Protein AF-A0A8H4LGN1-F1 (afdb_monomer_lite)

InterPro domains:
  IPR017956 AT hook, DNA-binding motif [PR00929] (72-82)
  IPR017956 AT hook, DNA-binding motif [PR00929] (91-102)
  IPR017956 AT hook, DNA-binding motif [SM00384] (72-84)
  IPR017956 AT hook, DNA-binding motif [SM00384] (93-105)

Sequence (398 aa):
MPKPRSTRRSAHSAPKNHSDPHPSSSAPDVAEALPPYVHEHHGVADLEKETDSKEEMESEEEGEEPVEQPVKRGRGRPRKHPVSAAPTGPPPKRQRGRPAKATRPGRPPLLERANPDAVAAVVGPEKPYFDAEWTEEDESWLLRDDSQEILAFANITKQDTHLLEAWRVCTQRFRCSPFALLSPLRGLTYQTAVRPEGSDAEPVLWDQEFCRQFSQVLAHPIWRRDVDVLTMVLQYAVICRTDDRRLWKMPPTDSFGPLAQLKTALESSEEPLAKSIHEMHEAARTAAPPKTFSPLSDLMLGLGKDATASHPAEHDTTHQGLRVYAVTTYDLIAIRSAIHGLGDNGVPMFATTEESLKHFHPDRKAAGIPHDYLQLRSFHQRAWLHEQRRIIRALRKE

Radius of gyration: 32.99 Å; chains: 1; bounding box: 88×117×100 Å

Structure (mmCIF, N/CA/C/O backbone):
data_AF-A0A8H4LGN1-F1
#
_entry.id   AF-A0A8H4LGN1-F1
#
loop_
_atom_site.group_PDB
_atom_site.id
_atom_site.type_symbol
_atom_site.label_atom_id
_atom_site.label_alt_id
_atom_site.label_comp_id
_atom_site.label_asym_id
_atom_site.label_entity_id
_atom_site.label_seq_id
_atom_site.pdbx_PDB_ins_code
_atom_site.Cartn_x
_atom_site.Cartn_y
_atom_site.Cartn_z
_atom_site.occupancy
_atom_site.B_iso_or_equiv
_atom_site.auth_seq_id
_atom_site.auth_comp_id
_atom_site.auth_asym_id
_atom_site.auth_atom_id
_atom_site.pdbx_PDB_model_num
ATOM 1 N N . MET A 1 1 ? -18.704 -64.359 27.000 1.00 34.28 1 MET A N 1
ATOM 2 C CA . MET A 1 1 ? -18.124 -65.533 27.695 1.00 34.28 1 MET A CA 1
ATOM 3 C C . MET A 1 1 ? -16.687 -65.710 27.213 1.00 34.28 1 MET A C 1
ATOM 5 O O . MET A 1 1 ? -16.516 -65.474 26.025 1.00 34.28 1 MET A O 1
ATOM 9 N N . PRO A 1 2 ? -15.693 -66.137 28.019 1.00 52.56 2 PRO A N 1
ATOM 10 C CA . PRO A 1 2 ? -15.636 -66.322 29.474 1.00 52.56 2 PRO A CA 1
ATOM 11 C C . PRO A 1 2 ? -14.503 -65.519 30.185 1.00 52.56 2 PRO A C 1
ATOM 13 O O . PRO A 1 2 ? -13.622 -64.937 29.566 1.00 52.56 2 PRO A O 1
ATOM 16 N N . LYS A 1 3 ? -14.606 -65.501 31.524 1.00 47.84 3 LYS A N 1
ATOM 17 C CA . LYS A 1 3 ? -13.638 -65.129 32.598 1.00 47.84 3 LYS A CA 1
ATOM 18 C C . LYS A 1 3 ? -12.482 -66.180 32.679 1.00 47.84 3 LYS A C 1
ATOM 20 O O . LYS A 1 3 ? -12.562 -67.087 31.854 1.00 47.84 3 LYS A O 1
ATOM 25 N N . PRO A 1 4 ? -11.526 -66.230 33.661 1.00 59.22 4 PRO A 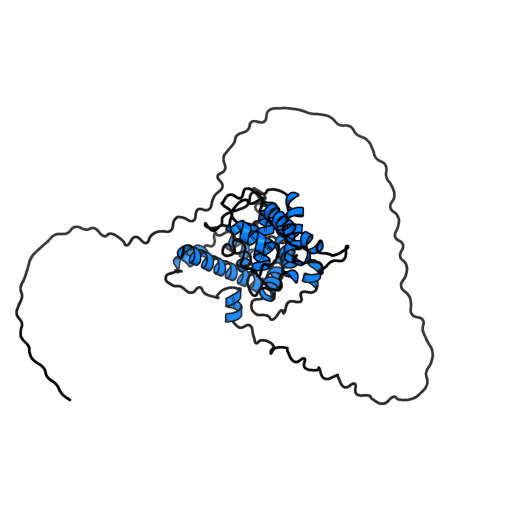N 1
ATOM 26 C CA . PRO A 1 4 ? -11.399 -65.543 34.979 1.00 59.22 4 PRO A CA 1
ATOM 27 C C . PRO A 1 4 ? -9.975 -65.047 35.389 1.00 59.22 4 PRO A C 1
ATOM 29 O O . PRO A 1 4 ? -8.974 -65.454 34.824 1.00 59.22 4 PRO A O 1
ATOM 32 N N . ARG A 1 5 ? -9.859 -64.018 36.255 1.00 41.84 5 ARG A N 1
ATOM 33 C CA . ARG A 1 5 ? -9.554 -64.025 37.722 1.00 41.84 5 ARG A CA 1
ATOM 34 C C . ARG A 1 5 ? -8.358 -64.879 38.190 1.00 41.84 5 ARG A C 1
ATOM 36 O O . ARG A 1 5 ? -8.457 -66.094 38.128 1.00 41.84 5 ARG A O 1
ATOM 43 N N . SER A 1 6 ? -7.416 -64.252 38.917 1.00 38.34 6 SER A N 1
ATOM 44 C CA . SER A 1 6 ? -6.945 -64.716 40.247 1.00 38.34 6 SER A CA 1
ATOM 45 C C . SER A 1 6 ? -6.117 -63.630 40.975 1.00 38.34 6 SER A C 1
ATOM 47 O O . SER A 1 6 ? -5.137 -63.145 40.432 1.00 38.34 6 SER A O 1
ATOM 49 N N . THR A 1 7 ? -6.623 -63.090 42.099 1.00 41.22 7 THR A N 1
ATOM 50 C CA . THR A 1 7 ? -6.095 -63.186 43.499 1.00 41.22 7 THR A CA 1
ATOM 51 C C . THR A 1 7 ? -4.947 -62.219 43.849 1.00 41.22 7 THR A C 1
ATOM 53 O O . THR A 1 7 ? -3.884 -62.326 43.266 1.00 41.22 7 THR A O 1
ATOM 56 N N . ARG A 1 8 ? -5.103 -61.188 44.703 1.00 37.66 8 ARG A N 1
ATOM 57 C CA . ARG A 1 8 ? -5.499 -61.103 46.141 1.00 37.66 8 ARG A CA 1
ATOM 58 C C . ARG A 1 8 ? -4.348 -61.448 47.107 1.00 37.66 8 ARG A C 1
ATOM 60 O O . ARG A 1 8 ? -4.060 -62.628 47.245 1.00 37.66 8 ARG A O 1
ATOM 67 N N . ARG A 1 9 ? -3.824 -60.447 47.845 1.00 35.66 9 ARG A N 1
ATOM 68 C CA . ARG A 1 9 ? -3.513 -60.420 49.311 1.00 35.66 9 ARG A CA 1
ATOM 69 C C . ARG A 1 9 ? -2.617 -59.210 49.657 1.00 35.66 9 ARG A C 1
ATOM 71 O O . ARG A 1 9 ? -1.627 -58.996 48.981 1.00 35.66 9 ARG A O 1
ATOM 78 N N . SER A 1 10 ? -3.100 -58.284 50.497 1.00 35.50 10 SER A N 1
ATOM 79 C CA . SER A 1 10 ? -2.887 -58.153 51.969 1.00 35.50 10 SER A CA 1
ATOM 80 C C . SER A 1 10 ? -1.634 -57.316 52.279 1.00 35.50 10 SER A C 1
ATOM 82 O O . SER A 1 10 ? -0.554 -57.717 51.885 1.00 35.50 10 SER A O 1
ATOM 84 N N . ALA A 1 11 ? -1.731 -56.075 52.771 1.00 38.19 11 ALA A N 1
ATOM 85 C CA . ALA A 1 11 ? -2.204 -55.569 54.077 1.00 38.19 11 ALA A CA 1
ATOM 86 C C . ALA A 1 11 ? -1.143 -55.634 55.198 1.00 38.19 11 ALA A C 1
ATOM 88 O O . ALA A 1 11 ? -0.510 -56.671 55.363 1.00 38.19 11 ALA A O 1
ATOM 89 N N . HIS A 1 12 ? -1.095 -54.539 55.982 1.00 36.56 12 HIS A N 1
ATOM 90 C CA . HIS A 1 12 ? -0.326 -54.224 57.211 1.00 36.56 12 HIS A CA 1
ATOM 91 C C . HIS A 1 12 ? 0.874 -53.293 56.986 1.00 36.56 12 HIS A C 1
ATOM 93 O O . HIS A 1 12 ? 1.601 -53.466 56.023 1.00 36.56 12 HIS A O 1
ATOM 99 N N . SER A 1 13 ? 1.206 -52.319 57.836 1.00 33.62 13 SER A N 1
ATOM 100 C CA . SER A 1 13 ? 0.556 -51.589 58.938 1.00 33.62 13 SER A CA 1
ATOM 101 C C . SER A 1 13 ? 1.564 -50.488 59.350 1.00 33.62 13 SER A C 1
ATOM 103 O O . SER A 1 13 ? 2.764 -50.681 59.180 1.00 33.62 13 SER A O 1
ATOM 105 N N . ALA A 1 14 ? 1.083 -49.351 59.862 1.00 38.19 14 ALA A N 1
ATOM 106 C CA . ALA A 1 14 ? 1.824 -48.181 60.395 1.00 38.19 14 ALA A CA 1
ATOM 107 C C . ALA A 1 14 ? 2.806 -48.549 61.559 1.00 38.19 14 ALA A C 1
ATOM 109 O O . ALA A 1 14 ? 2.669 -49.684 62.025 1.00 38.19 14 ALA A O 1
ATOM 110 N N . PRO A 1 15 ? 3.701 -47.676 62.131 1.00 52.16 15 PRO A N 1
ATOM 111 C CA . PRO A 1 15 ? 3.433 -46.262 62.513 1.00 52.16 15 PRO A CA 1
ATOM 112 C C . PRO A 1 15 ? 4.619 -45.232 62.609 1.00 52.16 15 PRO A C 1
ATOM 114 O O . PRO A 1 15 ? 5.777 -45.611 62.546 1.00 52.16 15 PRO A O 1
ATOM 117 N N . LYS A 1 16 ? 4.252 -43.934 62.793 1.00 40.00 16 LYS A N 1
ATOM 118 C CA . LYS A 1 16 ? 4.770 -42.834 63.691 1.00 40.00 16 LYS A CA 1
ATOM 119 C C . LYS A 1 16 ? 6.301 -42.679 63.920 1.00 40.00 16 LYS A C 1
ATOM 121 O O . LYS A 1 16 ? 6.967 -43.673 64.130 1.00 40.00 16 LYS A O 1
ATOM 126 N N . ASN A 1 17 ? 6.951 -41.517 64.103 1.00 36.09 17 ASN A N 1
ATOM 127 C CA . ASN A 1 17 ? 6.640 -40.087 64.323 1.00 36.09 17 ASN A CA 1
ATOM 128 C C . ASN A 1 17 ? 7.990 -39.299 64.401 1.00 36.09 17 ASN A C 1
ATOM 130 O O . ASN A 1 17 ? 9.013 -39.929 64.652 1.00 36.09 17 ASN A O 1
ATOM 134 N N . HIS A 1 18 ? 7.918 -37.952 64.378 1.00 34.47 18 HIS A N 1
ATOM 135 C CA . HIS A 1 18 ? 8.916 -36.921 64.788 1.00 34.47 18 HIS A CA 1
ATOM 136 C C . HIS A 1 18 ? 10.082 -36.594 63.831 1.00 34.47 18 HIS A C 1
ATOM 138 O O . HIS A 1 18 ? 10.665 -37.502 63.260 1.00 34.47 18 HIS A O 1
ATOM 144 N N . SER A 1 19 ? 10.583 -35.358 63.673 1.00 33.81 19 SER A N 1
ATOM 145 C CA . SER A 1 19 ? 10.147 -33.963 63.923 1.00 33.81 19 SER A CA 1
ATOM 146 C C . SER A 1 19 ? 11.287 -33.046 63.409 1.00 33.81 19 SER A C 1
ATOM 148 O O . SER A 1 19 ? 12.400 -33.208 63.895 1.00 33.81 19 SER A O 1
ATOM 150 N N . ASP A 1 20 ? 10.968 -32.102 62.504 1.00 37.78 20 ASP A N 1
ATOM 151 C CA . ASP A 1 20 ? 11.578 -30.759 62.256 1.00 37.78 20 ASP A CA 1
ATOM 152 C C . ASP A 1 20 ? 13.061 -30.591 61.801 1.00 37.78 20 ASP A C 1
ATOM 154 O O . ASP A 1 20 ? 13.862 -31.496 62.026 1.00 37.78 20 ASP A O 1
ATOM 158 N N . PRO A 1 21 ? 13.501 -29.431 61.217 1.00 51.34 21 PRO A N 1
ATOM 159 C CA . PRO A 1 21 ? 12.785 -28.193 60.831 1.00 51.34 21 PRO A CA 1
ATOM 160 C C . PRO A 1 21 ? 13.038 -27.669 59.377 1.00 51.34 21 PRO A C 1
ATOM 162 O O . PRO A 1 21 ? 13.890 -28.152 58.636 1.00 51.34 21 PRO A O 1
ATOM 165 N N . HIS A 1 22 ? 12.285 -26.620 59.006 1.00 39.62 22 HIS A N 1
ATOM 166 C CA . HIS A 1 22 ? 12.384 -25.741 57.814 1.00 39.62 22 HIS A CA 1
ATOM 167 C C . HIS A 1 22 ? 13.756 -25.031 57.626 1.00 39.62 22 HIS A C 1
ATOM 169 O O . HIS A 1 22 ? 14.477 -24.861 58.610 1.00 39.62 22 HIS A O 1
ATOM 175 N N . PRO A 1 23 ? 14.129 -24.592 56.393 1.00 47.16 23 PRO A N 1
ATOM 176 C CA . PRO A 1 23 ? 13.693 -23.300 55.806 1.00 47.16 23 PRO A CA 1
ATOM 177 C C . PRO A 1 23 ? 13.212 -23.429 54.338 1.00 47.16 23 PRO A C 1
ATOM 179 O O . PRO A 1 23 ? 13.750 -24.195 53.553 1.00 47.16 23 PRO A O 1
ATOM 182 N N . SER A 1 24 ? 12.079 -22.831 53.958 1.00 37.38 24 SER A N 1
ATOM 183 C CA . SER A 1 24 ? 12.007 -21.519 53.283 1.00 37.38 24 SER A CA 1
ATOM 184 C C . SER A 1 24 ? 12.918 -21.389 52.054 1.00 37.38 24 SER A C 1
ATOM 186 O O . SER A 1 24 ? 14.075 -21.010 52.197 1.00 37.38 24 SER A O 1
ATOM 188 N N . SER A 1 25 ? 12.361 -21.573 50.854 1.00 34.88 25 SER A N 1
ATOM 189 C CA . SER A 1 25 ? 12.554 -20.620 49.753 1.00 34.88 25 SER A CA 1
ATOM 190 C C . SER A 1 25 ? 11.553 -20.911 48.638 1.00 34.88 25 SER A C 1
ATOM 192 O O . SER A 1 25 ? 11.636 -21.915 47.934 1.00 34.88 25 SER A O 1
ATOM 194 N N . SER A 1 26 ? 10.573 -20.026 48.539 1.00 39.69 26 SER A N 1
ATOM 195 C CA . SER A 1 26 ? 9.644 -19.897 47.429 1.00 39.69 26 SER A CA 1
ATOM 196 C C . SER A 1 26 ? 10.402 -19.310 46.237 1.00 39.69 26 SER A C 1
ATOM 198 O O . SER A 1 26 ? 10.950 -18.217 46.354 1.00 39.69 26 SER A O 1
ATOM 200 N N . ALA A 1 27 ? 10.417 -20.001 45.099 1.00 37.59 27 ALA A N 1
ATOM 201 C CA . ALA A 1 27 ? 10.791 -19.405 43.820 1.00 37.59 27 ALA A CA 1
ATOM 202 C C . ALA A 1 27 ? 9.525 -19.317 42.951 1.00 37.59 27 ALA A C 1
ATOM 204 O O . ALA A 1 27 ? 8.838 -20.332 42.805 1.00 37.59 27 ALA A O 1
ATOM 205 N N . PRO A 1 28 ? 9.170 -18.126 42.442 1.00 44.12 28 PRO A N 1
ATOM 206 C CA . PRO A 1 28 ? 8.043 -17.960 41.539 1.00 44.12 28 PRO A CA 1
ATOM 207 C C . PRO A 1 28 ? 8.401 -18.474 40.141 1.00 44.12 28 PRO A C 1
ATOM 209 O O . PRO A 1 28 ? 9.544 -18.349 39.699 1.00 44.12 28 PRO A O 1
ATOM 212 N N . ASP A 1 29 ? 7.393 -19.018 39.460 1.00 37.41 29 ASP A N 1
ATOM 213 C CA . ASP A 1 29 ? 7.375 -19.189 38.009 1.00 37.41 29 ASP A CA 1
ATOM 214 C C . ASP A 1 29 ? 7.713 -17.840 37.367 1.00 37.41 29 ASP A C 1
ATOM 216 O O . ASP A 1 29 ? 6.957 -16.868 37.470 1.00 37.41 29 ASP A O 1
ATOM 220 N N . VAL A 1 30 ? 8.892 -17.764 36.756 1.00 38.12 30 VAL A N 1
ATOM 221 C CA . VAL A 1 30 ? 9.306 -16.617 35.958 1.00 38.12 30 VAL A CA 1
ATOM 222 C C . VAL A 1 30 ? 8.578 -16.753 34.630 1.00 38.12 30 VAL A C 1
ATOM 224 O O . VAL A 1 30 ? 9.038 -17.439 33.722 1.00 38.12 30 VAL A O 1
ATOM 227 N N . ALA A 1 31 ? 7.414 -16.109 34.542 1.00 39.28 31 ALA A N 1
ATOM 228 C CA . ALA A 1 31 ? 6.894 -15.664 33.263 1.00 39.28 31 ALA A CA 1
ATOM 229 C C . ALA A 1 31 ? 8.003 -14.841 32.602 1.00 39.28 31 ALA A C 1
ATOM 231 O O . ALA A 1 31 ? 8.476 -13.849 33.164 1.00 39.28 31 ALA A O 1
ATOM 232 N N . GLU A 1 32 ? 8.467 -15.321 31.456 1.00 37.62 32 GLU A N 1
ATOM 233 C CA . GLU A 1 32 ? 9.443 -14.658 30.609 1.00 37.62 32 GLU A CA 1
ATOM 234 C C . GLU A 1 32 ? 8.844 -13.310 30.191 1.00 37.62 32 GLU A C 1
ATOM 236 O O . GLU A 1 32 ? 7.984 -13.215 29.316 1.00 37.62 32 GLU A O 1
ATOM 241 N N . ALA A 1 33 ? 9.208 -12.269 30.939 1.00 38.03 33 ALA A N 1
ATOM 242 C CA . ALA A 1 33 ? 8.793 -10.909 30.674 1.00 38.03 33 ALA A CA 1
ATOM 243 C C . ALA A 1 33 ? 9.324 -10.509 29.296 1.00 38.03 33 ALA A C 1
ATOM 245 O O . ALA A 1 33 ? 10.512 -10.677 29.009 1.00 38.03 33 ALA A O 1
ATOM 246 N N . LEU A 1 34 ? 8.425 -9.985 28.461 1.00 46.56 34 LEU A N 1
ATOM 247 C CA . LEU A 1 34 ? 8.748 -9.413 27.159 1.00 46.56 34 LEU A CA 1
ATOM 248 C C . LEU A 1 34 ? 9.973 -8.485 27.267 1.00 46.56 34 LEU A C 1
ATOM 250 O O . LEU A 1 34 ? 10.082 -7.743 28.253 1.00 46.56 34 LEU A O 1
ATOM 254 N N . PRO A 1 35 ? 10.854 -8.438 26.251 1.00 37.31 35 PRO A N 1
ATOM 255 C CA . PRO A 1 35 ? 11.731 -7.288 26.112 1.00 37.31 35 PRO A CA 1
ATOM 256 C C . PRO A 1 35 ? 10.849 -6.027 26.071 1.00 37.31 35 PRO A C 1
ATOM 258 O O . PRO A 1 35 ? 9.798 -6.039 25.420 1.00 37.31 35 PRO A O 1
ATOM 261 N N . PRO A 1 36 ? 11.214 -4.955 26.795 1.00 32.88 36 PRO A N 1
ATOM 262 C CA . PRO A 1 36 ? 10.431 -3.732 26.797 1.00 32.88 36 PRO A CA 1
ATOM 263 C C . PRO A 1 36 ? 10.245 -3.256 25.357 1.00 32.88 36 PRO A C 1
ATOM 265 O O . PRO A 1 36 ? 11.197 -3.225 24.579 1.00 32.88 36 PRO A O 1
ATOM 268 N N . TYR A 1 37 ? 9.010 -2.890 25.016 1.00 45.28 37 TYR A N 1
ATOM 269 C CA . TYR A 1 37 ? 8.697 -2.116 23.824 1.00 45.28 37 TYR A CA 1
ATOM 270 C C . TYR A 1 37 ? 9.531 -0.834 23.878 1.00 45.28 37 TYR A C 1
ATOM 272 O O . TYR A 1 37 ? 9.211 0.103 24.613 1.00 45.28 37 TYR A O 1
ATOM 280 N N . VAL A 1 38 ? 10.663 -0.827 23.178 1.00 33.91 38 VAL A N 1
ATOM 281 C CA . VAL A 1 38 ? 11.496 0.361 23.058 1.00 33.91 38 VAL A CA 1
ATOM 282 C C . VAL A 1 38 ? 10.776 1.263 22.067 1.00 33.91 38 VAL A C 1
ATOM 284 O O . VAL A 1 38 ? 10.877 1.084 20.857 1.00 33.91 38 VAL A O 1
ATOM 287 N N . HIS A 1 39 ? 10.022 2.232 22.583 1.00 43.72 39 HIS A N 1
ATOM 288 C CA . HIS A 1 39 ? 9.854 3.472 21.844 1.00 43.72 39 HIS A CA 1
ATOM 289 C C . HIS A 1 39 ? 11.265 4.016 21.624 1.00 43.72 39 HIS A C 1
ATOM 291 O O . HIS A 1 39 ? 11.935 4.389 22.589 1.00 43.72 39 HIS A O 1
ATOM 297 N N . GLU A 1 40 ? 11.731 4.035 20.377 1.00 34.56 40 GLU A N 1
ATOM 298 C CA . GLU A 1 40 ? 12.894 4.827 19.990 1.00 34.56 40 GLU A CA 1
ATOM 299 C C . GLU A 1 40 ? 12.542 6.307 20.184 1.00 34.56 40 GLU A C 1
ATOM 301 O O . GLU A 1 40 ? 12.165 7.032 19.263 1.00 34.56 40 GLU A O 1
ATOM 306 N N . HIS A 1 41 ? 12.634 6.762 21.433 1.00 32.69 41 HIS A N 1
ATOM 307 C CA . HIS A 1 41 ? 12.797 8.164 21.746 1.00 32.69 41 HIS A CA 1
ATOM 308 C C . HIS A 1 41 ? 14.122 8.581 21.124 1.00 32.69 41 HIS A C 1
ATOM 310 O O . HIS A 1 41 ? 15.193 8.255 21.632 1.00 32.69 41 HIS A O 1
ATOM 316 N N . HIS A 1 42 ? 14.029 9.264 19.988 1.00 33.59 42 HIS A N 1
ATOM 317 C CA . HIS A 1 42 ? 15.159 9.933 19.375 1.00 33.59 42 HIS A CA 1
ATOM 318 C C . HIS A 1 42 ? 15.712 10.918 20.408 1.00 33.59 42 HIS A C 1
ATOM 320 O O . HIS A 1 42 ? 15.048 11.879 20.801 1.00 33.59 42 HIS A O 1
ATOM 326 N N . GLY A 1 43 ? 16.886 10.577 20.938 1.00 28.31 43 GLY A N 1
ATOM 327 C CA . GLY A 1 43 ? 17.572 11.339 21.963 1.00 28.31 43 GLY A CA 1
ATOM 328 C C . GLY A 1 43 ? 17.987 12.695 21.415 1.00 28.31 43 GLY A C 1
ATOM 329 O O . GLY A 1 43 ? 18.697 12.783 20.417 1.00 28.31 43 GLY A O 1
ATOM 330 N N . VAL A 1 44 ? 17.546 13.741 22.104 1.00 30.92 44 VAL A N 1
ATOM 331 C CA . VAL A 1 44 ? 18.028 15.109 21.944 1.00 30.92 44 VAL A CA 1
ATOM 332 C C . VAL A 1 44 ? 19.498 15.125 22.364 1.00 30.92 44 VAL A C 1
ATOM 334 O O . VAL A 1 44 ? 19.814 14.907 23.533 1.00 30.92 44 VAL A O 1
ATOM 337 N N . ALA A 1 45 ? 20.397 15.331 21.406 1.00 32.47 45 ALA A N 1
ATOM 338 C CA . ALA A 1 45 ? 21.769 15.718 21.692 1.00 32.47 45 ALA A CA 1
ATOM 339 C C . ALA A 1 45 ? 21.834 17.247 21.663 1.00 32.47 45 ALA A C 1
ATOM 341 O O . ALA A 1 45 ? 21.760 17.858 20.596 1.00 32.47 45 ALA A O 1
ATOM 342 N N . ASP A 1 46 ? 21.950 17.843 22.850 1.00 36.25 46 ASP A N 1
ATOM 343 C CA . ASP A 1 46 ? 22.291 19.248 23.037 1.00 36.25 46 ASP A CA 1
ATOM 344 C C . ASP A 1 46 ? 23.627 19.542 22.345 1.00 36.25 46 ASP A C 1
ATOM 346 O O . ASP A 1 46 ? 24.683 19.035 22.729 1.00 36.25 46 ASP A O 1
ATOM 350 N N . LEU A 1 47 ? 23.570 20.366 21.303 1.00 37.41 47 LEU A N 1
ATOM 351 C CA . LEU A 1 47 ? 24.737 20.939 20.652 1.00 37.41 47 LEU A CA 1
ATOM 352 C C . LEU A 1 47 ? 24.616 22.454 20.761 1.00 37.41 47 LEU A C 1
ATOM 354 O O . LEU A 1 47 ? 23.978 23.121 19.947 1.00 37.41 47 LEU A O 1
ATOM 358 N N . GLU A 1 48 ? 25.238 22.977 21.816 1.00 41.97 48 GLU A N 1
ATOM 359 C CA . GLU A 1 48 ? 25.597 24.381 21.941 1.00 41.97 48 GLU A CA 1
ATOM 360 C C . GLU A 1 48 ? 26.383 24.789 20.688 1.00 41.97 48 GLU A C 1
ATOM 362 O O . GLU A 1 48 ? 27.459 24.256 20.402 1.00 41.97 48 GLU A O 1
ATOM 367 N N . LYS A 1 49 ? 25.840 25.730 19.913 1.00 37.41 49 LYS A N 1
ATOM 368 C CA . LYS A 1 49 ? 26.607 26.452 18.901 1.00 37.41 49 LYS A CA 1
ATOM 369 C C . LYS A 1 49 ? 26.439 27.945 19.097 1.00 37.41 49 LYS A C 1
ATOM 371 O O . LYS A 1 49 ? 25.392 28.522 18.817 1.00 37.41 49 LYS A O 1
ATOM 376 N N . GLU A 1 50 ? 27.532 28.526 19.573 1.00 41.50 50 GLU A N 1
ATOM 377 C CA . GLU A 1 50 ? 27.916 29.914 19.383 1.00 41.50 50 GLU A CA 1
ATOM 378 C C . GLU A 1 50 ? 27.647 30.346 17.936 1.00 41.50 50 GLU A C 1
ATOM 380 O O . GLU A 1 50 ? 28.082 29.693 16.983 1.00 41.50 50 GLU A O 1
ATOM 385 N N . THR A 1 51 ? 26.964 31.474 17.769 1.00 33.00 51 THR A N 1
ATOM 386 C CA . THR A 1 51 ? 26.957 32.213 16.507 1.00 33.00 51 THR A CA 1
ATOM 387 C C . THR A 1 51 ? 27.507 33.602 16.767 1.00 33.00 51 THR A C 1
ATOM 389 O O . THR A 1 51 ? 26.849 34.444 17.380 1.00 33.00 51 THR A O 1
ATOM 392 N N . ASP A 1 52 ? 28.735 33.792 16.298 1.00 35.91 52 ASP A N 1
ATOM 393 C CA . ASP A 1 52 ? 29.438 35.058 16.194 1.00 35.91 52 ASP A CA 1
ATOM 394 C C . ASP A 1 52 ? 29.301 35.597 14.756 1.00 35.91 52 ASP A C 1
ATOM 396 O O . ASP A 1 52 ? 29.619 34.904 13.794 1.00 35.91 52 ASP A O 1
ATOM 400 N N . SER A 1 53 ? 28.832 36.844 14.674 1.00 37.12 53 SER A N 1
ATOM 401 C CA . SER A 1 53 ? 29.142 37.898 13.695 1.00 37.12 53 SER A CA 1
ATOM 402 C C . SER A 1 53 ? 28.877 37.779 12.177 1.00 37.12 53 SER A C 1
ATOM 404 O O . SER A 1 53 ? 29.264 36.832 11.502 1.00 37.12 53 SER A O 1
ATOM 406 N N . LYS A 1 54 ? 28.438 38.951 11.664 1.00 35.00 54 LYS A N 1
ATOM 407 C CA . LYS A 1 54 ? 28.509 39.521 10.294 1.00 35.00 54 LYS A CA 1
ATOM 408 C C . LYS A 1 54 ? 27.492 39.011 9.258 1.00 35.00 54 LYS A C 1
ATOM 410 O O . LYS A 1 54 ? 27.198 37.834 9.199 1.00 35.00 54 LYS A O 1
ATOM 415 N N . GLU A 1 55 ? 26.924 39.831 8.375 1.00 40.09 55 GLU A N 1
ATOM 416 C CA . GLU A 1 55 ? 27.245 41.194 7.933 1.00 40.09 55 GLU A CA 1
ATOM 417 C C . GLU A 1 55 ? 25.968 41.831 7.354 1.00 40.09 55 GLU A C 1
ATOM 419 O O . GLU A 1 55 ? 25.156 41.156 6.721 1.00 40.09 55 GLU A O 1
ATOM 424 N N . GLU A 1 56 ? 25.800 43.128 7.596 1.00 46.88 56 GLU A N 1
ATOM 425 C CA . GLU A 1 56 ? 24.832 43.992 6.922 1.00 46.88 56 GLU A CA 1
ATOM 426 C C . GLU A 1 56 ? 25.218 44.137 5.443 1.00 46.88 56 GLU A C 1
ATOM 428 O O . GLU A 1 56 ? 26.388 44.361 5.133 1.00 46.88 56 GLU A O 1
ATOM 433 N N . MET A 1 57 ? 24.247 44.082 4.528 1.00 43.31 57 MET A N 1
ATOM 434 C CA . MET A 1 57 ? 24.408 44.739 3.234 1.00 43.31 57 MET A CA 1
ATOM 435 C C . MET A 1 57 ? 23.075 45.299 2.745 1.00 43.31 57 MET A C 1
ATOM 437 O O . MET A 1 57 ? 22.042 44.630 2.753 1.00 43.31 57 MET A O 1
ATOM 441 N N . GLU A 1 58 ? 23.154 46.580 2.414 1.00 42.91 58 GLU A N 1
ATOM 442 C CA . GLU A 1 58 ? 22.083 47.513 2.121 1.00 42.91 58 GLU A CA 1
ATOM 443 C C . GLU A 1 58 ? 21.351 47.247 0.798 1.00 42.91 58 GLU A C 1
ATOM 445 O O . GLU A 1 58 ? 21.872 46.672 -0.155 1.00 42.91 58 GLU A O 1
ATOM 450 N N . SER A 1 59 ? 20.116 47.744 0.818 1.00 42.00 59 SER A N 1
ATOM 451 C CA . SER A 1 59 ? 19.221 48.170 -0.256 1.00 42.00 59 SER A CA 1
ATOM 452 C C . SER A 1 59 ? 19.818 48.451 -1.634 1.00 42.00 59 SER A C 1
ATOM 454 O O . SER A 1 59 ? 20.739 49.253 -1.732 1.00 42.00 59 SER A O 1
ATOM 456 N N . GLU A 1 60 ? 19.105 48.016 -2.677 1.00 46.25 60 GLU A N 1
ATOM 457 C CA . GLU A 1 60 ? 18.780 48.880 -3.818 1.00 46.25 60 GLU A CA 1
ATOM 458 C C . GLU A 1 60 ? 17.324 48.655 -4.259 1.00 46.25 60 GLU A C 1
ATOM 460 O O . GLU A 1 60 ? 16.781 47.549 -4.230 1.00 46.25 60 GLU A O 1
ATOM 465 N N . GLU A 1 61 ? 16.701 49.785 -4.559 1.00 43.78 61 GLU A N 1
ATOM 466 C CA . GLU A 1 61 ? 15.297 50.063 -4.819 1.00 43.78 61 GLU A CA 1
ATOM 467 C C . GLU A 1 61 ? 15.053 50.138 -6.344 1.00 43.78 61 GLU A C 1
ATOM 469 O O . GLU A 1 61 ? 15.994 50.136 -7.132 1.00 43.78 61 GLU A O 1
ATOM 474 N N . GLU A 1 62 ? 13.782 50.295 -6.717 1.00 37.00 62 GLU A N 1
ATOM 475 C CA . GLU A 1 62 ? 13.246 50.741 -8.017 1.00 37.00 62 GLU A CA 1
ATOM 476 C C . GLU A 1 62 ? 12.774 49.687 -9.036 1.00 37.00 62 GLU A C 1
ATOM 478 O O . GLU A 1 62 ? 13.506 48.824 -9.518 1.00 37.00 62 GLU A O 1
ATOM 483 N N . GLY A 1 63 ? 11.505 49.853 -9.439 1.00 37.53 63 GLY A N 1
ATOM 484 C CA . GLY A 1 63 ? 10.965 49.286 -10.673 1.00 37.53 63 GLY A CA 1
ATOM 485 C C . GLY A 1 63 ? 9.456 49.023 -10.683 1.00 37.53 63 GLY A C 1
ATOM 486 O O . GLY A 1 63 ? 9.048 47.898 -10.957 1.00 37.53 63 GLY A O 1
ATOM 487 N N . GLU A 1 64 ? 8.616 50.026 -10.398 1.00 42.09 64 GLU A N 1
ATOM 488 C CA . GLU A 1 64 ? 7.187 49.989 -10.754 1.00 42.09 64 GLU A CA 1
ATOM 489 C C . GLU A 1 64 ? 7.004 50.224 -12.265 1.00 42.09 64 GLU A C 1
ATOM 491 O O . GLU A 1 64 ? 7.457 51.244 -12.767 1.00 42.09 64 GLU A O 1
ATOM 496 N N . GLU A 1 65 ? 6.251 49.364 -12.964 1.00 43.53 65 GLU A N 1
ATOM 497 C CA . GLU A 1 65 ? 5.304 49.801 -14.008 1.00 43.53 65 GLU A CA 1
ATOM 498 C C . GLU A 1 65 ? 4.132 48.797 -14.167 1.00 43.53 65 GLU A C 1
ATOM 500 O O . GLU A 1 65 ? 4.337 47.582 -14.077 1.00 43.53 65 GLU A O 1
ATOM 505 N N . PRO A 1 66 ? 2.886 49.270 -14.401 1.00 51.94 66 PRO A N 1
ATOM 506 C CA . PRO A 1 66 ? 1.679 48.445 -14.416 1.00 51.94 66 PRO A CA 1
ATOM 507 C C . PRO A 1 66 ? 1.211 48.116 -15.843 1.00 51.94 66 PRO A C 1
ATOM 509 O O . PRO A 1 66 ? 1.120 49.004 -16.686 1.00 51.94 66 PRO A O 1
ATOM 512 N N . VAL A 1 67 ? 0.787 46.873 -16.111 1.00 44.19 67 VAL A N 1
ATOM 513 C CA . VAL A 1 67 ? 0.130 46.531 -17.390 1.00 44.19 67 VAL A CA 1
ATOM 514 C C . VAL A 1 67 ? -1.117 45.657 -17.198 1.00 44.19 67 VAL A C 1
ATOM 516 O O . VAL A 1 67 ? -1.062 44.464 -16.920 1.00 44.19 67 VAL A O 1
ATOM 519 N N . GLU A 1 68 ? -2.252 46.344 -17.341 1.00 40.25 68 GLU A N 1
ATOM 520 C CA . GLU A 1 68 ? -3.485 46.001 -18.069 1.00 40.25 68 GLU A CA 1
ATOM 521 C C . GLU A 1 68 ? -4.135 44.605 -17.941 1.00 40.25 68 GLU A C 1
ATOM 523 O O . GLU A 1 68 ? -3.724 43.602 -18.521 1.00 40.25 68 GLU A O 1
ATOM 528 N N . GLN A 1 69 ? -5.318 44.600 -17.313 1.00 48.56 69 GLN A N 1
ATOM 529 C CA . GLN A 1 69 ? -6.332 43.548 -17.438 1.00 48.56 69 GLN A CA 1
ATOM 530 C C . GLN A 1 69 ? -7.190 43.736 -18.704 1.00 48.56 69 GLN A C 1
ATOM 532 O O . GLN A 1 69 ? -7.747 44.820 -18.897 1.00 48.56 69 GLN A O 1
ATOM 537 N N . PRO A 1 70 ? -7.498 42.669 -19.467 1.00 49.91 70 PRO A N 1
ATOM 538 C CA . PRO A 1 70 ? -8.627 42.685 -20.389 1.00 49.91 70 PRO A CA 1
ATOM 539 C C . PRO A 1 70 ? -9.866 41.953 -19.837 1.00 49.91 70 PRO A C 1
ATOM 541 O O . PRO A 1 70 ? -9.985 40.731 -19.822 1.00 49.91 70 PRO A O 1
ATOM 544 N N . VAL A 1 71 ? -10.817 42.779 -19.402 1.00 41.41 71 VAL A N 1
ATOM 545 C CA . VAL A 1 71 ? -12.265 42.790 -19.697 1.00 41.41 71 VAL A CA 1
ATOM 546 C C . VAL A 1 71 ? -12.955 41.484 -20.152 1.00 41.41 71 VAL A C 1
ATOM 548 O O . VAL A 1 71 ? -12.779 40.970 -21.255 1.00 41.41 71 VAL A O 1
ATOM 551 N N . LYS A 1 72 ? -13.944 41.091 -19.335 1.00 45.16 72 LYS A N 1
ATOM 552 C CA . LYS A 1 72 ? -15.037 40.137 -19.595 1.00 45.16 72 LYS A CA 1
ATOM 553 C C . LYS A 1 72 ? -15.802 40.436 -20.896 1.00 45.16 72 LYS A C 1
ATOM 555 O O . LYS A 1 72 ? -16.351 41.524 -21.064 1.00 45.16 72 LYS A O 1
ATOM 560 N N . ARG A 1 73 ? -16.012 39.419 -21.740 1.00 44.78 73 ARG A N 1
ATOM 561 C CA . ARG A 1 73 ? -17.069 39.419 -22.770 1.00 44.78 73 ARG A CA 1
ATOM 562 C C . ARG A 1 73 ? -17.957 38.185 -22.639 1.00 44.78 73 ARG A C 1
ATOM 564 O O . ARG A 1 73 ? -17.579 37.083 -23.015 1.00 44.78 73 ARG A O 1
ATOM 571 N N . GLY A 1 74 ? -19.166 38.400 -22.124 1.00 39.53 74 GLY A N 1
ATOM 572 C CA . GLY A 1 74 ? -20.257 37.435 -22.185 1.00 39.53 74 GLY A CA 1
ATOM 573 C C . GLY A 1 74 ? -20.953 37.460 -23.545 1.00 39.53 74 GLY A C 1
ATOM 574 O O . GLY A 1 74 ? -21.269 38.533 -24.052 1.00 39.53 74 GLY A O 1
ATOM 575 N N . ARG A 1 75 ? -21.211 36.279 -24.112 1.00 41.03 75 ARG A N 1
ATOM 576 C CA . ARG A 1 75 ? -22.155 35.975 -25.209 1.00 41.03 75 ARG A CA 1
ATOM 577 C C . ARG A 1 75 ? -22.435 34.469 -25.116 1.00 41.03 75 ARG A C 1
ATOM 579 O O . ARG A 1 75 ? -21.507 33.715 -24.891 1.00 41.03 75 ARG A O 1
ATOM 586 N N . GLY A 1 76 ? -23.623 33.903 -25.249 1.00 35.59 76 GLY A N 1
ATOM 587 C CA . GLY A 1 76 ? -24.972 34.379 -25.499 1.00 35.59 76 GLY A CA 1
ATOM 588 C C . GLY A 1 76 ? -25.851 33.121 -25.470 1.00 35.59 76 GLY A C 1
ATOM 589 O O . GLY A 1 76 ? -25.503 32.101 -26.058 1.00 35.59 76 GLY A O 1
ATOM 590 N N . ARG A 1 77 ? -26.951 33.156 -24.718 1.00 44.88 77 ARG A N 1
ATOM 591 C CA . ARG A 1 77 ? -27.883 32.033 -24.548 1.00 44.88 77 ARG A CA 1
ATOM 592 C C . ARG A 1 77 ? -28.902 32.060 -25.698 1.00 44.88 77 ARG A C 1
ATOM 594 O O . ARG A 1 77 ? -29.593 33.074 -25.817 1.00 44.88 77 ARG A O 1
ATOM 601 N N . PRO A 1 78 ? -29.060 31.006 -26.518 1.00 50.75 78 PRO A N 1
ATOM 602 C CA . PRO A 1 78 ? -30.075 31.007 -27.569 1.00 50.75 78 PRO A CA 1
ATOM 603 C C . PRO A 1 78 ? -31.484 30.947 -26.962 1.00 50.75 78 PRO A C 1
ATOM 605 O O . PRO A 1 78 ? -31.817 30.029 -26.207 1.00 50.75 78 PRO A O 1
ATOM 608 N N . ARG A 1 79 ? -32.310 31.954 -27.270 1.00 44.53 79 ARG A N 1
ATOM 609 C CA . ARG A 1 79 ? -33.743 31.987 -26.952 1.00 44.53 79 ARG A CA 1
ATOM 610 C C . ARG A 1 79 ? -34.536 31.197 -27.997 1.00 44.53 79 ARG A C 1
ATOM 612 O O . ARG A 1 79 ? -34.246 31.240 -29.186 1.00 44.53 79 ARG A O 1
ATOM 619 N N . LYS A 1 80 ? -35.560 30.505 -27.497 1.00 42.81 80 LYS A N 1
ATOM 620 C CA . LYS A 1 80 ? -36.616 29.802 -28.234 1.00 42.81 80 LYS A CA 1
ATOM 621 C C . LYS A 1 80 ? -37.424 30.778 -29.100 1.00 42.81 80 LYS A C 1
ATOM 623 O O . LYS A 1 80 ? -37.817 31.830 -28.601 1.00 42.81 80 LYS A O 1
ATOM 628 N N . HIS A 1 81 ? -37.748 30.373 -30.327 1.00 40.81 81 HIS A N 1
ATOM 629 C CA . HIS A 1 81 ? -38.846 30.953 -31.105 1.00 40.81 81 HIS A CA 1
ATOM 630 C C . HIS A 1 81 ? -40.153 30.170 -30.883 1.00 40.81 81 HIS A C 1
ATOM 632 O O . HIS A 1 81 ? -40.086 28.964 -30.622 1.00 40.81 81 HIS A O 1
ATOM 638 N N . PRO A 1 82 ? -41.326 30.827 -30.979 1.00 50.03 82 PRO A N 1
ATOM 639 C CA . PRO A 1 82 ? -42.617 30.198 -30.739 1.00 50.03 82 PRO A CA 1
ATOM 640 C C . PRO A 1 82 ? -43.541 30.140 -31.984 1.00 50.03 82 PRO A C 1
ATOM 642 O O . PRO A 1 82 ? -43.351 30.864 -32.954 1.00 50.03 82 PRO A O 1
ATOM 645 N N . VAL A 1 83 ? -44.595 29.327 -31.820 1.00 42.50 83 VAL A N 1
ATOM 646 C CA . VAL A 1 83 ? -45.945 29.325 -32.437 1.00 42.50 83 VAL A CA 1
ATOM 647 C C . VAL A 1 83 ? -46.134 28.875 -33.895 1.00 42.50 83 VAL A C 1
ATOM 649 O O . VAL A 1 83 ? -45.657 29.510 -34.825 1.00 42.50 83 VAL A O 1
ATOM 652 N N . SER A 1 84 ? -46.983 27.844 -34.055 1.00 38.19 84 SER A N 1
ATOM 653 C CA . SER A 1 84 ? -48.257 27.800 -34.832 1.00 38.19 84 SER A CA 1
ATOM 654 C C . SER A 1 84 ? -48.446 26.388 -35.415 1.00 38.19 84 SER A C 1
ATOM 656 O O . SER A 1 84 ? -47.464 25.788 -35.825 1.00 38.19 84 SER A O 1
ATOM 658 N N . ALA A 1 85 ? -49.596 25.728 -35.540 1.00 39.72 85 ALA A N 1
ATOM 659 C CA . ALA A 1 85 ? -50.984 25.838 -35.098 1.00 39.72 85 ALA A CA 1
ATOM 660 C C . ALA A 1 85 ? -51.576 24.415 -35.286 1.00 39.72 85 ALA A C 1
ATOM 662 O O . ALA A 1 85 ? -51.052 23.618 -36.066 1.00 39.72 85 ALA A O 1
ATOM 663 N N . ALA A 1 86 ? -52.635 24.080 -34.545 1.00 43.22 86 ALA A N 1
ATOM 664 C CA . ALA A 1 86 ? -53.345 22.793 -34.619 1.00 43.22 86 ALA A CA 1
ATOM 665 C C . ALA A 1 86 ? -54.121 22.633 -35.957 1.00 43.22 86 ALA A C 1
ATOM 667 O O . ALA A 1 86 ? -54.285 23.634 -36.657 1.00 43.22 86 ALA A O 1
ATOM 668 N N . PRO A 1 87 ? -54.639 21.431 -36.314 1.00 48.34 87 PRO A N 1
ATOM 669 C CA . PRO A 1 87 ? -55.900 20.992 -35.698 1.00 48.34 87 PRO A CA 1
ATOM 670 C C . PRO A 1 87 ? -56.123 19.464 -35.514 1.00 48.34 87 PRO A C 1
ATOM 672 O O . PRO A 1 87 ? -55.598 18.615 -36.226 1.00 48.34 87 PRO A O 1
ATOM 675 N N . THR A 1 88 ? -57.017 19.183 -34.555 1.00 42.06 88 THR A N 1
ATOM 676 C CA . THR A 1 88 ? -58.073 18.141 -34.524 1.00 42.06 88 THR A CA 1
ATOM 677 C C . THR A 1 88 ? -57.732 16.644 -34.532 1.00 42.06 88 THR A C 1
ATOM 679 O O . THR A 1 88 ? -57.438 16.049 -35.562 1.00 42.06 88 THR A O 1
ATOM 682 N N . GLY A 1 89 ? -57.992 16.012 -33.379 1.00 48.97 89 GLY A N 1
ATOM 683 C CA . GLY A 1 89 ? -58.282 14.580 -33.227 1.00 48.97 89 GLY A CA 1
ATOM 684 C C . GLY A 1 89 ? -57.794 14.042 -31.873 1.00 48.97 89 GLY A C 1
ATOM 685 O O . GLY A 1 89 ? -56.622 14.243 -31.562 1.00 48.97 89 GLY A O 1
ATOM 686 N N . PRO A 1 90 ? -58.627 13.388 -31.035 1.00 49.84 90 PRO A N 1
ATOM 687 C CA . PRO A 1 90 ? -58.150 12.786 -29.792 1.00 49.84 90 PRO A CA 1
ATOM 688 C C . PRO A 1 90 ? -57.309 11.534 -30.109 1.00 49.84 90 PRO A C 1
ATOM 690 O O . PRO A 1 90 ? -57.845 10.577 -30.671 1.00 49.84 90 PRO A O 1
ATOM 693 N N . PRO A 1 91 ? -56.008 11.484 -29.764 1.00 52.78 91 PRO A N 1
ATOM 694 C CA . PRO A 1 91 ? -55.221 10.282 -29.987 1.00 52.78 91 PRO A CA 1
ATOM 695 C C . PRO A 1 91 ? -55.545 9.217 -28.920 1.00 52.78 91 PRO A C 1
ATOM 697 O O . PRO A 1 91 ? -55.741 9.543 -27.744 1.00 52.78 91 PRO A O 1
ATOM 700 N N . PRO A 1 92 ? -55.582 7.927 -29.296 1.00 47.00 92 PRO A N 1
ATOM 701 C CA . PRO A 1 92 ? -55.908 6.838 -28.383 1.00 47.00 92 PRO A CA 1
ATOM 702 C C . PRO A 1 92 ? -54.852 6.689 -27.279 1.00 47.00 92 PRO A C 1
ATOM 704 O O . PRO A 1 92 ? -53.645 6.776 -27.525 1.00 47.00 92 PRO A O 1
ATOM 707 N N . LYS A 1 93 ? -55.317 6.412 -26.052 1.00 47.12 93 LYS A N 1
ATOM 708 C CA . LYS A 1 93 ? -54.497 6.077 -24.877 1.00 47.12 93 LYS A CA 1
ATOM 709 C C . LYS A 1 93 ? -53.638 4.839 -25.164 1.00 47.12 93 LYS A C 1
ATOM 711 O O . LYS A 1 93 ? -54.032 3.713 -24.876 1.00 47.12 93 LYS A O 1
ATOM 716 N N . ARG A 1 94 ? -52.432 5.037 -25.694 1.00 44.59 94 ARG A N 1
ATOM 717 C CA . ARG A 1 94 ? -51.393 4.006 -25.700 1.00 44.59 94 ARG A CA 1
ATOM 718 C C . ARG A 1 94 ? -50.842 3.878 -24.284 1.00 44.59 94 ARG A C 1
ATOM 720 O O . ARG A 1 94 ? -50.070 4.724 -23.833 1.00 44.59 94 ARG A O 1
ATOM 727 N N . GLN A 1 95 ? -51.242 2.813 -23.589 1.00 44.81 95 GLN A N 1
ATOM 728 C CA . GLN A 1 95 ? -50.513 2.295 -22.436 1.00 44.81 95 GLN A CA 1
ATOM 729 C C . GLN A 1 95 ? -49.048 2.117 -22.852 1.00 44.81 95 GLN A C 1
ATOM 731 O O . GLN A 1 95 ? -48.712 1.227 -23.632 1.00 44.81 95 GLN A O 1
ATOM 736 N N . ARG A 1 96 ? -48.162 2.986 -22.358 1.00 42.44 96 ARG A N 1
ATOM 737 C CA . ARG A 1 96 ? -46.725 2.725 -22.386 1.00 42.44 96 ARG A CA 1
ATOM 738 C C . ARG A 1 96 ? -46.477 1.576 -21.417 1.00 42.44 96 ARG A C 1
ATOM 740 O O . ARG A 1 96 ? -46.283 1.793 -20.225 1.00 42.44 96 ARG A O 1
ATOM 747 N N . GLY A 1 97 ? -46.529 0.354 -21.944 1.00 38.12 97 GLY A N 1
ATOM 748 C CA . GLY A 1 97 ? -45.957 -0.811 -21.294 1.00 38.12 97 GLY A CA 1
ATOM 749 C C . GLY A 1 97 ? -44.511 -0.484 -20.948 1.00 38.12 97 GLY A C 1
ATOM 750 O O . GLY A 1 97 ? -43.684 -0.240 -21.826 1.00 38.12 97 GLY A O 1
ATOM 751 N N . ARG A 1 98 ? -44.233 -0.389 -19.650 1.00 42.38 98 ARG A N 1
ATOM 752 C CA . ARG A 1 98 ? -42.880 -0.319 -19.109 1.00 42.38 98 ARG A CA 1
ATOM 753 C C . ARG A 1 98 ? -42.132 -1.532 -19.674 1.00 42.38 98 ARG A C 1
ATOM 755 O O . ARG A 1 98 ? -42.622 -2.642 -19.466 1.00 42.38 98 ARG A O 1
ATOM 762 N N . PRO A 1 99 ? -41.013 -1.370 -20.401 1.00 44.94 99 PRO A N 1
ATOM 763 C CA . PRO A 1 99 ? -40.272 -2.524 -20.880 1.00 44.94 99 PRO A CA 1
ATOM 764 C C . PRO A 1 99 ? -39.879 -3.355 -19.661 1.00 44.94 99 PRO A C 1
ATOM 766 O O . PRO A 1 99 ? -39.237 -2.853 -18.731 1.00 44.94 99 PRO A O 1
ATOM 769 N N . ALA A 1 100 ? -40.356 -4.600 -19.637 1.00 44.72 100 ALA A N 1
ATOM 770 C CA . ALA A 1 100 ? -39.964 -5.578 -18.645 1.00 44.72 100 ALA A CA 1
ATOM 771 C C . ALA A 1 100 ? -38.437 -5.645 -18.669 1.00 44.72 100 ALA A C 1
ATOM 773 O O . ALA A 1 100 ? -37.819 -5.873 -19.708 1.00 44.72 100 ALA A O 1
ATOM 774 N N . LYS A 1 101 ? -37.844 -5.337 -17.518 1.00 43.38 101 LYS A N 1
ATOM 775 C CA . LYS A 1 101 ? -36.411 -5.384 -17.269 1.00 43.38 101 LYS A CA 1
ATOM 776 C C . LYS A 1 101 ? -35.947 -6.794 -17.617 1.00 43.38 101 LYS A C 1
ATOM 778 O O . LYS A 1 101 ? -36.190 -7.711 -16.843 1.00 43.38 101 LYS A O 1
ATOM 783 N N . ALA A 1 102 ? -35.336 -6.953 -18.790 1.00 39.00 102 ALA A N 1
ATOM 784 C CA . ALA A 1 102 ? -34.693 -8.192 -19.180 1.00 39.00 102 ALA A CA 1
ATOM 785 C C . ALA A 1 102 ? -33.705 -8.553 -18.070 1.00 39.00 102 ALA A C 1
ATOM 787 O O . ALA A 1 102 ? -32.751 -7.818 -17.789 1.00 39.00 102 ALA A O 1
ATOM 788 N N . THR A 1 103 ? -34.010 -9.637 -17.368 1.00 41.97 103 THR A N 1
ATOM 789 C CA . THR A 1 103 ? -33.169 -10.220 -16.337 1.00 41.97 103 THR A CA 1
ATOM 790 C C . THR A 1 103 ? -31.866 -10.605 -17.019 1.00 41.97 103 THR A C 1
ATOM 792 O O . THR A 1 103 ? -31.815 -11.582 -17.758 1.00 41.97 103 THR A O 1
ATOM 795 N N . ARG A 1 104 ? -30.820 -9.793 -16.836 1.00 41.44 104 ARG A N 1
ATOM 796 C CA . ARG A 1 104 ? -29.460 -10.179 -17.215 1.00 41.44 104 ARG A CA 1
ATOM 797 C C . ARG A 1 104 ? -29.155 -11.511 -16.516 1.00 41.44 104 ARG A C 1
ATOM 799 O O . ARG A 1 104 ? -29.171 -11.523 -15.282 1.00 41.44 104 ARG A O 1
ATOM 806 N N . PRO A 1 105 ? -28.881 -12.603 -17.244 1.00 42.84 105 PRO A N 1
ATOM 807 C CA . PRO A 1 105 ? -28.367 -13.808 -16.620 1.00 42.84 105 PRO A CA 1
ATOM 808 C C . PRO A 1 105 ? -26.940 -13.487 -16.164 1.00 42.84 105 PRO A C 1
ATOM 810 O O . PRO A 1 105 ? -26.106 -13.084 -16.972 1.00 42.84 105 PRO A O 1
ATOM 813 N N . GLY A 1 106 ? -26.689 -13.556 -14.855 1.00 40.09 106 GLY A N 1
ATOM 814 C CA . GLY A 1 106 ? -25.353 -13.349 -14.287 1.00 40.09 106 GLY A CA 1
ATOM 815 C C . GLY A 1 106 ? -25.229 -12.302 -13.181 1.00 40.09 106 GLY A C 1
ATOM 816 O O . GLY A 1 106 ? -24.108 -12.009 -12.780 1.00 40.09 106 GLY A O 1
ATOM 817 N N . ARG A 1 107 ? -26.322 -11.734 -12.646 1.00 36.19 107 ARG A N 1
ATOM 818 C CA . ARG A 1 107 ? -26.237 -11.059 -11.338 1.00 36.19 107 ARG A CA 1
ATOM 819 C C . ARG A 1 107 ? -26.514 -12.100 -10.247 1.00 36.19 107 ARG A C 1
ATOM 821 O O . ARG A 1 107 ? -27.646 -12.582 -10.201 1.00 36.19 107 ARG A O 1
ATOM 828 N N . PRO A 1 108 ? -25.538 -12.444 -9.386 1.00 36.97 108 PRO A N 1
ATOM 829 C CA . PRO A 1 108 ? -25.829 -13.187 -8.167 1.00 36.97 108 PRO A CA 1
ATOM 830 C C . PRO A 1 108 ? -26.915 -12.450 -7.367 1.00 36.97 108 PRO A C 1
ATOM 832 O O . PRO A 1 108 ? -27.041 -11.223 -7.513 1.00 36.97 108 PRO A O 1
ATOM 835 N N . PRO A 1 109 ? -27.707 -13.159 -6.546 1.00 37.50 109 PRO A N 1
ATOM 836 C CA . PRO A 1 109 ? -28.704 -12.535 -5.689 1.00 37.50 109 PRO A CA 1
ATOM 837 C C . PRO A 1 109 ? -28.077 -11.371 -4.917 1.00 37.50 109 PRO A C 1
ATOM 839 O O . PRO A 1 109 ? -26.929 -11.451 -4.483 1.00 37.50 109 PRO A O 1
ATOM 842 N N . LEU A 1 110 ? -28.822 -10.270 -4.795 1.00 40.16 110 LEU A N 1
ATOM 843 C CA . LEU A 1 110 ? -28.482 -9.165 -3.903 1.00 40.16 110 LEU A CA 1
ATOM 844 C C . LEU A 1 110 ? -28.181 -9.752 -2.520 1.00 40.16 110 LEU A C 1
ATOM 846 O O . LEU A 1 110 ? -29.097 -10.247 -1.868 1.00 40.16 110 LEU A O 1
ATOM 850 N N . LEU A 1 111 ? -26.905 -9.721 -2.130 1.00 43.78 111 LEU A N 1
ATOM 851 C CA . LEU A 1 111 ? -26.429 -10.098 -0.806 1.00 43.78 111 LEU A CA 1
ATOM 852 C C . LEU A 1 111 ? -27.222 -9.306 0.238 1.00 43.78 111 LEU A C 1
ATOM 854 O O . LEU A 1 111 ? -27.139 -8.081 0.318 1.00 43.78 111 LEU A O 1
ATOM 858 N N . GLU A 1 112 ? -28.130 -10.032 0.883 1.00 41.22 112 GLU A N 1
ATOM 859 C CA . GLU A 1 112 ? -28.245 -10.218 2.327 1.00 41.22 112 GLU A CA 1
ATOM 860 C C . GLU A 1 112 ? -27.629 -9.127 3.216 1.00 41.22 112 GLU A C 1
ATOM 862 O O . GLU A 1 112 ? -26.503 -8.676 3.015 1.00 41.22 112 GLU A O 1
ATOM 867 N N . ARG A 1 113 ? -28.404 -8.730 4.236 1.00 48.19 113 ARG A N 1
ATOM 868 C CA . ARG A 1 113 ? -27.989 -7.889 5.371 1.00 48.19 113 ARG A CA 1
ATOM 869 C C . ARG A 1 113 ? -26.529 -8.143 5.747 1.00 48.19 113 ARG A C 1
ATOM 871 O O . ARG A 1 113 ? -26.130 -9.299 5.780 1.00 48.19 113 ARG A O 1
ATOM 878 N N . ALA A 1 114 ? -25.798 -7.070 6.069 1.00 57.75 114 ALA A N 1
ATOM 879 C CA . ALA A 1 114 ? -24.411 -7.103 6.530 1.00 57.75 114 ALA A CA 1
ATOM 880 C C . ALA A 1 114 ? -24.164 -8.318 7.436 1.00 57.75 114 ALA A C 1
ATOM 882 O O . ALA A 1 114 ? -24.561 -8.323 8.600 1.00 57.75 114 ALA A O 1
ATOM 883 N N . ASN A 1 115 ? -23.580 -9.367 6.857 1.00 72.25 115 ASN A N 1
ATOM 884 C CA . ASN A 1 115 ? -23.221 -10.564 7.591 1.00 72.25 115 ASN A CA 1
ATOM 885 C C . ASN A 1 115 ? -22.146 -10.136 8.607 1.00 72.25 115 ASN A C 1
ATOM 887 O O . ASN A 1 115 ? -21.122 -9.598 8.168 1.00 72.25 115 ASN A O 1
ATOM 891 N N . PRO A 1 116 ? -22.361 -10.302 9.926 1.00 75.00 116 PRO A N 1
ATOM 892 C CA . PRO A 1 116 ? -21.379 -9.917 10.937 1.00 75.00 116 PRO A CA 1
ATOM 893 C C . PRO A 1 116 ? -20.014 -10.567 10.688 1.00 75.00 116 PRO A C 1
ATOM 895 O O . PRO A 1 116 ? -18.997 -9.907 10.882 1.00 75.00 116 PRO A O 1
ATOM 898 N N . ASP A 1 117 ? -19.983 -11.780 10.135 1.00 81.62 117 ASP A N 1
ATOM 899 C CA . ASP A 1 117 ? -18.740 -12.473 9.786 1.00 81.62 117 ASP A CA 1
ATOM 900 C C . ASP A 1 117 ? -18.011 -11.783 8.627 1.00 81.62 117 ASP A C 1
ATOM 902 O O . ASP A 1 117 ? -16.789 -11.667 8.628 1.00 81.62 117 ASP A O 1
ATOM 906 N N . ALA A 1 118 ? -18.755 -11.250 7.652 1.00 83.56 118 ALA A N 1
ATOM 907 C CA . ALA A 1 118 ? -18.173 -10.500 6.541 1.00 83.56 118 ALA A CA 1
ATOM 908 C C . ALA A 1 118 ? -17.618 -9.141 6.991 1.00 83.56 118 ALA A C 1
ATOM 910 O O . ALA A 1 118 ? -16.634 -8.664 6.432 1.00 83.56 118 ALA A O 1
ATOM 911 N N . VAL A 1 119 ? -18.231 -8.515 8.002 1.00 85.94 119 VAL A N 1
ATOM 912 C CA . VAL A 1 119 ? -17.681 -7.307 8.633 1.00 85.94 119 VAL A CA 1
ATOM 913 C C . VAL A 1 119 ? -16.426 -7.668 9.424 1.00 85.94 119 VAL A C 1
ATOM 915 O O . VAL A 1 119 ? -15.392 -7.033 9.234 1.00 85.94 119 VAL A O 1
ATOM 918 N N . ALA A 1 120 ? -16.485 -8.716 10.250 1.00 88.56 120 ALA A N 1
ATOM 919 C CA . ALA A 1 120 ? -15.360 -9.172 11.058 1.00 88.56 120 ALA A CA 1
ATOM 920 C C . ALA A 1 120 ? -14.150 -9.596 10.214 1.00 88.56 120 ALA A C 1
ATOM 922 O O . ALA A 1 120 ? -13.019 -9.353 10.616 1.00 88.56 120 ALA A O 1
ATOM 923 N N . ALA A 1 121 ? -14.369 -10.143 9.017 1.00 88.12 121 ALA A N 1
ATOM 924 C CA . ALA A 1 121 ? -13.294 -10.458 8.078 1.00 88.12 121 ALA A CA 1
ATOM 925 C C . ALA A 1 121 ? -12.536 -9.215 7.568 1.00 88.12 121 ALA A C 1
ATOM 927 O O . ALA A 1 121 ? -11.375 -9.325 7.189 1.00 88.12 121 ALA A O 1
ATOM 928 N N . VAL A 1 122 ? -13.176 -8.039 7.540 1.00 89.62 122 VAL A N 1
ATOM 929 C CA . VAL A 1 122 ? -12.567 -6.787 7.052 1.00 89.62 122 VAL A CA 1
ATOM 930 C C . VAL A 1 122 ? -11.986 -5.964 8.198 1.00 89.62 122 VAL A C 1
ATOM 932 O O . VAL A 1 122 ? -10.869 -5.466 8.083 1.00 89.62 122 VAL A O 1
ATOM 935 N N . VAL A 1 123 ? -12.748 -5.781 9.281 1.00 91.75 123 VAL A N 1
ATOM 936 C CA . VAL A 1 123 ? -12.382 -4.875 10.389 1.00 91.75 123 VAL A CA 1
ATOM 937 C C . VAL A 1 123 ? -11.944 -5.600 11.658 1.00 91.75 123 VAL A C 1
ATOM 939 O O . VAL A 1 123 ? -11.679 -4.956 12.666 1.00 91.75 123 VAL A O 1
ATOM 942 N N . GLY A 1 124 ? -11.891 -6.929 11.635 1.00 90.75 124 GLY A N 1
ATOM 943 C CA . GLY A 1 124 ? -11.642 -7.756 12.810 1.00 90.75 124 GLY A CA 1
ATOM 944 C C . GLY A 1 124 ? -12.883 -7.991 13.675 1.00 90.75 124 GLY A C 1
ATOM 945 O O . GLY A 1 124 ? -13.913 -7.322 13.512 1.00 90.75 124 GLY A O 1
ATOM 946 N N . PRO A 1 125 ? -12.818 -8.948 14.617 1.00 89.69 125 PRO A N 1
ATOM 947 C CA . PRO A 1 125 ? -13.934 -9.273 15.497 1.00 89.69 125 PRO A CA 1
ATOM 948 C C . PRO A 1 125 ? -14.254 -8.110 16.448 1.00 89.69 125 PRO A C 1
ATOM 950 O O . PRO A 1 125 ? -13.419 -7.248 16.714 1.00 89.69 125 PRO A O 1
ATOM 953 N N . GLU A 1 126 ? -15.493 -8.058 16.940 1.00 85.94 126 GLU A N 1
ATOM 954 C CA . GLU A 1 126 ? -15.926 -7.015 17.884 1.00 85.94 126 GLU A CA 1
ATOM 955 C C . GLU A 1 126 ? -15.270 -7.172 19.258 1.00 85.94 126 GLU A C 1
ATOM 957 O O . GLU A 1 126 ? -14.967 -6.182 19.915 1.00 85.94 126 GLU A O 1
ATOM 962 N N . LYS A 1 127 ? -15.005 -8.417 19.659 1.00 85.50 127 LYS A N 1
ATOM 963 C CA . LYS A 1 127 ? -14.234 -8.757 20.852 1.00 85.50 127 LYS A CA 1
ATOM 964 C C . LYS A 1 127 ? -13.044 -9.625 20.446 1.00 85.50 127 LYS A C 1
ATOM 966 O O . LYS A 1 127 ? -13.215 -10.465 19.557 1.00 85.50 127 LYS A O 1
ATOM 971 N N . PRO A 1 128 ? -11.861 -9.435 21.050 1.00 88.44 128 PRO A N 1
ATOM 972 C CA . PRO A 1 128 ? -10.736 -10.331 20.824 1.00 88.44 128 PRO A CA 1
ATOM 973 C C . PRO A 1 128 ? -11.094 -11.755 21.257 1.00 88.44 128 PRO A C 1
ATOM 975 O O . PRO A 1 128 ? -11.918 -11.972 22.146 1.00 88.44 128 PRO A O 1
ATOM 978 N N . TYR A 1 129 ? -10.461 -12.725 20.608 1.00 87.50 129 TYR A N 1
ATOM 979 C CA . TYR A 1 129 ? -10.447 -14.103 21.072 1.00 87.50 129 TYR A CA 1
ATOM 980 C C . TYR A 1 129 ? -9.149 -14.315 21.849 1.00 87.50 129 TYR A C 1
ATOM 982 O O . TYR A 1 129 ? -8.068 -14.111 21.292 1.00 87.50 129 TYR A O 1
ATOM 990 N N . PHE A 1 130 ? -9.274 -14.673 23.126 1.00 89.94 130 PHE A N 1
ATOM 991 C CA . PHE A 1 130 ? -8.134 -14.952 23.990 1.00 89.94 130 PHE A CA 1
ATOM 992 C C . PHE A 1 130 ? -7.739 -16.420 23.880 1.00 89.94 130 PHE A C 1
ATOM 994 O O . PHE A 1 130 ? -8.584 -17.316 23.937 1.00 89.94 130 PHE A O 1
ATOM 1001 N N . ASP A 1 131 ? -6.448 -16.652 23.701 1.00 89.44 131 ASP A N 1
ATOM 1002 C CA . ASP A 1 131 ? -5.843 -17.970 23.582 1.00 89.44 131 ASP A CA 1
ATOM 1003 C C . ASP A 1 131 ? -4.410 -17.935 24.129 1.00 89.44 131 ASP A C 1
ATOM 1005 O O . ASP A 1 131 ? -3.965 -16.931 24.679 1.00 89.44 131 ASP A O 1
ATOM 1009 N N . ALA A 1 132 ? -3.677 -19.042 23.998 1.00 86.50 132 ALA A N 1
ATOM 1010 C CA . ALA A 1 132 ? -2.284 -19.105 24.440 1.00 86.50 132 ALA A CA 1
ATOM 1011 C C . ALA A 1 132 ? -1.361 -18.122 23.687 1.00 86.50 132 ALA A C 1
ATOM 1013 O O . ALA A 1 132 ? -0.276 -17.826 24.172 1.00 86.50 132 ALA A O 1
ATOM 1014 N N . GLU A 1 133 ? -1.773 -17.627 22.514 1.00 86.44 133 GLU A N 1
ATOM 1015 C CA . GLU A 1 133 ? -1.011 -16.682 21.692 1.00 86.44 133 GLU A CA 1
ATOM 1016 C C . GLU A 1 133 ? -1.467 -15.221 21.886 1.00 86.44 133 GLU A C 1
ATOM 1018 O O . GLU A 1 133 ? -0.852 -14.329 21.297 1.00 86.44 133 GLU A O 1
ATOM 1023 N N . TRP A 1 134 ? -2.529 -14.955 22.661 1.00 90.00 134 TRP A N 1
ATOM 1024 C CA . TRP A 1 134 ? -3.075 -13.616 22.927 1.00 90.00 134 TRP A CA 1
ATOM 1025 C C . TRP A 1 134 ? -3.837 -13.571 24.257 1.00 90.00 134 TRP A C 1
ATOM 1027 O O . TRP A 1 134 ? -4.954 -14.095 24.350 1.00 90.00 134 TRP A O 1
ATOM 1037 N N . THR A 1 135 ? -3.258 -12.926 25.269 1.00 91.19 135 THR A N 1
ATOM 1038 C CA . THR A 1 135 ? -3.829 -12.853 26.623 1.00 91.19 135 THR A CA 1
ATOM 1039 C C . THR A 1 135 ? -4.607 -11.558 26.877 1.00 91.19 135 THR A C 1
ATOM 1041 O O . THR A 1 135 ? -4.614 -10.628 26.067 1.00 91.19 135 THR A O 1
ATOM 1044 N N . GLU A 1 136 ? -5.297 -11.486 28.019 1.00 91.19 136 GLU A N 1
ATOM 1045 C CA . GLU A 1 136 ? -5.944 -10.247 28.469 1.00 91.19 136 GLU A CA 1
ATOM 1046 C C . GLU A 1 136 ? -4.919 -9.153 28.801 1.00 91.19 136 GLU A C 1
ATOM 1048 O O . GLU A 1 136 ? -5.210 -7.970 28.597 1.00 91.19 136 GLU A O 1
ATOM 1053 N N . GLU A 1 137 ? -3.716 -9.518 29.262 1.00 89.06 137 GLU A N 1
ATOM 1054 C CA . GLU A 1 137 ? -2.639 -8.548 29.477 1.00 89.06 137 GLU A CA 1
ATOM 1055 C C . GLU A 1 137 ? -2.161 -7.940 28.155 1.00 89.06 137 GLU A C 1
ATOM 1057 O O . GLU A 1 137 ? -2.006 -6.721 28.082 1.00 89.06 137 GLU A O 1
ATOM 1062 N N . ASP A 1 138 ? -1.999 -8.756 27.105 1.00 88.62 138 ASP A N 1
ATOM 1063 C CA . ASP A 1 138 ? -1.617 -8.284 25.765 1.00 88.62 138 ASP A CA 1
ATOM 1064 C C . ASP A 1 138 ? -2.625 -7.258 25.226 1.00 88.62 138 ASP A C 1
ATOM 1066 O O . ASP A 1 138 ? -2.265 -6.187 24.732 1.00 88.62 138 ASP A O 1
ATOM 1070 N N . GLU A 1 139 ? -3.915 -7.571 25.357 1.00 91.31 139 GLU A N 1
ATOM 1071 C CA . GLU A 1 139 ? -4.999 -6.693 24.924 1.00 91.31 139 GLU A CA 1
ATOM 1072 C C . GLU A 1 139 ? -5.055 -5.400 25.741 1.00 91.31 139 GLU A C 1
ATOM 1074 O O . GLU A 1 139 ? -5.227 -4.321 25.175 1.00 91.31 139 GLU A O 1
ATOM 1079 N N . SER A 1 140 ? -4.874 -5.494 27.060 1.00 87.44 140 SER A N 1
ATOM 1080 C CA . SER A 1 140 ? -4.852 -4.328 27.949 1.00 87.44 140 SER A CA 1
ATOM 1081 C C . SER A 1 140 ? -3.670 -3.413 27.648 1.00 87.44 140 SER A C 1
ATOM 1083 O O . SER A 1 140 ? -3.803 -2.193 27.710 1.00 87.44 140 SER A O 1
ATOM 1085 N N . TRP A 1 141 ? -2.522 -3.989 27.293 1.00 85.75 141 TRP A N 1
ATOM 1086 C CA . TRP A 1 141 ? -1.337 -3.235 26.907 1.00 85.75 141 TRP A CA 1
ATOM 1087 C C . TRP A 1 141 ? -1.540 -2.491 25.580 1.00 85.75 141 TRP A C 1
ATOM 1089 O O . TRP A 1 141 ? -1.149 -1.332 25.462 1.00 85.75 141 TRP A O 1
ATOM 1099 N N . LEU A 1 142 ? -2.212 -3.113 24.608 1.00 84.94 142 LEU A N 1
ATOM 1100 C CA . LEU A 1 142 ? -2.514 -2.495 23.314 1.00 84.94 142 LEU A CA 1
ATOM 1101 C C . LEU A 1 142 ? -3.562 -1.369 23.410 1.00 84.94 142 LEU A C 1
ATOM 1103 O O . LEU A 1 142 ? -3.559 -0.443 22.602 1.00 84.94 142 LEU A O 1
ATOM 1107 N N . LEU A 1 143 ? -4.473 -1.456 24.381 1.00 85.06 143 LEU A N 1
ATOM 1108 C CA . LEU A 1 143 ? -5.576 -0.511 24.583 1.00 85.06 143 LEU A CA 1
ATOM 1109 C C . LEU A 1 143 ? -5.256 0.630 25.550 1.00 85.06 143 LEU A C 1
ATOM 1111 O O . LEU A 1 143 ? -6.174 1.328 25.976 1.00 85.06 143 LEU A O 1
ATOM 1115 N N . ARG A 1 144 ? -3.992 0.829 25.927 1.00 83.50 144 ARG A N 1
ATOM 1116 C CA . ARG A 1 144 ? -3.650 1.890 26.874 1.00 83.50 144 ARG A CA 1
ATOM 1117 C C . ARG A 1 144 ? -4.042 3.263 26.321 1.00 83.50 144 ARG A C 1
ATOM 1119 O O . ARG A 1 144 ? -3.709 3.620 25.187 1.00 83.50 144 ARG A O 1
ATOM 1126 N N . ASP A 1 145 ? -4.737 4.029 27.160 1.00 69.38 145 ASP A N 1
ATOM 1127 C CA . ASP A 1 145 ? -5.313 5.336 26.820 1.00 69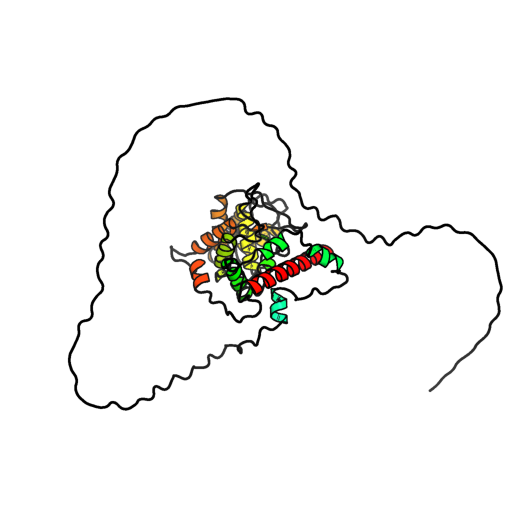.38 145 ASP A CA 1
ATOM 1128 C C . ASP A 1 145 ? -4.255 6.405 26.475 1.00 69.38 145 ASP A C 1
ATOM 1130 O O . ASP A 1 145 ? -4.595 7.449 25.923 1.00 69.38 145 ASP A O 1
ATOM 1134 N N . ASP A 1 146 ? -2.979 6.156 26.791 1.00 74.50 146 ASP A N 1
ATOM 1135 C CA . ASP A 1 146 ? -1.840 7.039 26.509 1.00 74.50 146 ASP A CA 1
ATOM 1136 C C . ASP A 1 146 ? -1.223 6.837 25.112 1.00 74.50 146 ASP A C 1
ATOM 1138 O O . ASP A 1 146 ? -0.331 7.593 24.721 1.00 74.50 146 ASP A O 1
ATOM 1142 N N . SER A 1 147 ? -1.692 5.857 24.335 1.00 78.69 147 SER A N 1
ATOM 1143 C CA . SER A 1 147 ? -1.177 5.616 22.982 1.00 78.69 147 SER A CA 1
ATOM 1144 C C . SER A 1 147 ? -1.625 6.693 21.983 1.00 78.69 147 SER A C 1
ATOM 1146 O O . SER A 1 147 ? -2.789 7.112 21.940 1.00 78.69 147 SER A O 1
ATOM 1148 N N . GLN A 1 148 ? -0.692 7.134 21.133 1.00 80.62 148 GLN A N 1
ATOM 1149 C CA . GLN A 1 148 ? -0.942 8.179 20.132 1.00 80.62 148 GLN A CA 1
ATOM 1150 C C . GLN A 1 148 ? -2.027 7.764 19.132 1.00 80.62 148 GLN A C 1
ATOM 1152 O O . GLN A 1 148 ? -2.798 8.598 18.663 1.00 80.62 148 GLN A O 1
ATOM 1157 N N . GLU A 1 149 ? -2.126 6.473 18.833 1.00 85.00 149 GLU A N 1
ATOM 1158 C CA . GLU A 1 149 ? -3.097 5.901 17.910 1.00 85.00 149 GLU A CA 1
ATOM 1159 C C . GLU A 1 149 ? -4.517 5.958 18.474 1.00 85.00 149 GLU A C 1
ATOM 1161 O O . GLU A 1 149 ? -5.447 6.347 17.764 1.00 85.00 149 GLU A O 1
ATOM 1166 N N . ILE A 1 150 ? -4.693 5.631 19.760 1.00 82.69 150 ILE A N 1
ATOM 1167 C CA . ILE A 1 150 ? -5.998 5.710 20.426 1.00 82.69 150 ILE A CA 1
ATOM 1168 C C . ILE A 1 150 ? -6.484 7.162 20.484 1.00 82.69 150 ILE A C 1
ATOM 1170 O O . ILE A 1 150 ? -7.652 7.428 20.169 1.00 82.69 150 ILE A O 1
ATOM 1174 N N . LEU A 1 151 ? -5.585 8.105 20.783 1.00 83.56 151 LEU A N 1
ATOM 1175 C CA . LEU A 1 151 ? -5.871 9.540 20.710 1.00 83.56 151 LEU A CA 1
ATOM 1176 C C . LEU A 1 151 ? -6.243 9.968 19.280 1.00 83.56 151 LEU A C 1
ATOM 1178 O O . LEU A 1 151 ? -7.262 10.629 19.076 1.00 83.56 151 LEU A O 1
ATOM 1182 N N . ALA A 1 152 ? -5.506 9.507 18.268 1.00 85.75 152 ALA A N 1
ATOM 1183 C CA . ALA A 1 152 ? -5.798 9.815 16.871 1.00 85.75 152 ALA A CA 1
ATOM 1184 C C . ALA A 1 152 ? -7.170 9.296 16.410 1.00 85.75 152 ALA A C 1
ATOM 1186 O O . ALA A 1 152 ? -7.872 9.972 15.656 1.00 85.75 152 ALA A O 1
ATOM 1187 N N . PHE A 1 153 ? -7.615 8.127 16.888 1.00 88.12 153 PHE A N 1
ATOM 1188 C CA . PHE A 1 153 ? -8.972 7.646 16.608 1.00 88.12 153 PHE A CA 1
ATOM 1189 C C . PHE A 1 153 ? -10.039 8.557 17.207 1.00 88.12 153 PHE A C 1
ATOM 1191 O O . PHE A 1 153 ? -11.120 8.704 16.625 1.00 88.12 153 PHE A O 1
ATOM 1198 N N . ALA A 1 154 ? -9.764 9.164 18.365 1.00 85.69 154 ALA A N 1
ATOM 1199 C CA . ALA A 1 154 ? -10.690 10.092 18.996 1.00 85.69 154 ALA A CA 1
ATOM 1200 C C . ALA A 1 154 ? -10.941 11.346 18.156 1.00 85.69 154 ALA A C 1
ATOM 1202 O O . ALA A 1 154 ? -12.067 11.855 18.155 1.00 85.69 154 ALA A O 1
ATOM 1203 N N . ASN A 1 155 ? -9.937 11.737 17.375 1.00 87.25 155 ASN A N 1
ATOM 1204 C CA . ASN A 1 155 ? -9.936 12.910 16.514 1.00 87.25 155 ASN A CA 1
ATOM 1205 C C . ASN A 1 155 ? -10.630 12.696 15.159 1.00 87.25 155 ASN A C 1
ATOM 1207 O O . ASN A 1 155 ? -10.759 13.643 14.389 1.00 87.25 155 ASN A O 1
ATOM 1211 N N . ILE A 1 156 ? -11.149 11.496 14.869 1.00 89.31 156 ILE A N 1
ATOM 1212 C CA . ILE A 1 156 ? -11.924 11.252 13.644 1.00 89.31 156 ILE A CA 1
ATOM 1213 C C . ILE A 1 156 ? -13.285 11.944 13.733 1.00 89.31 156 ILE A C 1
ATOM 1215 O O . ILE A 1 156 ? -14.134 11.634 14.576 1.00 89.31 156 ILE A O 1
ATOM 1219 N N . THR A 1 157 ? -13.526 12.842 12.788 1.00 89.75 157 THR A N 1
ATOM 1220 C CA . THR A 1 157 ? -14.717 13.674 12.679 1.00 89.75 157 THR A CA 1
ATOM 1221 C C . THR A 1 157 ? -15.446 13.473 11.346 1.00 89.75 157 THR A C 1
ATOM 1223 O O . THR A 1 157 ? -15.068 12.709 10.461 1.00 89.75 157 THR A O 1
ATOM 1226 N N . LYS A 1 158 ? -16.539 14.221 11.168 1.00 90.50 158 LYS A N 1
ATOM 1227 C CA . LYS A 1 158 ? -17.270 14.312 9.895 1.00 90.50 158 LYS A CA 1
ATOM 1228 C C . LYS A 1 158 ? -16.470 14.961 8.753 1.00 90.50 158 LYS A C 1
ATOM 1230 O O . LYS A 1 158 ? -16.932 14.904 7.615 1.00 90.50 158 LYS A O 1
ATOM 1235 N N . GLN A 1 159 ? -15.352 15.630 9.047 1.00 88.88 159 GLN A N 1
ATOM 1236 C CA . GLN A 1 159 ? -14.515 16.292 8.041 1.00 88.88 159 GLN A CA 1
ATOM 1237 C C . GLN A 1 159 ? -13.556 15.312 7.348 1.00 88.88 159 GLN A C 1
ATOM 1239 O O . GLN A 1 159 ? -13.123 15.593 6.232 1.00 88.88 159 GLN A O 1
ATOM 1244 N N . ASP A 1 160 ? -13.334 14.127 7.931 1.00 90.38 160 ASP A N 1
ATOM 1245 C CA . ASP A 1 160 ? -12.455 13.056 7.439 1.00 90.38 160 ASP A CA 1
ATOM 1246 C C . ASP A 1 160 ? -13.048 12.275 6.256 1.00 90.38 160 ASP A C 1
ATOM 1248 O O . ASP A 1 160 ? -13.144 11.044 6.223 1.00 90.38 160 ASP A O 1
ATOM 1252 N N . THR A 1 161 ? -13.491 13.022 5.249 1.00 92.94 161 THR A N 1
ATOM 1253 C CA . THR A 1 161 ? -14.171 12.490 4.069 1.00 92.94 161 THR A CA 1
ATOM 1254 C C . THR A 1 161 ? -13.242 11.661 3.186 1.00 92.94 161 THR A C 1
ATOM 1256 O O . THR A 1 161 ? -13.696 10.667 2.617 1.00 92.94 161 THR A O 1
ATOM 1259 N N . HIS A 1 162 ? -11.951 12.003 3.120 1.00 94.69 162 HIS A N 1
ATOM 1260 C CA . HIS A 1 162 ? -10.959 11.243 2.359 1.00 94.69 162 HIS A CA 1
ATOM 1261 C C . HIS A 1 162 ? -10.597 9.922 3.035 1.00 94.69 162 HIS A C 1
ATOM 1263 O O . HIS A 1 162 ? -10.469 8.908 2.352 1.00 94.69 162 HIS A O 1
ATOM 1269 N N . LEU A 1 163 ? -10.523 9.887 4.369 1.00 95.06 163 LEU A N 1
ATOM 1270 C CA . LEU A 1 163 ? -10.358 8.631 5.104 1.00 95.06 163 LEU A CA 1
ATOM 1271 C C . LEU A 1 163 ? -11.556 7.701 4.857 1.00 95.06 163 LEU A C 1
ATOM 1273 O O . LEU A 1 163 ? -11.387 6.520 4.552 1.00 95.06 163 LEU A O 1
ATOM 1277 N N . LEU A 1 164 ? -12.778 8.241 4.913 1.00 93.94 164 LEU A N 1
ATOM 1278 C CA . LEU A 1 164 ? -13.995 7.495 4.584 1.00 93.94 164 LEU A CA 1
ATOM 1279 C C . LEU A 1 164 ? -13.983 6.957 3.142 1.00 93.94 164 LEU A C 1
ATOM 1281 O O . LEU A 1 164 ? -14.478 5.858 2.875 1.00 93.94 164 LEU A O 1
ATOM 1285 N N . GLU A 1 165 ? -13.450 7.731 2.199 1.00 94.62 165 GLU A N 1
ATOM 1286 C CA . GLU A 1 165 ? -13.303 7.322 0.805 1.00 94.62 165 GLU A CA 1
ATOM 1287 C C . GLU A 1 165 ? -12.288 6.187 0.647 1.00 94.62 165 GLU A C 1
ATOM 1289 O O . GLU A 1 165 ? -12.628 5.169 0.039 1.00 94.62 165 GLU A O 1
ATOM 1294 N N . ALA A 1 166 ? -11.121 6.287 1.289 1.00 95.56 166 ALA A N 1
ATOM 1295 C CA . ALA A 1 166 ? -10.112 5.231 1.295 1.00 95.56 166 ALA A CA 1
ATOM 1296 C C . ALA A 1 166 ? -10.714 3.920 1.811 1.00 95.56 166 ALA A C 1
ATOM 1298 O O . ALA A 1 166 ? -10.650 2.888 1.143 1.00 95.56 166 ALA A O 1
ATOM 1299 N N . TRP A 1 167 ? -11.431 3.981 2.936 1.00 95.12 167 TRP A N 1
ATOM 1300 C CA . TRP A 1 167 ? -12.162 2.846 3.500 1.00 95.12 167 TRP A CA 1
ATOM 1301 C C . TRP A 1 167 ? -13.134 2.188 2.517 1.00 95.12 167 TRP A C 1
ATOM 1303 O O . TRP A 1 167 ? -13.184 0.955 2.415 1.00 95.12 167 TRP A O 1
ATOM 1313 N N . ARG A 1 168 ? -13.904 2.992 1.774 1.00 94.06 168 ARG A N 1
ATOM 1314 C CA . ARG A 1 168 ? -14.845 2.495 0.757 1.00 94.06 168 ARG A CA 1
ATOM 1315 C C . ARG A 1 168 ? -14.117 1.773 -0.367 1.00 94.06 168 ARG A C 1
ATOM 1317 O O . ARG A 1 168 ? -14.557 0.695 -0.774 1.00 94.06 168 ARG A O 1
ATOM 1324 N N . VAL A 1 169 ? -13.025 2.350 -0.865 1.00 94.94 169 VAL A N 1
ATOM 1325 C CA . VAL A 1 169 ? -12.252 1.757 -1.959 1.00 94.94 169 VAL A CA 1
ATOM 1326 C C . VAL A 1 169 ? -11.586 0.458 -1.499 1.00 94.94 169 VAL A C 1
ATOM 1328 O O . VAL A 1 169 ? -11.808 -0.569 -2.144 1.00 94.94 169 VAL A O 1
ATOM 1331 N N . CYS A 1 170 ? -10.876 0.455 -0.364 1.00 95.25 170 CYS A N 1
ATOM 1332 C CA . CYS A 1 170 ? -10.226 -0.735 0.205 1.00 95.25 170 CYS A CA 1
ATOM 1333 C C . CYS A 1 170 ? -11.215 -1.895 0.361 1.00 95.25 170 CYS A C 1
ATOM 1335 O O . CYS A 1 170 ? -11.055 -2.967 -0.230 1.00 95.25 170 CYS A O 1
ATOM 1337 N N . THR A 1 171 ? -12.311 -1.647 1.078 1.00 93.25 171 THR A N 1
ATOM 1338 C CA . THR A 1 171 ? -13.279 -2.691 1.423 1.00 93.25 171 THR A CA 1
ATOM 1339 C C . THR A 1 171 ? -13.980 -3.256 0.194 1.00 93.25 171 THR A C 1
ATOM 1341 O O . THR A 1 171 ? -14.270 -4.448 0.123 1.00 93.25 171 THR A O 1
ATOM 1344 N N . GLN A 1 172 ? -14.281 -2.433 -0.808 1.00 91.31 172 GLN A N 1
ATOM 1345 C CA . GLN A 1 172 ? -15.033 -2.902 -1.968 1.00 91.31 172 GLN A CA 1
ATOM 1346 C C . GLN A 1 172 ? -14.155 -3.508 -3.057 1.00 91.31 172 GLN A C 1
ATOM 1348 O O . GLN A 1 172 ? -14.578 -4.457 -3.726 1.00 91.31 172 GLN A O 1
ATOM 1353 N N . ARG A 1 173 ? -12.971 -2.933 -3.279 1.00 91.56 173 ARG A N 1
ATOM 1354 C CA . ARG A 1 173 ? -12.058 -3.352 -4.342 1.00 91.56 173 ARG A CA 1
ATOM 1355 C C . ARG A 1 173 ? -11.204 -4.533 -3.899 1.00 91.56 173 ARG A C 1
ATOM 1357 O O . ARG A 1 173 ? -11.079 -5.475 -4.676 1.00 91.56 173 ARG A O 1
ATOM 1364 N N . PHE A 1 174 ? -10.694 -4.481 -2.671 1.00 93.06 174 PHE A N 1
ATOM 1365 C CA . PHE A 1 174 ? -9.692 -5.404 -2.136 1.00 93.06 174 PHE A CA 1
ATOM 1366 C C . PHE A 1 174 ? -10.193 -6.245 -0.957 1.00 93.06 174 PHE A C 1
ATOM 1368 O O . PHE A 1 174 ? -9.476 -7.128 -0.502 1.00 93.06 174 PHE A O 1
ATOM 1375 N N . ARG A 1 175 ? -11.428 -6.013 -0.480 1.00 92.38 175 ARG A N 1
ATOM 1376 C CA . ARG A 1 175 ? -12.069 -6.808 0.589 1.00 92.38 175 ARG A CA 1
ATOM 1377 C C . ARG A 1 175 ? -11.271 -6.840 1.897 1.00 92.38 175 ARG A C 1
ATOM 1379 O O . ARG A 1 175 ? -11.341 -7.814 2.634 1.00 92.38 175 ARG A O 1
ATOM 1386 N N . CYS A 1 176 ? -10.551 -5.764 2.194 1.00 94.25 176 CYS A N 1
ATOM 1387 C CA . CYS A 1 176 ? -9.741 -5.623 3.399 1.00 94.25 176 CYS A CA 1
ATOM 1388 C C . CYS A 1 176 ? -9.764 -4.178 3.912 1.00 94.25 176 CYS A C 1
ATOM 1390 O O . CYS A 1 176 ? -10.242 -3.267 3.226 1.00 94.25 176 CYS A O 1
ATOM 1392 N N . SER A 1 177 ? -9.287 -3.982 5.141 1.00 95.38 177 SER A N 1
ATOM 1393 C CA . SER A 1 177 ? -9.125 -2.654 5.727 1.00 95.38 177 SER A CA 1
ATOM 1394 C C . SER A 1 177 ? -7.918 -1.916 5.126 1.00 95.38 177 SER A C 1
ATOM 1396 O O . SER A 1 177 ? -6.985 -2.550 4.629 1.00 95.38 177 SER A O 1
ATOM 1398 N N . PRO A 1 178 ? -7.890 -0.573 5.201 1.00 95.50 178 PRO A N 1
ATOM 1399 C CA . PRO A 1 178 ? -6.695 0.209 4.894 1.00 95.50 178 PRO A CA 1
ATOM 1400 C C . PRO A 1 178 ? -5.434 -0.258 5.645 1.00 95.50 178 PRO A C 1
ATOM 1402 O O . PRO A 1 178 ? -4.366 -0.318 5.042 1.00 95.50 178 PRO A O 1
ATOM 1405 N N . PHE A 1 179 ? -5.559 -0.652 6.917 1.00 95.75 179 PHE A N 1
ATOM 1406 C CA . PHE A 1 179 ? -4.433 -1.162 7.711 1.00 95.75 179 PHE A CA 1
ATOM 1407 C C . PHE A 1 179 ? -3.902 -2.499 7.198 1.00 95.75 179 PHE A C 1
ATOM 1409 O O . PHE A 1 179 ? -2.697 -2.692 7.143 1.00 95.75 179 PHE A O 1
ATOM 1416 N N . ALA A 1 180 ? -4.779 -3.400 6.751 1.00 95.62 180 ALA A N 1
ATOM 1417 C CA . ALA A 1 180 ? -4.355 -4.672 6.174 1.00 95.62 180 ALA A CA 1
ATOM 1418 C C . ALA A 1 180 ? -3.635 -4.506 4.818 1.00 95.62 180 ALA A C 1
ATOM 1420 O O . ALA A 1 180 ? -2.860 -5.384 4.435 1.00 95.62 180 ALA A O 1
ATOM 1421 N N . LEU A 1 181 ? -3.891 -3.412 4.083 1.00 95.69 181 LEU A N 1
ATOM 1422 C CA . LEU A 1 181 ? -3.147 -3.063 2.864 1.00 95.69 181 LEU A CA 1
ATOM 1423 C C . LEU A 1 181 ? -1.764 -2.486 3.185 1.00 95.69 181 LEU A C 1
ATOM 1425 O O . LEU A 1 181 ? -0.784 -2.911 2.579 1.00 95.69 181 LEU A O 1
ATOM 1429 N N . LEU A 1 182 ? -1.688 -1.549 4.135 1.00 95.50 182 LEU A N 1
ATOM 1430 C CA . LEU A 1 182 ? -0.446 -0.917 4.601 1.00 95.50 182 LEU A CA 1
ATOM 1431 C C . LEU A 1 182 ? 0.074 -1.590 5.877 1.00 95.50 182 LEU A C 1
ATOM 1433 O O . LEU A 1 182 ? 0.346 -0.928 6.875 1.00 95.50 182 LEU A O 1
ATOM 1437 N N . SER A 1 183 ? 0.145 -2.919 5.845 1.00 95.25 183 SER A N 1
ATOM 1438 C CA . SER A 1 183 ? 0.548 -3.721 6.997 1.00 95.25 183 SER A CA 1
ATOM 1439 C C . SER A 1 183 ? 2.035 -4.073 6.946 1.00 95.25 183 SER A C 1
ATOM 1441 O O . SER A 1 183 ? 2.512 -4.508 5.889 1.00 95.25 183 SER A O 1
ATOM 1443 N N . PRO A 1 184 ? 2.746 -4.028 8.088 1.00 95.44 184 PRO A N 1
ATOM 1444 C CA . PRO A 1 184 ? 4.090 -4.581 8.223 1.00 95.44 184 PRO A CA 1
ATOM 1445 C C . PRO A 1 184 ? 4.192 -6.053 7.804 1.00 95.44 184 PRO A C 1
ATOM 1447 O O . PRO A 1 184 ? 5.214 -6.466 7.266 1.00 95.44 184 PRO A O 1
ATOM 1450 N N . LEU A 1 185 ? 3.109 -6.834 7.926 1.00 95.25 185 LEU A N 1
ATOM 1451 C CA . LEU A 1 185 ? 3.048 -8.217 7.425 1.00 95.25 185 LEU A CA 1
ATOM 1452 C C . LEU A 1 185 ? 3.143 -8.310 5.894 1.00 95.25 185 LEU A C 1
ATOM 1454 O O . LEU A 1 185 ? 3.434 -9.371 5.346 1.00 95.25 185 LEU A O 1
ATOM 1458 N N . ARG A 1 186 ? 2.882 -7.205 5.192 1.00 95.56 186 ARG A N 1
ATOM 1459 C CA . ARG A 1 186 ? 3.091 -7.035 3.748 1.00 95.56 186 ARG A CA 1
ATOM 1460 C C . ARG A 1 186 ? 4.364 -6.248 3.440 1.00 95.56 186 ARG A C 1
ATOM 1462 O O . ARG A 1 186 ? 4.548 -5.822 2.304 1.00 95.56 186 ARG A O 1
ATOM 1469 N N . GLY A 1 187 ? 5.218 -6.014 4.434 1.00 95.69 187 GLY A N 1
ATOM 1470 C CA . GLY A 1 187 ? 6.398 -5.168 4.311 1.00 95.69 187 GLY A CA 1
ATOM 1471 C C . GLY A 1 187 ? 6.060 -3.713 3.992 1.00 95.69 187 GLY A C 1
ATOM 1472 O O . GLY A 1 187 ? 6.856 -3.048 3.346 1.00 95.69 187 GLY A O 1
ATOM 1473 N N . LEU A 1 188 ? 4.883 -3.214 4.372 1.00 96.44 188 LEU A N 1
ATOM 1474 C CA . LEU A 1 188 ? 4.475 -1.828 4.140 1.00 96.44 188 LEU A CA 1
ATOM 1475 C C . LEU A 1 188 ? 4.146 -1.152 5.466 1.00 96.44 188 LEU A C 1
ATOM 1477 O O . LEU A 1 188 ? 3.609 -1.777 6.370 1.00 96.44 188 LEU A O 1
ATOM 1481 N N . THR A 1 189 ? 4.409 0.140 5.567 1.00 94.06 189 THR A N 1
ATOM 1482 C CA . THR A 1 189 ? 3.853 0.975 6.635 1.00 94.06 189 THR A CA 1
ATOM 1483 C C . THR A 1 189 ? 3.480 2.332 6.063 1.00 94.06 189 THR A C 1
ATOM 1485 O O . THR A 1 189 ? 3.932 2.692 4.977 1.00 94.06 189 THR A O 1
ATOM 1488 N N . TYR A 1 190 ? 2.636 3.078 6.761 1.00 92.19 190 TYR A N 1
ATOM 1489 C CA . TYR A 1 190 ? 2.423 4.487 6.461 1.00 92.19 190 TYR A CA 1
ATOM 1490 C C . TYR A 1 190 ? 3.432 5.328 7.247 1.00 92.19 190 TYR A C 1
ATOM 1492 O O . TYR A 1 190 ? 3.624 5.095 8.439 1.00 92.19 190 TYR A O 1
ATOM 1500 N N . GLN A 1 191 ? 4.025 6.326 6.595 1.00 88.06 191 GLN A N 1
ATOM 1501 C CA . GLN A 1 191 ? 4.841 7.349 7.240 1.00 88.06 191 GLN A CA 1
ATOM 1502 C C . GLN A 1 191 ? 4.365 8.727 6.786 1.00 88.06 191 GLN A C 1
ATOM 1504 O O . GLN A 1 191 ? 4.172 8.980 5.593 1.00 88.06 191 GLN A O 1
ATOM 1509 N N . THR A 1 192 ? 4.182 9.632 7.750 1.00 82.50 192 THR A N 1
ATOM 1510 C CA . THR A 1 192 ? 3.853 11.024 7.437 1.00 82.50 192 THR A CA 1
ATOM 1511 C C . THR A 1 192 ? 5.019 11.676 6.699 1.00 82.50 192 THR A C 1
ATOM 1513 O O . THR A 1 192 ? 6.168 11.589 7.127 1.00 82.50 192 THR A O 1
ATOM 1516 N N . ALA A 1 193 ? 4.724 12.347 5.585 1.00 67.19 193 ALA A N 1
ATOM 1517 C CA . ALA A 1 193 ? 5.735 13.050 4.796 1.00 67.19 193 ALA A CA 1
ATOM 1518 C C . ALA A 1 193 ? 6.285 14.298 5.513 1.00 67.19 193 ALA A C 1
ATOM 1520 O O . ALA A 1 193 ? 7.361 14.782 5.173 1.00 67.19 193 ALA A O 1
ATOM 1521 N N . VAL A 1 194 ? 5.532 14.833 6.479 1.00 62.78 194 VAL A N 1
ATOM 1522 C CA . VAL A 1 194 ? 5.883 16.028 7.248 1.00 62.78 194 VAL A CA 1
ATOM 1523 C C . VAL A 1 194 ? 5.562 15.740 8.708 1.00 62.78 194 VAL A C 1
ATOM 1525 O O . VAL A 1 194 ? 4.394 15.630 9.083 1.00 62.78 194 VAL A O 1
ATOM 1528 N N . ARG A 1 195 ? 6.590 15.614 9.545 1.00 56.16 195 ARG A N 1
ATOM 1529 C CA . ARG A 1 195 ? 6.437 15.771 10.991 1.00 56.16 195 ARG A CA 1
ATOM 1530 C C . ARG A 1 195 ? 7.021 17.140 11.329 1.00 56.16 195 ARG A C 1
ATOM 1532 O O . ARG A 1 195 ? 8.239 17.273 11.323 1.00 56.16 195 ARG A O 1
ATOM 1539 N N . PRO A 1 196 ? 6.198 18.180 11.527 1.00 52.41 196 PRO A N 1
ATOM 1540 C CA . PRO A 1 196 ? 6.732 19.452 11.970 1.00 52.41 196 PRO A CA 1
ATOM 1541 C C . PRO A 1 196 ? 7.260 19.262 13.393 1.00 52.41 196 PRO A C 1
ATOM 1543 O O . PRO A 1 196 ? 6.495 18.958 14.311 1.00 52.41 196 PRO A O 1
ATOM 1546 N N . GLU A 1 197 ? 8.577 19.375 13.560 1.00 50.88 197 GLU A N 1
ATOM 1547 C CA . GLU A 1 197 ? 9.211 19.368 14.877 1.00 50.88 197 GLU A CA 1
ATOM 1548 C C . GLU A 1 197 ? 8.587 20.468 15.749 1.00 50.88 197 GLU A C 1
ATOM 1550 O O . GLU A 1 197 ? 8.404 21.602 15.306 1.00 50.88 197 GLU A O 1
ATOM 1555 N N . GLY A 1 198 ? 8.197 20.118 16.978 1.00 54.44 198 GLY A N 1
ATOM 1556 C CA . GLY A 1 198 ? 7.607 21.065 17.931 1.00 54.44 198 GLY A CA 1
ATOM 1557 C C . GLY A 1 198 ? 6.156 21.475 17.655 1.00 54.44 198 GLY A C 1
ATOM 1558 O O . GLY A 1 198 ? 5.673 22.425 18.265 1.00 54.44 198 GLY A O 1
ATOM 1559 N N . SER A 1 199 ? 5.441 20.797 16.753 1.00 54.88 199 SER A N 1
ATOM 1560 C CA . SER A 1 199 ? 4.016 21.060 16.556 1.00 54.88 199 SER A CA 1
ATOM 1561 C C . SER A 1 199 ? 3.167 20.386 17.636 1.00 54.88 199 SER A C 1
ATOM 1563 O O . SER A 1 199 ? 3.124 19.160 17.707 1.00 54.88 199 SER A O 1
ATOM 1565 N N . ASP A 1 200 ? 2.400 21.185 18.384 1.00 58.09 200 ASP A N 1
ATOM 1566 C CA . ASP A 1 200 ? 1.283 20.745 19.245 1.00 58.09 200 ASP A CA 1
ATOM 1567 C C . ASP A 1 200 ? 0.092 20.181 18.435 1.00 58.09 200 ASP A C 1
ATOM 1569 O O . ASP A 1 200 ? -1.048 20.163 18.903 1.00 58.09 200 ASP A O 1
ATOM 1573 N N . ALA A 1 201 ? 0.308 19.788 17.175 1.00 62.25 201 ALA A N 1
ATOM 1574 C CA . ALA A 1 201 ? -0.743 19.223 16.354 1.00 62.25 201 ALA A CA 1
ATOM 1575 C C . ALA A 1 201 ? -1.218 17.906 16.967 1.00 62.25 201 ALA A C 1
ATOM 1577 O O . ALA A 1 201 ? -0.435 16.998 17.248 1.00 62.25 201 ALA A O 1
ATOM 1578 N N . GLU A 1 202 ? -2.535 17.824 17.130 1.00 64.75 202 GLU A N 1
ATOM 1579 C CA . GLU A 1 202 ? -3.244 16.613 17.507 1.00 64.75 202 GLU A CA 1
ATOM 1580 C C . GLU A 1 202 ? -2.745 15.409 16.690 1.00 64.75 202 GLU A C 1
ATOM 1582 O O . GLU A 1 202 ? -2.546 15.536 15.474 1.00 64.75 202 GLU A O 1
ATOM 1587 N N . PRO A 1 203 ? -2.558 14.233 17.315 1.00 65.12 203 PRO A N 1
ATOM 1588 C CA . PRO A 1 203 ? -2.076 13.061 16.609 1.00 65.12 203 PRO A CA 1
ATOM 1589 C C . PRO A 1 203 ? -3.079 12.699 15.512 1.00 65.12 203 PRO A C 1
ATOM 1591 O O . PRO A 1 203 ? -4.249 12.413 15.773 1.00 65.12 203 PRO A O 1
ATOM 1594 N N . VAL A 1 204 ? -2.620 12.734 14.263 1.00 74.00 204 VAL A N 1
ATOM 1595 C CA . VAL A 1 204 ? -3.369 12.254 13.104 1.00 74.00 204 VAL A CA 1
ATOM 1596 C C . VAL A 1 204 ? -2.645 11.030 12.589 1.00 74.00 204 VAL A C 1
ATOM 1598 O O . VAL A 1 204 ? -1.480 11.103 12.207 1.00 74.00 204 VAL A O 1
ATOM 1601 N N . LEU A 1 205 ? -3.353 9.902 12.565 1.00 80.00 205 LEU A N 1
ATOM 1602 C CA . LEU A 1 205 ? -2.793 8.666 12.043 1.00 80.00 205 LEU A CA 1
ATOM 1603 C C . LEU A 1 205 ? -2.466 8.811 10.567 1.00 80.00 205 LEU A C 1
ATOM 1605 O O . LEU A 1 205 ? -1.335 8.552 10.195 1.00 80.00 205 LEU A O 1
ATOM 1609 N N . TRP A 1 206 ? -3.433 9.211 9.738 1.00 89.00 206 TRP A N 1
ATOM 1610 C CA . TRP A 1 206 ? -3.270 9.358 8.290 1.00 89.00 206 TRP A CA 1
ATOM 1611 C C . TRP A 1 206 ? -3.695 10.756 7.858 1.00 89.00 206 TRP A C 1
ATOM 1613 O O . TRP A 1 206 ? -4.830 11.164 8.119 1.00 89.00 206 TRP A O 1
ATOM 1623 N N . ASP A 1 207 ? -2.814 11.484 7.177 1.00 88.81 207 ASP A N 1
ATOM 1624 C CA . ASP A 1 207 ? -3.129 12.840 6.745 1.00 88.81 207 ASP A CA 1
ATOM 1625 C C . ASP A 1 207 ? -4.186 12.862 5.615 1.00 88.81 207 ASP A C 1
ATOM 1627 O O . ASP A 1 207 ? -4.407 11.877 4.895 1.00 88.81 207 ASP A O 1
ATOM 1631 N N . GLN A 1 208 ? -4.904 13.986 5.481 1.00 91.19 208 GLN A N 1
ATOM 1632 C CA . GLN A 1 208 ? -5.993 14.118 4.500 1.00 91.19 208 GLN A CA 1
ATOM 1633 C C . GLN A 1 208 ? -5.501 13.973 3.060 1.00 91.19 208 GLN A C 1
ATOM 1635 O O . GLN A 1 208 ? -6.205 13.401 2.223 1.00 91.19 208 GLN A O 1
ATOM 1640 N N . GLU A 1 209 ? -4.315 14.501 2.766 1.00 92.69 209 GLU A N 1
ATOM 1641 C CA . GLU A 1 209 ? -3.751 14.487 1.424 1.00 92.69 209 GLU A CA 1
ATOM 1642 C C . GLU A 1 209 ? -3.306 13.070 1.053 1.00 92.69 209 GLU A C 1
ATOM 1644 O O . GLU A 1 209 ? -3.647 12.593 -0.032 1.00 92.69 209 GLU A O 1
ATOM 1649 N N . PHE A 1 210 ? -2.679 12.344 1.979 1.00 94.69 210 PHE A N 1
ATOM 1650 C CA . PHE A 1 210 ? -2.396 10.924 1.849 1.00 94.69 210 PHE A CA 1
ATOM 1651 C C . PHE A 1 210 ? -3.674 10.142 1.563 1.00 94.69 210 PHE A C 1
ATOM 1653 O O . PHE A 1 210 ? -3.755 9.452 0.549 1.00 94.69 210 PHE A O 1
ATOM 1660 N N . CYS A 1 211 ? -4.715 10.293 2.391 1.00 96.19 211 CYS A N 1
ATOM 1661 C CA . CYS A 1 211 ? -5.982 9.584 2.196 1.00 96.19 211 CYS A CA 1
ATOM 1662 C C . CYS A 1 211 ? -6.610 9.883 0.825 1.00 96.19 211 CYS A C 1
ATOM 1664 O O . CYS A 1 211 ? -7.166 8.984 0.179 1.00 96.19 211 CYS A O 1
ATOM 1666 N N . ARG A 1 212 ? -6.516 11.135 0.362 1.00 96.12 212 ARG A N 1
ATOM 1667 C CA . ARG A 1 212 ? -7.023 11.563 -0.944 1.00 96.12 212 ARG A CA 1
ATOM 1668 C C . ARG A 1 212 ? -6.260 10.891 -2.083 1.00 96.12 212 ARG A C 1
ATOM 1670 O O . ARG A 1 212 ? -6.887 10.300 -2.964 1.00 96.12 212 ARG A O 1
ATOM 1677 N N . GLN A 1 213 ? -4.930 10.953 -2.068 1.00 96.56 213 GLN A N 1
ATOM 1678 C CA . GLN A 1 213 ? -4.082 10.326 -3.088 1.00 96.56 213 GLN A CA 1
ATOM 1679 C C . GLN A 1 213 ? -4.233 8.803 -3.071 1.00 96.56 213 GLN A C 1
ATOM 1681 O O . GLN A 1 213 ? -4.386 8.173 -4.117 1.00 96.56 213 GLN A O 1
ATOM 1686 N N . PHE A 1 214 ? -4.290 8.213 -1.880 1.00 97.19 214 PHE A N 1
ATOM 1687 C CA . PHE A 1 214 ? -4.427 6.777 -1.691 1.00 97.19 214 PHE A CA 1
ATOM 1688 C C . PHE A 1 214 ? -5.736 6.280 -2.301 1.00 97.19 214 PHE A C 1
ATOM 1690 O O . PHE A 1 214 ? -5.734 5.354 -3.107 1.00 97.19 214 PHE A O 1
ATOM 1697 N N . SER A 1 215 ? -6.850 6.965 -2.032 1.00 97.06 215 SER A N 1
ATOM 1698 C CA . SER A 1 215 ? -8.152 6.641 -2.628 1.00 97.06 215 SER A CA 1
ATOM 1699 C C . SER A 1 215 ? -8.132 6.683 -4.160 1.00 97.06 215 SER A C 1
ATOM 1701 O O . SER A 1 215 ? -8.676 5.788 -4.812 1.00 97.06 215 SER A O 1
ATOM 1703 N N . GLN A 1 216 ? -7.483 7.698 -4.741 1.00 97.12 216 GLN A N 1
ATOM 1704 C CA . GLN A 1 216 ? -7.349 7.861 -6.193 1.00 97.12 216 GLN A CA 1
ATOM 1705 C C . GLN A 1 216 ? -6.542 6.724 -6.824 1.00 97.12 216 GLN A C 1
ATOM 1707 O O . GLN A 1 216 ? -6.976 6.134 -7.817 1.00 97.12 216 GLN A O 1
ATOM 1712 N N . VAL A 1 217 ? -5.400 6.383 -6.223 1.00 97.62 217 VAL A N 1
ATOM 1713 C CA . VAL A 1 217 ? -4.546 5.275 -6.662 1.00 97.62 217 VAL A CA 1
ATOM 1714 C C . VAL A 1 217 ? -5.314 3.958 -6.566 1.00 97.62 217 VAL A C 1
ATOM 1716 O O . VAL A 1 217 ? -5.464 3.266 -7.571 1.00 97.62 217 VAL A O 1
ATOM 1719 N N . LEU A 1 218 ? -5.886 3.632 -5.404 1.00 97.06 218 LEU A N 1
ATOM 1720 C CA . LEU A 1 218 ? -6.579 2.363 -5.153 1.00 97.06 218 LEU A CA 1
ATOM 1721 C C . LEU A 1 218 ? -7.776 2.106 -6.083 1.00 97.06 218 LEU A C 1
ATOM 1723 O O . LEU A 1 218 ? -8.069 0.953 -6.418 1.00 97.06 218 LEU A O 1
ATOM 1727 N N . ALA A 1 219 ? -8.488 3.158 -6.496 1.00 96.44 219 ALA A N 1
ATOM 1728 C CA . ALA A 1 219 ? -9.661 3.030 -7.358 1.00 96.44 219 ALA A CA 1
ATOM 1729 C C . ALA A 1 219 ? -9.308 2.624 -8.799 1.00 96.44 219 ALA A C 1
ATOM 1731 O O . ALA A 1 219 ? -10.175 2.130 -9.530 1.00 96.44 219 ALA A O 1
ATOM 1732 N N . HIS A 1 220 ? -8.050 2.805 -9.209 1.00 96.38 220 HIS A N 1
ATOM 1733 C CA . HIS A 1 220 ? -7.612 2.572 -10.576 1.00 96.38 220 HIS A CA 1
ATOM 1734 C C . HIS A 1 220 ? -7.760 1.090 -10.997 1.00 96.38 220 HIS A C 1
ATOM 1736 O O . HIS A 1 220 ? -7.481 0.165 -10.225 1.00 96.38 220 HIS A O 1
ATOM 1742 N N . PRO A 1 221 ? -8.221 0.790 -12.228 1.00 94.50 221 PRO A N 1
ATOM 1743 C CA . PRO A 1 221 ? -8.479 -0.587 -12.643 1.00 94.50 221 PRO A CA 1
ATOM 1744 C C . PRO A 1 221 ? -7.219 -1.430 -12.885 1.00 94.50 221 PRO A C 1
ATOM 1746 O O . PRO A 1 221 ? -7.349 -2.657 -12.914 1.00 94.50 221 PRO A O 1
ATOM 1749 N N . ILE A 1 222 ? -6.035 -0.813 -13.018 1.00 94.75 222 ILE A N 1
ATOM 1750 C CA . ILE A 1 222 ? -4.768 -1.502 -13.339 1.00 94.75 222 ILE A CA 1
ATOM 1751 C C . ILE A 1 222 ? -4.420 -2.624 -12.358 1.00 94.75 222 ILE A C 1
ATOM 1753 O O . ILE A 1 222 ? -3.891 -3.647 -12.775 1.00 94.75 222 ILE A O 1
ATOM 1757 N N . TRP A 1 223 ? -4.825 -2.491 -11.092 1.00 94.75 223 TRP A N 1
ATOM 1758 C CA . TRP A 1 223 ? -4.582 -3.489 -10.047 1.00 94.75 223 TRP A CA 1
ATOM 1759 C C . TRP A 1 223 ? -5.348 -4.791 -10.265 1.00 94.75 223 TRP A C 1
ATOM 1761 O O . TRP A 1 223 ? -5.080 -5.769 -9.593 1.00 94.75 223 TRP A O 1
ATOM 1771 N N . ARG A 1 224 ? -6.386 -4.810 -11.119 1.00 92.94 224 ARG A N 1
ATOM 1772 C CA . ARG A 1 224 ? -7.256 -5.986 -11.348 1.00 92.94 224 ARG A CA 1
ATOM 1773 C C . ARG A 1 224 ? -7.861 -6.613 -10.075 1.00 92.94 224 ARG A C 1
ATOM 1775 O O . ARG A 1 224 ? -8.379 -7.720 -10.145 1.00 92.94 224 ARG A O 1
ATOM 1782 N N . ARG A 1 225 ? -7.923 -5.852 -8.969 1.00 93.12 225 ARG A N 1
ATOM 1783 C CA . ARG A 1 225 ? -8.323 -6.300 -7.611 1.00 93.12 225 ARG A CA 1
ATOM 1784 C C . ARG A 1 225 ? -7.321 -7.243 -6.940 1.00 93.12 225 ARG A C 1
ATOM 1786 O O . ARG A 1 225 ? -7.674 -7.901 -5.969 1.00 93.12 225 ARG A O 1
ATOM 1793 N N . ASP A 1 226 ? -6.103 -7.287 -7.450 1.00 94.75 226 ASP A N 1
ATOM 1794 C CA . ASP A 1 226 ? -4.998 -8.035 -6.883 1.00 94.75 226 ASP A CA 1
ATOM 1795 C C . ASP A 1 226 ? -4.253 -7.148 -5.876 1.00 94.75 226 ASP A C 1
ATOM 1797 O O . ASP A 1 226 ? -3.761 -6.067 -6.218 1.00 94.75 226 ASP A O 1
ATOM 1801 N N . VAL A 1 227 ? -4.248 -7.580 -4.614 1.00 95.00 227 VAL A N 1
ATOM 1802 C CA . VAL A 1 227 ? -3.574 -6.862 -3.527 1.00 95.00 227 VAL A CA 1
ATOM 1803 C C . VAL A 1 227 ? -2.062 -6.977 -3.667 1.00 95.00 227 VAL A C 1
ATOM 1805 O O . VAL A 1 227 ? -1.368 -6.007 -3.386 1.00 95.00 227 VAL A O 1
ATOM 1808 N N . ASP A 1 228 ? -1.545 -8.108 -4.140 1.00 95.75 228 ASP A N 1
ATOM 1809 C CA . ASP A 1 228 ? -0.107 -8.350 -4.200 1.00 95.75 228 ASP A CA 1
ATOM 1810 C C . ASP A 1 228 ? 0.533 -7.534 -5.330 1.00 95.75 228 ASP A C 1
ATOM 1812 O O . ASP A 1 228 ? 1.629 -7.001 -5.160 1.00 95.75 228 ASP A O 1
ATOM 1816 N N . VAL A 1 229 ? -0.195 -7.304 -6.432 1.00 96.44 229 VAL A N 1
ATOM 1817 C CA . VAL A 1 229 ? 0.209 -6.342 -7.475 1.00 96.44 229 VAL A CA 1
ATOM 1818 C C . VAL A 1 229 ? 0.286 -4.916 -6.925 1.00 96.44 229 VAL A C 1
ATOM 1820 O O . VAL A 1 229 ? 1.253 -4.206 -7.197 1.00 96.44 229 VAL A O 1
ATOM 1823 N N . LEU A 1 230 ? -0.712 -4.484 -6.149 1.00 97.12 230 LEU A N 1
ATOM 1824 C CA . LEU A 1 230 ? -0.698 -3.162 -5.518 1.00 97.12 230 LEU A CA 1
ATOM 1825 C C . LEU A 1 230 ? 0.456 -3.043 -4.511 1.00 97.12 230 LEU A C 1
ATOM 1827 O O . LEU A 1 230 ? 1.192 -2.060 -4.548 1.00 97.12 230 LEU A O 1
ATOM 1831 N N . THR A 1 231 ? 0.633 -4.041 -3.640 1.00 97.56 231 THR A N 1
ATOM 1832 C CA . THR A 1 231 ? 1.730 -4.097 -2.667 1.00 97.56 231 THR A CA 1
ATOM 1833 C C . THR A 1 231 ? 3.076 -4.014 -3.376 1.00 97.56 231 THR A C 1
ATOM 1835 O O . THR A 1 231 ? 3.902 -3.195 -2.991 1.00 97.56 231 THR A O 1
ATOM 1838 N N . MET A 1 232 ? 3.279 -4.782 -4.448 1.00 97.69 232 MET A N 1
ATOM 1839 C CA . MET A 1 232 ? 4.518 -4.761 -5.225 1.00 97.69 232 MET A CA 1
ATOM 1840 C C . MET A 1 232 ? 4.824 -3.365 -5.770 1.00 97.69 232 MET A C 1
ATOM 1842 O O . MET A 1 232 ? 5.959 -2.913 -5.679 1.00 97.69 232 MET A O 1
ATOM 1846 N N . VAL A 1 233 ? 3.820 -2.664 -6.302 1.00 97.69 233 VAL A N 1
ATOM 1847 C CA . VAL A 1 233 ? 4.008 -1.314 -6.849 1.00 97.69 233 VAL A CA 1
ATOM 1848 C C . VAL A 1 233 ? 4.261 -0.277 -5.755 1.00 97.69 233 VAL A C 1
ATOM 1850 O O . VAL A 1 233 ? 5.115 0.584 -5.943 1.00 97.69 233 VAL A O 1
ATOM 1853 N N . LEU A 1 234 ? 3.582 -0.372 -4.607 1.00 97.69 234 LEU A N 1
ATOM 1854 C CA . LEU A 1 234 ? 3.840 0.500 -3.454 1.00 97.69 234 LEU A CA 1
ATOM 1855 C C . LEU A 1 234 ? 5.264 0.315 -2.920 1.00 97.69 234 LEU A C 1
ATOM 1857 O O . LEU A 1 234 ? 5.977 1.297 -2.743 1.00 97.69 234 LEU A O 1
ATOM 1861 N N . GLN A 1 235 ? 5.698 -0.933 -2.727 1.00 97.38 235 GLN A N 1
ATOM 1862 C CA . GLN A 1 235 ? 7.066 -1.241 -2.307 1.00 97.38 235 GLN A CA 1
ATOM 1863 C C . GLN A 1 235 ? 8.080 -0.720 -3.328 1.00 97.38 235 GLN A C 1
ATOM 1865 O O . GLN A 1 235 ? 9.039 -0.057 -2.955 1.00 97.38 235 GLN A O 1
ATOM 1870 N N . TYR A 1 236 ? 7.844 -0.964 -4.619 1.00 97.31 236 TYR A N 1
ATOM 1871 C CA . TYR A 1 236 ? 8.736 -0.516 -5.684 1.00 97.31 236 TYR A CA 1
ATOM 1872 C C . TYR A 1 236 ? 8.853 1.010 -5.762 1.00 97.31 236 TYR A C 1
ATOM 1874 O O . TYR A 1 236 ? 9.944 1.519 -6.001 1.00 97.31 236 TYR A O 1
ATOM 1882 N N . ALA A 1 237 ? 7.756 1.742 -5.544 1.00 95.75 237 ALA A N 1
ATOM 1883 C CA . ALA A 1 237 ? 7.778 3.202 -5.495 1.00 95.75 237 ALA A CA 1
ATOM 1884 C C . ALA A 1 237 ? 8.685 3.708 -4.363 1.00 95.75 237 ALA A C 1
ATOM 1886 O O . ALA A 1 237 ? 9.570 4.523 -4.623 1.00 95.75 237 ALA A O 1
ATOM 1887 N N . VAL A 1 238 ? 8.537 3.147 -3.155 1.00 94.69 238 VAL A N 1
ATOM 1888 C CA . VAL A 1 238 ? 9.400 3.477 -2.009 1.00 94.69 238 VAL A CA 1
ATOM 1889 C C . VAL A 1 238 ? 10.856 3.126 -2.314 1.00 94.69 238 VAL A C 1
ATOM 1891 O O . VAL A 1 238 ? 11.717 3.984 -2.169 1.00 94.69 238 VAL A O 1
ATOM 1894 N N . ILE A 1 239 ? 11.121 1.913 -2.815 1.00 94.75 239 ILE A N 1
ATOM 1895 C CA . ILE A 1 239 ? 12.461 1.448 -3.210 1.00 94.75 239 ILE A CA 1
ATOM 1896 C C . ILE A 1 239 ? 13.123 2.418 -4.189 1.00 94.75 239 ILE A C 1
ATOM 1898 O O . ILE A 1 239 ? 14.298 2.733 -4.036 1.00 94.75 239 ILE A O 1
ATOM 1902 N N . CYS A 1 240 ? 12.390 2.890 -5.200 1.00 94.00 240 CYS A N 1
ATOM 1903 C CA . CYS A 1 240 ? 12.947 3.815 -6.181 1.00 94.00 240 CYS A CA 1
ATOM 1904 C C . CYS A 1 240 ? 13.209 5.198 -5.578 1.00 94.00 240 CYS A C 1
ATOM 1906 O O . CYS A 1 240 ? 14.213 5.815 -5.917 1.00 94.00 240 CYS A O 1
ATOM 1908 N N . ARG A 1 241 ? 12.326 5.689 -4.697 1.00 91.88 241 ARG A N 1
ATOM 1909 C CA . ARG A 1 241 ? 12.490 6.992 -4.035 1.00 91.88 241 ARG A CA 1
ATOM 1910 C C . ARG A 1 241 ? 13.675 6.997 -3.073 1.00 91.88 241 ARG A C 1
ATOM 1912 O O . ARG A 1 241 ? 14.387 7.991 -2.994 1.00 91.88 241 ARG A O 1
ATOM 1919 N N . THR A 1 242 ? 13.862 5.919 -2.318 1.00 90.19 242 THR A N 1
ATOM 1920 C CA . THR A 1 242 ? 14.900 5.833 -1.282 1.00 90.19 242 THR A CA 1
ATOM 1921 C C . THR A 1 242 ? 16.193 5.188 -1.767 1.00 90.19 242 THR A C 1
ATOM 1923 O O . THR A 1 242 ? 17.151 5.113 -1.002 1.00 90.19 242 THR A O 1
ATOM 1926 N N . ASP A 1 243 ? 16.218 4.730 -3.021 1.00 91.31 243 ASP A N 1
ATOM 1927 C CA . ASP A 1 243 ? 17.295 3.928 -3.600 1.00 91.31 243 ASP A CA 1
ATOM 1928 C C . ASP A 1 243 ? 17.676 2.723 -2.716 1.00 91.31 243 ASP A C 1
ATOM 1930 O O . ASP A 1 243 ? 18.849 2.412 -2.509 1.00 91.31 243 ASP A O 1
ATOM 1934 N N . ASP A 1 244 ? 16.665 2.045 -2.159 1.00 91.25 244 ASP A N 1
ATOM 1935 C CA . ASP A 1 244 ? 16.865 0.934 -1.226 1.00 91.25 244 ASP A CA 1
ATOM 1936 C C . ASP A 1 244 ? 17.623 -0.224 -1.906 1.00 91.25 244 ASP A C 1
ATOM 1938 O O . ASP A 1 244 ? 17.163 -0.818 -2.887 1.00 91.25 244 ASP A O 1
ATOM 1942 N N . ARG A 1 245 ? 18.806 -0.547 -1.365 1.00 93.00 245 ARG A N 1
ATOM 1943 C CA . ARG A 1 245 ? 19.712 -1.597 -1.863 1.00 93.00 245 ARG A CA 1
ATOM 1944 C C . ARG A 1 245 ? 19.577 -2.929 -1.126 1.00 93.00 245 ARG A C 1
ATOM 1946 O O . ARG A 1 245 ? 20.385 -3.833 -1.348 1.00 93.00 245 ARG A O 1
ATOM 1953 N N . ARG A 1 246 ? 18.588 -3.080 -0.245 1.00 93.50 246 ARG A N 1
ATOM 1954 C CA . ARG A 1 246 ? 18.286 -4.360 0.407 1.00 93.50 246 ARG A CA 1
ATOM 1955 C C . ARG A 1 246 ? 17.732 -5.358 -0.600 1.00 93.50 246 ARG A C 1
ATOM 1957 O O . ARG A 1 246 ? 17.123 -4.995 -1.608 1.00 93.50 246 ARG A O 1
ATOM 1964 N N . LEU A 1 247 ? 17.895 -6.644 -0.298 1.00 94.62 247 LEU A N 1
ATOM 1965 C CA . LEU A 1 247 ? 17.333 -7.693 -1.139 1.00 94.62 247 LEU A CA 1
ATOM 1966 C C . LEU A 1 247 ? 15.799 -7.671 -1.052 1.00 94.62 247 LEU A C 1
ATOM 1968 O O . LEU A 1 247 ? 15.207 -8.037 -0.033 1.00 94.62 247 LEU A O 1
ATOM 1972 N N . TRP A 1 248 ? 15.149 -7.238 -2.131 1.00 95.81 248 TRP A N 1
ATOM 1973 C CA . TRP A 1 248 ? 13.696 -7.116 -2.174 1.00 95.81 248 TRP A CA 1
ATOM 1974 C C . TRP A 1 248 ? 13.013 -8.463 -2.415 1.00 95.81 248 TRP A C 1
ATOM 1976 O O . TRP A 1 248 ? 13.134 -9.078 -3.477 1.00 95.81 248 TRP A O 1
ATOM 1986 N N . LYS A 1 249 ? 12.228 -8.898 -1.426 1.00 93.81 249 LYS A N 1
ATOM 1987 C CA . LYS A 1 249 ? 11.324 -10.046 -1.548 1.00 93.81 249 LYS A CA 1
ATOM 1988 C C . LYS A 1 249 ? 10.066 -9.625 -2.306 1.00 93.81 249 LYS A C 1
ATOM 1990 O O . LYS A 1 249 ? 9.078 -9.213 -1.703 1.00 93.81 249 LYS A O 1
ATOM 1995 N N . MET A 1 250 ? 10.126 -9.716 -3.631 1.00 93.69 250 MET A N 1
ATOM 1996 C CA . MET A 1 250 ? 9.028 -9.299 -4.500 1.00 93.69 250 MET A CA 1
ATOM 1997 C C . MET A 1 250 ? 7.734 -10.082 -4.180 1.00 93.69 250 MET A C 1
ATOM 1999 O O . MET A 1 250 ? 7.785 -11.318 -4.118 1.00 93.69 250 MET A O 1
ATOM 2003 N N . PRO A 1 251 ? 6.578 -9.409 -3.991 1.00 94.12 251 PRO A N 1
ATOM 2004 C CA . PRO A 1 251 ? 5.312 -10.074 -3.688 1.00 94.12 251 PRO A CA 1
ATOM 2005 C C . PRO A 1 251 ? 4.930 -11.142 -4.723 1.00 94.12 251 PRO A C 1
ATOM 2007 O O . PRO A 1 251 ? 5.277 -11.016 -5.906 1.00 94.12 251 PRO A O 1
ATOM 2010 N N . PRO A 1 252 ? 4.209 -12.201 -4.307 1.00 88.06 252 PRO A N 1
ATOM 2011 C CA . PRO A 1 252 ? 3.824 -13.287 -5.195 1.00 88.06 252 PRO A CA 1
ATOM 2012 C C . PRO A 1 252 ? 2.797 -12.783 -6.211 1.00 88.06 252 PRO A C 1
ATOM 2014 O O . PRO A 1 252 ? 1.615 -12.666 -5.922 1.00 88.06 252 PRO A O 1
ATOM 2017 N N . THR A 1 253 ? 3.258 -12.476 -7.417 1.00 85.19 253 THR A N 1
ATOM 2018 C CA . THR A 1 253 ? 2.410 -12.052 -8.533 1.00 85.19 253 THR A CA 1
ATOM 2019 C C . THR A 1 253 ? 2.673 -12.939 -9.742 1.00 85.19 253 THR A C 1
ATOM 2021 O O . THR A 1 253 ? 3.782 -13.464 -9.900 1.00 85.19 253 THR A O 1
ATOM 2024 N N . ASP A 1 254 ? 1.674 -13.074 -10.618 1.00 82.44 254 ASP A N 1
ATOM 2025 C CA . ASP A 1 254 ? 1.809 -13.712 -11.933 1.00 82.44 254 ASP A CA 1
ATOM 2026 C C . ASP A 1 254 ? 2.677 -12.828 -12.849 1.00 82.44 254 ASP A C 1
ATOM 2028 O O . ASP A 1 254 ? 2.208 -12.129 -13.752 1.00 82.44 254 ASP A O 1
ATOM 2032 N N . SER A 1 255 ? 3.971 -12.797 -12.544 1.00 80.75 255 SER A N 1
ATOM 2033 C CA . SER A 1 255 ? 4.977 -12.032 -13.260 1.00 80.75 255 SER A CA 1
ATOM 2034 C C . SER A 1 255 ? 5.385 -12.772 -14.529 1.00 80.75 255 SER A C 1
ATOM 2036 O O . SER A 1 255 ? 5.733 -13.950 -14.502 1.00 80.75 255 SER A O 1
ATOM 2038 N N . PHE A 1 256 ? 5.398 -12.054 -15.649 1.00 86.50 256 PHE A N 1
ATOM 2039 C CA . PHE A 1 256 ? 5.883 -12.540 -16.939 1.00 86.50 256 PHE A CA 1
ATOM 2040 C C . PHE A 1 256 ? 6.849 -11.519 -17.546 1.00 86.50 256 PHE A C 1
ATOM 2042 O O . PHE A 1 256 ? 6.874 -10.352 -17.142 1.00 86.50 256 PHE A O 1
ATOM 2049 N N . GLY A 1 257 ? 7.637 -11.952 -18.532 1.00 92.88 257 GLY A N 1
ATOM 2050 C CA . GLY A 1 257 ? 8.544 -11.066 -19.262 1.00 92.88 257 GLY A CA 1
ATOM 2051 C C . GLY A 1 257 ? 9.580 -10.411 -18.334 1.00 92.88 257 GLY A C 1
ATOM 2052 O O . GLY A 1 257 ? 10.178 -11.117 -17.518 1.00 92.88 257 GLY A O 1
ATOM 2053 N N . PRO A 1 258 ? 9.792 -9.084 -18.420 1.00 95.19 258 PRO A N 1
ATOM 2054 C CA . PRO A 1 258 ? 10.808 -8.391 -17.625 1.00 95.19 258 PRO A CA 1
ATOM 2055 C C . PRO A 1 258 ? 10.665 -8.557 -16.109 1.00 95.19 258 PRO A C 1
ATOM 2057 O O . PRO A 1 258 ? 11.671 -8.647 -15.416 1.00 95.19 258 PRO A O 1
ATOM 2060 N N . LEU A 1 259 ? 9.439 -8.637 -15.578 1.00 94.94 259 LEU A N 1
ATOM 2061 C CA . LEU A 1 259 ? 9.227 -8.784 -14.131 1.00 94.94 259 LEU A CA 1
ATOM 2062 C C . LEU A 1 259 ? 9.621 -10.177 -13.631 1.00 94.94 259 LEU A C 1
ATOM 2064 O O . LEU A 1 259 ? 10.172 -10.308 -12.543 1.00 94.94 259 LEU A O 1
ATOM 2068 N N . ALA A 1 260 ? 9.403 -11.215 -14.445 1.00 94.19 260 ALA A N 1
ATOM 2069 C CA . ALA A 1 260 ? 9.884 -12.558 -14.126 1.00 94.19 260 ALA A CA 1
ATOM 2070 C C . ALA A 1 260 ? 11.420 -12.607 -14.132 1.00 94.19 260 ALA A C 1
ATOM 2072 O O . ALA A 1 260 ? 12.021 -13.184 -13.233 1.00 94.19 260 ALA A O 1
ATOM 2073 N N . GLN A 1 261 ? 12.052 -11.949 -15.108 1.00 94.94 261 GLN A N 1
ATOM 2074 C CA . GLN A 1 261 ? 13.512 -11.857 -15.181 1.00 94.94 261 GLN A CA 1
ATOM 2075 C C . GLN A 1 261 ? 14.103 -11.058 -14.013 1.00 94.94 261 GLN A C 1
ATOM 2077 O O . GLN A 1 261 ? 15.099 -11.486 -13.437 1.00 94.94 261 GLN A O 1
ATOM 2082 N N . LEU A 1 262 ? 13.474 -9.942 -13.626 1.00 96.19 262 LEU A N 1
ATOM 2083 C CA . LEU A 1 262 ? 13.855 -9.175 -12.439 1.00 96.19 262 LEU A CA 1
ATOM 2084 C C . LEU A 1 262 ? 13.783 -10.043 -11.182 1.00 96.19 262 LEU A C 1
ATOM 2086 O O . LEU A 1 262 ? 14.731 -10.060 -10.402 1.00 96.19 262 LEU A O 1
ATOM 2090 N N . LYS A 1 263 ? 12.691 -10.796 -11.009 1.00 95.38 263 LYS A N 1
ATOM 2091 C CA . LYS A 1 263 ? 12.531 -11.715 -9.879 1.00 95.38 263 LYS A CA 1
ATOM 2092 C C . LYS A 1 263 ? 13.676 -12.724 -9.811 1.00 95.38 263 LYS A C 1
ATOM 2094 O O . LYS A 1 263 ? 14.306 -12.850 -8.769 1.00 95.38 263 LYS A O 1
ATOM 2099 N N . THR A 1 264 ? 13.988 -13.382 -10.928 1.00 94.69 264 THR A N 1
ATOM 2100 C CA . THR A 1 264 ? 15.106 -14.334 -11.003 1.00 94.69 264 THR A CA 1
ATOM 2101 C C . THR A 1 264 ? 16.449 -13.666 -10.708 1.00 94.69 264 THR A C 1
ATOM 2103 O O . THR A 1 264 ? 17.273 -14.241 -10.004 1.00 94.69 264 THR A O 1
ATOM 2106 N N . ALA A 1 265 ? 16.673 -12.443 -11.198 1.00 94.94 265 ALA A N 1
ATOM 2107 C CA . ALA A 1 265 ? 17.896 -11.697 -10.914 1.00 94.94 265 ALA A CA 1
ATOM 2108 C C . ALA A 1 265 ? 18.036 -11.396 -9.413 1.00 94.94 265 ALA A C 1
ATOM 2110 O O . ALA A 1 265 ? 19.107 -11.625 -8.850 1.00 94.94 265 ALA A O 1
ATOM 2111 N N . LEU A 1 266 ? 16.957 -10.957 -8.756 1.00 95.19 266 LEU A N 1
ATOM 2112 C CA . LEU A 1 266 ? 16.924 -10.735 -7.308 1.00 95.19 266 LEU A CA 1
ATOM 2113 C C . LEU A 1 266 ? 17.201 -12.035 -6.545 1.00 95.19 266 LEU A C 1
ATOM 2115 O O . LEU A 1 266 ? 18.078 -12.054 -5.696 1.00 95.19 266 LEU A O 1
ATOM 2119 N N . GLU A 1 267 ? 16.545 -13.142 -6.897 1.00 93.75 267 GLU A N 1
ATOM 2120 C CA . GLU A 1 267 ? 16.768 -14.452 -6.258 1.00 93.75 267 GLU A CA 1
ATOM 2121 C C . GLU A 1 267 ? 18.220 -14.951 -6.375 1.00 93.75 267 GLU A C 1
ATOM 2123 O O . GLU A 1 267 ? 18.680 -15.707 -5.523 1.00 93.75 267 GLU A O 1
ATOM 2128 N N . SER A 1 268 ? 18.945 -14.525 -7.414 1.00 93.81 268 SER A N 1
ATOM 2129 C CA . SER A 1 268 ? 20.363 -14.847 -7.626 1.00 93.81 268 SER A CA 1
ATOM 2130 C C . SER A 1 268 ? 21.353 -13.827 -7.048 1.00 93.81 268 SER A C 1
ATOM 2132 O O . SER A 1 268 ? 22.560 -14.013 -7.191 1.00 93.81 268 SER A O 1
ATOM 2134 N N . SER A 1 269 ? 20.866 -12.736 -6.455 1.00 94.38 269 SER A N 1
ATOM 2135 C CA . SER A 1 269 ? 21.704 -11.646 -5.949 1.00 94.38 269 SER A CA 1
ATOM 2136 C C . SER A 1 269 ? 22.019 -11.809 -4.464 1.00 94.38 269 SER A C 1
ATOM 2138 O O . SER A 1 269 ? 21.242 -12.383 -3.704 1.00 94.38 269 SER A O 1
ATOM 2140 N N . GLU A 1 270 ? 23.148 -11.246 -4.041 1.00 91.81 270 GLU A N 1
ATOM 2141 C CA . GLU A 1 270 ? 23.532 -11.143 -2.632 1.00 91.81 270 GLU A CA 1
ATOM 2142 C C . GLU A 1 270 ? 23.192 -9.748 -2.079 1.00 91.81 270 GLU A C 1
ATOM 2144 O O . GLU A 1 270 ? 23.149 -8.764 -2.819 1.00 91.81 270 GLU A O 1
ATOM 2149 N N . GLU A 1 271 ? 22.919 -9.665 -0.775 1.00 87.75 271 GLU A N 1
ATOM 2150 C CA . GLU A 1 271 ? 22.671 -8.401 -0.070 1.00 87.75 271 GLU A CA 1
ATOM 2151 C C . GLU A 1 271 ? 24.005 -7.833 0.465 1.00 87.75 271 GLU A C 1
ATOM 2153 O O . GLU A 1 271 ? 24.761 -8.589 1.080 1.00 87.75 271 GLU A O 1
ATOM 2158 N N . PRO A 1 272 ? 24.307 -6.526 0.304 1.00 88.94 272 PRO A N 1
ATOM 2159 C CA . PRO A 1 272 ? 23.525 -5.491 -0.380 1.00 88.94 272 PRO A CA 1
ATOM 2160 C C . PRO A 1 272 ? 23.652 -5.542 -1.912 1.00 88.94 272 PRO A C 1
ATOM 2162 O O . PRO A 1 272 ? 24.679 -5.932 -2.465 1.00 88.94 272 PRO A O 1
ATOM 2165 N N . LEU A 1 273 ? 22.610 -5.077 -2.604 1.00 93.31 273 LEU A N 1
ATOM 2166 C CA . LEU A 1 273 ? 22.562 -5.046 -4.063 1.00 93.31 273 LEU A CA 1
ATOM 2167 C C . LEU A 1 273 ? 23.519 -3.990 -4.635 1.00 93.31 273 LEU A C 1
ATOM 2169 O O . LEU A 1 273 ? 23.424 -2.801 -4.331 1.00 93.31 273 LEU A O 1
ATOM 2173 N N . ALA A 1 274 ? 24.397 -4.415 -5.546 1.00 92.56 274 ALA A N 1
ATOM 2174 C CA . ALA A 1 274 ? 25.341 -3.523 -6.225 1.00 92.56 274 ALA A CA 1
ATOM 2175 C C . ALA A 1 274 ? 24.664 -2.525 -7.186 1.00 92.56 274 ALA A C 1
ATOM 2177 O O . ALA A 1 274 ? 25.188 -1.442 -7.434 1.00 92.56 274 ALA A O 1
ATOM 2178 N N . LYS A 1 275 ? 23.506 -2.893 -7.743 1.00 93.12 275 LYS A N 1
ATOM 2179 C CA . LYS A 1 275 ? 22.694 -2.070 -8.652 1.00 93.12 275 LYS A CA 1
ATOM 2180 C C . LYS A 1 275 ? 21.341 -1.789 -8.025 1.00 93.12 275 LYS A C 1
ATOM 2182 O O . LYS A 1 275 ? 20.885 -2.576 -7.196 1.00 93.12 275 LYS A O 1
ATOM 2187 N N . SER A 1 276 ? 20.712 -0.682 -8.405 1.00 94.56 276 SER A N 1
ATOM 2188 C CA . SER A 1 276 ? 19.391 -0.373 -7.880 1.00 94.56 276 SER A CA 1
ATOM 2189 C C . SER A 1 276 ? 18.411 -1.374 -8.467 1.00 94.56 276 SER A C 1
ATOM 2191 O O . SER A 1 276 ? 18.593 -1.901 -9.572 1.00 94.56 276 SER A O 1
ATOM 2193 N N . ILE A 1 277 ? 17.332 -1.638 -7.744 1.00 96.12 277 ILE A N 1
ATOM 2194 C CA . ILE A 1 277 ? 16.282 -2.526 -8.244 1.00 96.12 277 ILE A CA 1
ATOM 2195 C C . ILE A 1 277 ? 15.682 -1.952 -9.540 1.00 96.12 277 ILE A C 1
ATOM 2197 O O . ILE A 1 277 ? 15.274 -2.707 -10.427 1.00 96.12 277 ILE A O 1
ATOM 2201 N N . HIS A 1 278 ? 15.686 -0.624 -9.702 1.00 96.19 278 HIS A N 1
ATOM 2202 C CA . HIS A 1 278 ? 15.296 0.015 -10.953 1.00 96.19 278 HIS A CA 1
ATOM 2203 C C . HIS A 1 278 ? 16.258 -0.297 -12.106 1.00 96.19 278 HIS A C 1
ATOM 2205 O O . HIS A 1 278 ? 15.804 -0.766 -13.146 1.00 96.19 278 HIS A O 1
ATOM 2211 N N . GLU A 1 279 ? 17.570 -0.157 -11.911 1.00 95.81 279 GLU A N 1
ATOM 2212 C CA . GLU A 1 279 ? 18.581 -0.510 -12.920 1.00 95.81 279 GLU A CA 1
ATOM 2213 C C . GLU A 1 279 ? 18.508 -1.997 -13.304 1.00 95.81 279 GLU A C 1
ATOM 2215 O O . GLU A 1 279 ? 18.633 -2.364 -14.476 1.00 95.81 279 GLU A O 1
ATOM 2220 N N . MET A 1 280 ? 18.267 -2.878 -12.328 1.00 96.94 280 MET A N 1
ATOM 2221 C CA . MET A 1 280 ? 18.048 -4.306 -12.580 1.00 96.94 280 MET A CA 1
ATOM 2222 C C . MET A 1 280 ? 16.792 -4.542 -13.430 1.00 96.94 280 MET A C 1
ATOM 2224 O O . MET A 1 280 ? 16.807 -5.373 -14.341 1.00 96.94 280 MET A O 1
ATOM 2228 N N . HIS A 1 281 ? 15.713 -3.797 -13.174 1.00 96.75 281 HIS A N 1
ATOM 2229 C CA . HIS A 1 281 ? 14.488 -3.863 -13.967 1.00 96.75 281 HIS A CA 1
ATOM 2230 C C . HIS A 1 281 ? 14.703 -3.339 -15.395 1.00 96.75 281 HIS A C 1
ATOM 2232 O O . HIS A 1 281 ? 14.248 -3.973 -16.347 1.00 96.75 281 HIS A O 1
ATOM 2238 N N . GLU A 1 282 ? 15.430 -2.236 -15.579 1.00 95.94 282 GLU A N 1
ATOM 2239 C CA . GLU A 1 282 ? 15.792 -1.719 -16.905 1.00 95.94 282 GLU A CA 1
ATOM 2240 C C . GLU A 1 282 ? 16.641 -2.717 -17.702 1.00 95.94 282 GLU A C 1
ATOM 2242 O O . GLU A 1 282 ? 16.390 -2.948 -18.891 1.00 95.94 282 GLU A O 1
ATOM 2247 N N . ALA A 1 283 ? 17.603 -3.371 -17.045 1.00 95.88 283 ALA A N 1
ATOM 2248 C CA . ALA A 1 283 ? 18.406 -4.425 -17.656 1.00 95.88 283 ALA A CA 1
ATOM 2249 C C . ALA A 1 283 ? 17.535 -5.617 -18.090 1.00 95.88 283 ALA A C 1
ATOM 2251 O O . ALA A 1 283 ? 17.646 -6.078 -19.229 1.00 95.88 283 ALA A O 1
ATOM 2252 N N . ALA A 1 284 ? 16.614 -6.065 -17.231 1.00 95.69 284 ALA A N 1
ATOM 2253 C CA . ALA A 1 284 ? 15.651 -7.118 -17.558 1.00 95.69 284 ALA A CA 1
ATOM 2254 C C . ALA A 1 284 ? 14.743 -6.729 -18.739 1.00 95.69 284 ALA A C 1
ATOM 2256 O O . ALA A 1 284 ? 14.467 -7.536 -19.625 1.00 95.69 284 ALA A O 1
ATOM 2257 N N . ARG A 1 285 ? 14.311 -5.466 -18.811 1.00 94.75 285 ARG A N 1
ATOM 2258 C CA . ARG A 1 285 ? 13.527 -4.959 -19.946 1.00 94.75 285 ARG A CA 1
ATOM 2259 C C . ARG A 1 285 ? 14.327 -4.922 -21.241 1.00 94.75 285 ARG A C 1
ATOM 2261 O O . ARG A 1 285 ? 13.784 -5.264 -22.284 1.00 94.75 285 ARG A O 1
ATOM 2268 N N . THR A 1 286 ? 15.601 -4.549 -21.177 1.00 94.25 286 THR A N 1
ATOM 2269 C CA . THR A 1 286 ? 16.495 -4.510 -22.344 1.00 94.25 286 THR A CA 1
ATOM 2270 C C . THR A 1 286 ? 16.779 -5.914 -22.886 1.00 94.25 286 THR A C 1
ATOM 2272 O O . THR A 1 286 ? 16.880 -6.101 -24.096 1.00 94.25 286 THR A O 1
ATOM 2275 N N . ALA A 1 287 ? 16.870 -6.912 -22.003 1.00 91.81 287 ALA A N 1
ATOM 2276 C CA . ALA A 1 287 ? 17.079 -8.309 -22.380 1.00 91.81 287 ALA A CA 1
ATOM 2277 C C . ALA A 1 287 ? 15.808 -8.995 -22.921 1.00 91.81 287 ALA A C 1
ATOM 2279 O O . ALA A 1 287 ? 15.893 -9.959 -23.685 1.00 91.81 287 ALA A O 1
ATOM 2280 N N . ALA A 1 288 ? 14.622 -8.525 -22.530 1.00 91.38 288 ALA A N 1
ATOM 2281 C CA . ALA A 1 288 ? 13.349 -9.108 -22.929 1.00 91.38 288 ALA A CA 1
ATOM 2282 C C . ALA A 1 288 ? 12.839 -8.563 -24.283 1.00 91.38 288 ALA A C 1
ATOM 2284 O O . ALA A 1 288 ? 12.984 -7.380 -24.591 1.00 91.38 288 ALA A O 1
ATOM 2285 N N . PRO A 1 289 ? 12.168 -9.389 -25.108 1.00 88.19 289 PRO A N 1
ATOM 2286 C CA . PRO A 1 289 ? 11.587 -8.915 -26.360 1.00 88.19 289 PRO A CA 1
ATOM 2287 C C . PRO A 1 289 ? 10.405 -7.958 -26.092 1.00 88.19 289 PRO A C 1
ATOM 2289 O O . PRO A 1 289 ? 9.551 -8.287 -25.262 1.00 88.19 289 PRO A O 1
ATOM 2292 N N . PRO A 1 290 ? 10.248 -6.846 -26.846 1.00 84.31 290 PRO A N 1
ATOM 2293 C CA . PRO A 1 290 ? 9.228 -5.821 -26.571 1.00 84.31 290 PRO A CA 1
ATOM 2294 C C . PRO A 1 290 ? 7.785 -6.334 -26.479 1.00 84.31 290 PRO A C 1
ATOM 2296 O O . PRO A 1 290 ? 6.972 -5.813 -25.726 1.00 84.31 290 PRO A O 1
ATOM 2299 N N . LYS A 1 291 ? 7.460 -7.415 -27.200 1.00 83.75 291 LYS A N 1
ATOM 2300 C CA . LYS A 1 291 ? 6.129 -8.053 -27.179 1.00 83.75 291 LYS A CA 1
ATOM 2301 C C . LYS A 1 291 ? 5.754 -8.672 -25.826 1.00 83.75 291 LYS A C 1
ATOM 2303 O O . LYS A 1 291 ? 4.614 -9.086 -25.652 1.00 83.75 291 LYS A O 1
ATOM 2308 N N . THR A 1 292 ? 6.708 -8.792 -24.904 1.00 83.31 292 THR A N 1
ATOM 2309 C CA . THR A 1 292 ? 6.500 -9.366 -23.565 1.00 83.31 292 THR A CA 1
ATOM 2310 C C . THR A 1 292 ? 6.320 -8.310 -22.482 1.00 83.31 292 THR A C 1
ATOM 2312 O O . THR A 1 292 ? 6.145 -8.661 -21.315 1.00 83.31 292 THR A O 1
ATOM 2315 N N . PHE A 1 293 ? 6.360 -7.025 -22.842 1.00 86.44 293 PHE A N 1
ATOM 2316 C CA . PHE A 1 293 ? 6.170 -5.949 -21.882 1.00 86.44 293 PHE A CA 1
ATOM 2317 C C . PHE A 1 293 ? 4.706 -5.899 -21.457 1.00 86.44 293 PHE A C 1
ATOM 2319 O O . PHE A 1 293 ? 3.787 -5.949 -22.276 1.00 86.44 293 PHE A O 1
ATOM 2326 N N . SER A 1 294 ? 4.498 -5.859 -20.146 1.00 91.25 294 SER A N 1
ATOM 2327 C CA . SER A 1 294 ? 3.179 -5.715 -19.551 1.00 91.25 294 SER A CA 1
ATOM 2328 C C . SER A 1 294 ? 2.970 -4.261 -19.118 1.00 91.25 294 SER A C 1
ATOM 2330 O O . SER A 1 294 ? 3.940 -3.617 -18.710 1.00 91.25 294 SER A O 1
ATOM 2332 N N . PRO A 1 295 ? 1.718 -3.766 -19.077 1.00 92.19 295 PRO A N 1
ATOM 2333 C CA . PRO A 1 295 ? 1.427 -2.429 -18.552 1.00 92.19 295 PRO A CA 1
ATOM 2334 C C . PRO A 1 295 ? 1.938 -2.210 -17.122 1.00 92.19 295 PRO A C 1
ATOM 2336 O O . PRO A 1 295 ? 2.236 -1.090 -16.729 1.00 92.19 295 PRO A O 1
ATOM 2339 N N . LEU A 1 296 ? 2.055 -3.287 -16.339 1.00 94.06 296 LEU A N 1
ATOM 2340 C CA . LEU A 1 296 ? 2.619 -3.254 -14.993 1.00 94.06 296 LEU A CA 1
ATOM 2341 C C . LEU A 1 296 ? 4.135 -3.019 -15.010 1.00 94.06 296 LEU A C 1
ATOM 2343 O O . LEU A 1 296 ? 4.640 -2.223 -14.226 1.00 94.06 296 LEU A O 1
ATOM 2347 N N . SER A 1 297 ? 4.859 -3.666 -15.926 1.00 94.75 297 SER A N 1
ATOM 2348 C CA . SER A 1 297 ? 6.285 -3.395 -16.126 1.00 94.75 297 SER A CA 1
ATOM 2349 C C . SER A 1 297 ? 6.510 -1.986 -16.685 1.00 94.75 297 SER A C 1
ATOM 2351 O O . SER A 1 297 ? 7.467 -1.331 -16.290 1.00 94.75 297 SER A O 1
ATOM 2353 N N . ASP A 1 298 ? 5.627 -1.484 -17.553 1.00 94.06 298 ASP A N 1
ATOM 2354 C CA . ASP A 1 298 ? 5.700 -0.098 -18.043 1.00 94.06 298 ASP A CA 1
ATOM 2355 C C . ASP A 1 298 ? 5.443 0.915 -16.918 1.00 94.06 298 ASP A C 1
ATOM 2357 O O . ASP A 1 298 ? 6.171 1.899 -16.805 1.00 94.06 298 ASP A O 1
ATOM 2361 N N . LEU A 1 299 ? 4.479 0.629 -16.035 1.00 95.31 299 LEU A N 1
ATOM 2362 C CA . LEU A 1 299 ? 4.208 1.430 -14.839 1.00 95.31 299 LEU A CA 1
ATOM 2363 C C . LEU A 1 299 ? 5.435 1.499 -13.927 1.00 95.31 299 LEU A C 1
ATOM 2365 O O . LEU A 1 299 ? 5.849 2.584 -13.528 1.00 95.31 299 LEU A O 1
ATOM 2369 N N . MET A 1 300 ? 6.032 0.346 -13.613 1.00 95.81 300 MET A N 1
ATOM 2370 C CA . MET A 1 300 ? 7.236 0.281 -12.781 1.00 95.81 300 MET A CA 1
ATOM 2371 C C . MET A 1 300 ? 8.429 0.972 -13.457 1.00 95.81 300 MET A C 1
ATOM 2373 O O . MET A 1 300 ? 9.226 1.615 -12.785 1.00 95.81 300 MET A O 1
ATOM 2377 N N . LEU A 1 301 ? 8.550 0.913 -14.786 1.00 94.44 301 LEU A N 1
ATOM 2378 C CA . LEU A 1 301 ? 9.576 1.683 -15.491 1.00 94.44 301 LEU A CA 1
ATOM 2379 C C . LEU A 1 301 ? 9.345 3.197 -15.341 1.00 94.44 301 LEU A C 1
ATOM 2381 O O . LEU A 1 301 ? 10.298 3.928 -15.095 1.00 94.44 301 LEU A O 1
ATOM 2385 N N . GLY A 1 302 ? 8.102 3.665 -15.485 1.00 93.31 302 GLY A N 1
ATOM 2386 C CA . GLY A 1 302 ? 7.753 5.075 -15.284 1.00 93.31 302 GLY A CA 1
ATOM 2387 C C . GLY A 1 302 ? 8.076 5.558 -13.869 1.00 93.31 302 GLY A C 1
ATOM 2388 O O . GLY A 1 302 ? 8.687 6.606 -13.702 1.00 93.31 302 GLY A O 1
ATOM 2389 N N . LEU A 1 303 ? 7.763 4.737 -12.863 1.00 93.75 303 LEU A N 1
ATOM 2390 C CA . LEU A 1 303 ? 8.032 5.041 -11.458 1.00 93.75 303 LEU A CA 1
ATOM 2391 C C . LEU A 1 303 ? 9.501 5.329 -11.159 1.00 93.75 303 LEU A C 1
ATOM 2393 O O . LEU A 1 303 ? 9.800 6.318 -10.496 1.00 93.75 303 LEU A O 1
ATOM 2397 N N . GLY A 1 304 ? 10.419 4.486 -11.632 1.00 91.12 304 GLY A N 1
ATOM 2398 C CA . GLY A 1 304 ? 11.832 4.705 -11.324 1.00 91.12 304 GLY A CA 1
ATOM 2399 C C . GLY A 1 304 ? 12.440 5.905 -12.051 1.00 91.12 304 GLY A C 1
ATOM 2400 O O . GLY A 1 304 ? 13.361 6.520 -11.520 1.00 91.12 304 GLY A O 1
ATOM 2401 N N . LYS A 1 305 ? 11.868 6.325 -13.189 1.00 86.50 305 LYS A N 1
ATOM 2402 C CA . LYS A 1 305 ? 12.249 7.585 -13.846 1.00 86.50 305 LYS A CA 1
ATOM 2403 C C . LYS A 1 305 ? 11.851 8.793 -13.004 1.00 86.50 305 LYS A C 1
ATOM 2405 O O . LYS A 1 305 ? 12.676 9.675 -12.795 1.00 86.50 305 LYS A O 1
ATOM 2410 N N . ASP A 1 306 ? 10.627 8.803 -12.483 1.00 76.56 306 ASP A N 1
ATOM 2411 C CA . ASP A 1 306 ? 10.099 9.925 -11.695 1.00 76.56 306 ASP A CA 1
ATOM 2412 C C . ASP A 1 306 ? 10.731 10.009 -10.293 1.00 76.56 306 ASP A C 1
ATOM 2414 O O . ASP A 1 306 ? 10.921 11.099 -9.751 1.00 76.56 306 ASP A O 1
ATOM 2418 N N . ALA A 1 307 ? 11.099 8.867 -9.706 1.00 69.12 307 ALA A N 1
ATOM 2419 C CA . ALA A 1 307 ? 11.652 8.792 -8.354 1.00 69.12 307 ALA A CA 1
ATOM 2420 C C . ALA A 1 307 ? 13.065 9.385 -8.223 1.00 69.12 307 ALA A C 1
ATOM 2422 O O . ALA A 1 307 ? 13.405 9.918 -7.168 1.00 69.12 307 ALA A O 1
ATOM 2423 N N . THR A 1 308 ? 13.863 9.384 -9.299 1.00 58.62 308 THR A N 1
ATOM 2424 C CA . THR A 1 308 ? 15.204 10.007 -9.302 1.00 58.62 308 THR A CA 1
ATOM 2425 C C . THR A 1 308 ? 15.185 11.525 -9.068 1.00 58.62 308 THR A C 1
ATOM 2427 O O . THR A 1 308 ? 16.233 12.121 -8.828 1.00 58.62 308 THR A O 1
ATOM 2430 N N . ALA A 1 309 ? 14.007 12.161 -9.098 1.00 52.47 309 ALA A N 1
ATOM 2431 C CA . ALA A 1 309 ? 13.842 13.605 -8.975 1.00 52.47 309 ALA A CA 1
ATOM 2432 C C . ALA A 1 309 ? 13.412 14.107 -7.574 1.00 52.47 309 ALA A C 1
ATOM 2434 O O . ALA A 1 309 ? 13.136 15.301 -7.443 1.00 52.47 309 ALA A O 1
ATOM 2435 N N . SER A 1 310 ? 13.295 13.273 -6.523 1.00 55.38 310 SER A N 1
ATOM 2436 C CA . SER A 1 310 ? 12.736 13.727 -5.227 1.00 55.38 310 SER A CA 1
ATOM 2437 C C . SER A 1 310 ? 13.365 13.159 -3.946 1.00 55.38 310 SER A C 1
ATOM 2439 O O . SER A 1 310 ?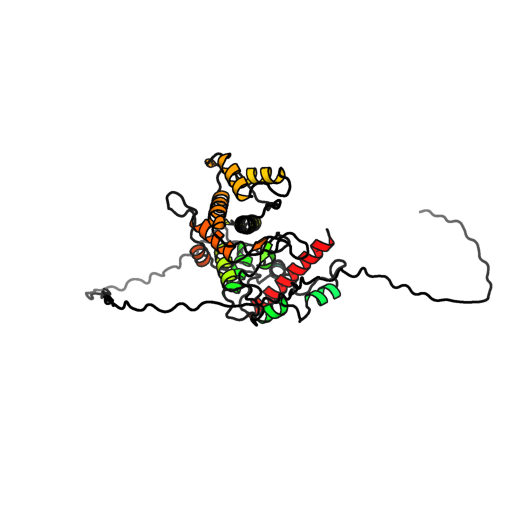 13.406 11.956 -3.739 1.00 55.38 310 SER A O 1
ATOM 2441 N N . HIS A 1 311 ? 13.757 14.099 -3.071 1.00 55.06 311 HIS A N 1
ATOM 2442 C CA . HIS A 1 311 ? 13.862 14.088 -1.599 1.00 55.06 311 HIS A CA 1
ATOM 2443 C C . HIS A 1 311 ? 14.150 12.733 -0.911 1.00 55.06 311 HIS A C 1
ATOM 2445 O O . HIS A 1 311 ? 13.207 12.000 -0.590 1.00 55.06 311 HIS A O 1
ATOM 2451 N N . PRO A 1 312 ? 15.422 12.446 -0.564 1.00 55.84 312 PRO A N 1
ATOM 2452 C CA . PRO A 1 312 ? 15.767 11.362 0.348 1.00 55.84 312 PRO A CA 1
ATOM 2453 C C . PRO A 1 312 ? 15.353 11.759 1.770 1.00 55.84 312 PRO A C 1
ATOM 2455 O O . PRO A 1 312 ? 16.144 12.293 2.541 1.00 55.84 312 PRO A O 1
ATOM 2458 N N . ALA A 1 313 ? 14.081 11.564 2.107 1.00 57.00 313 ALA A N 1
ATOM 2459 C CA . ALA A 1 313 ? 13.663 11.591 3.501 1.00 57.00 313 ALA A CA 1
ATOM 2460 C C . ALA A 1 313 ? 14.201 10.339 4.207 1.00 57.00 313 ALA A C 1
ATOM 2462 O O . ALA A 1 313 ? 14.209 9.246 3.623 1.00 57.00 313 ALA A O 1
ATOM 2463 N N . GLU A 1 314 ? 14.618 10.497 5.464 1.00 66.88 314 GLU A N 1
ATOM 2464 C CA . GLU A 1 314 ? 14.795 9.366 6.372 1.00 66.88 314 GLU A CA 1
ATOM 2465 C C . GLU A 1 314 ? 13.522 8.517 6.351 1.00 66.88 314 GLU A C 1
ATOM 2467 O O . GLU A 1 314 ? 12.398 9.029 6.403 1.00 66.88 314 GLU A O 1
ATOM 2472 N N . HIS A 1 315 ? 13.698 7.213 6.180 1.00 73.75 315 HIS A N 1
ATOM 2473 C CA . HIS A 1 315 ? 12.591 6.291 6.013 1.00 73.75 315 HIS A CA 1
ATOM 2474 C C . HIS A 1 315 ? 12.759 5.124 6.966 1.00 73.75 315 HIS A C 1
ATOM 2476 O O . HIS A 1 315 ? 13.837 4.530 7.069 1.00 73.75 315 HIS A O 1
ATOM 2482 N N . ASP A 1 316 ? 11.662 4.779 7.627 1.00 79.88 316 ASP A N 1
ATOM 2483 C CA . ASP A 1 316 ? 11.637 3.642 8.527 1.00 79.88 316 ASP A CA 1
ATOM 2484 C C . ASP A 1 316 ? 11.756 2.366 7.695 1.00 79.88 316 ASP A C 1
ATOM 2486 O O . ASP A 1 316 ? 10.900 2.026 6.872 1.00 79.88 316 ASP A O 1
ATOM 2490 N N . THR A 1 317 ? 12.867 1.664 7.886 1.00 87.88 317 THR A N 1
ATOM 2491 C CA . THR A 1 317 ? 13.152 0.399 7.200 1.00 87.88 317 THR A CA 1
ATOM 2492 C C . THR A 1 317 ? 12.705 -0.812 8.012 1.00 87.88 317 THR A C 1
ATOM 2494 O O . THR A 1 317 ? 12.683 -1.937 7.487 1.00 87.88 317 THR A O 1
ATOM 2497 N N . THR A 1 318 ? 12.328 -0.583 9.272 1.00 90.19 318 THR A N 1
ATOM 2498 C CA . THR A 1 318 ? 11.838 -1.573 10.223 1.00 90.19 318 THR A CA 1
ATOM 2499 C C . THR A 1 318 ? 10.620 -1.045 10.983 1.00 90.19 318 THR A C 1
ATOM 2501 O O . THR A 1 318 ? 10.506 0.140 11.274 1.00 90.19 318 THR A O 1
ATOM 2504 N N . HIS A 1 319 ? 9.683 -1.933 11.306 1.00 86.88 319 HIS A N 1
ATOM 2505 C CA . HIS A 1 319 ? 8.560 -1.647 12.193 1.00 86.88 319 HIS A CA 1
ATOM 2506 C C . HIS A 1 319 ? 8.340 -2.859 13.090 1.00 86.88 319 HIS A C 1
ATOM 2508 O O . HIS A 1 319 ? 8.040 -3.942 12.590 1.00 86.88 319 HIS A O 1
ATOM 2514 N N . GLN A 1 320 ? 8.525 -2.693 14.403 1.00 84.88 320 GLN A N 1
ATOM 2515 C CA . GLN A 1 320 ? 8.427 -3.791 15.378 1.00 84.88 320 GLN A CA 1
ATOM 2516 C C . GLN A 1 320 ? 9.309 -5.003 14.996 1.00 84.88 320 GLN A C 1
ATOM 2518 O O . GLN A 1 320 ? 8.898 -6.152 15.104 1.00 84.88 320 GLN A O 1
ATOM 2523 N N . GLY A 1 321 ? 10.517 -4.743 14.479 1.00 87.62 321 GLY A N 1
ATOM 2524 C CA . GLY A 1 321 ? 11.456 -5.777 14.019 1.00 87.62 321 GLY A CA 1
ATOM 2525 C C . GLY A 1 321 ? 11.185 -6.336 12.615 1.00 87.62 321 GLY A C 1
ATOM 2526 O O . GLY A 1 321 ? 12.066 -6.968 12.034 1.00 87.62 321 GLY A O 1
ATOM 2527 N N . LEU A 1 322 ? 10.025 -6.057 12.014 1.00 90.81 322 LEU A N 1
ATOM 2528 C CA . LEU A 1 322 ? 9.712 -6.465 10.643 1.00 90.81 322 LEU A CA 1
ATOM 2529 C C . LEU A 1 322 ? 10.333 -5.499 9.638 1.00 90.81 322 LEU A C 1
ATOM 2531 O O . LEU A 1 322 ? 10.237 -4.286 9.806 1.00 90.81 322 LEU A O 1
ATOM 2535 N N . ARG A 1 323 ? 10.918 -6.018 8.553 1.00 93.19 323 ARG A N 1
ATOM 2536 C CA . ARG A 1 323 ? 11.383 -5.183 7.435 1.00 93.19 323 ARG A CA 1
ATOM 2537 C C . ARG A 1 323 ? 10.182 -4.568 6.716 1.00 93.19 323 ARG A C 1
ATOM 2539 O O . ARG A 1 323 ? 9.306 -5.298 6.254 1.00 93.19 323 ARG A O 1
ATOM 2546 N N . VAL A 1 324 ? 10.177 -3.246 6.574 1.00 95.38 324 VAL A N 1
ATOM 2547 C CA . VAL A 1 324 ? 9.094 -2.507 5.914 1.00 95.38 324 VAL A CA 1
ATOM 2548 C C . VAL A 1 324 ? 9.616 -1.486 4.908 1.00 95.38 324 VAL A C 1
ATOM 2550 O O . VAL A 1 324 ? 10.791 -1.105 4.911 1.00 95.38 324 VAL A O 1
ATOM 2553 N N . TYR A 1 325 ? 8.701 -1.069 4.040 1.00 95.69 325 TYR A N 1
ATOM 2554 C CA . TYR A 1 325 ? 8.814 0.060 3.136 1.00 95.69 325 TYR A CA 1
ATOM 2555 C C . TYR A 1 325 ? 7.781 1.106 3.559 1.00 95.69 325 TYR A C 1
ATOM 2557 O O . TYR A 1 325 ? 6.569 0.879 3.468 1.00 95.69 325 TYR A O 1
ATOM 2565 N N . ALA A 1 326 ? 8.271 2.233 4.064 1.00 93.62 326 ALA A N 1
ATOM 2566 C CA . ALA A 1 326 ? 7.448 3.328 4.543 1.00 93.62 326 ALA A CA 1
ATOM 2567 C C . ALA A 1 326 ? 6.876 4.156 3.382 1.00 93.62 326 ALA A C 1
ATOM 2569 O O . ALA A 1 326 ? 7.586 4.894 2.696 1.00 93.62 326 ALA A O 1
ATOM 2570 N N . VAL A 1 327 ? 5.573 3.998 3.154 1.00 94.12 327 VAL A N 1
ATOM 2571 C CA . VAL A 1 327 ? 4.812 4.678 2.108 1.00 94.12 327 VAL A CA 1
ATOM 2572 C C . VAL A 1 327 ? 4.420 6.064 2.586 1.00 94.12 327 VAL A C 1
ATOM 2574 O O . VAL A 1 327 ? 3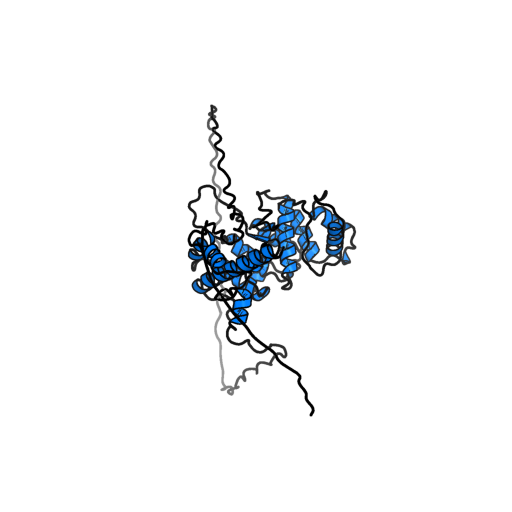.787 6.228 3.629 1.00 94.12 327 VAL A O 1
ATOM 2577 N N . THR A 1 328 ? 4.730 7.046 1.756 1.00 92.44 328 THR A N 1
ATOM 2578 C CA . THR A 1 328 ? 4.412 8.455 1.960 1.00 92.44 328 THR A CA 1
ATOM 2579 C C . THR A 1 328 ? 3.477 8.959 0.862 1.00 92.44 328 THR A C 1
ATOM 2581 O O . THR A 1 328 ? 3.234 8.302 -0.155 1.00 92.44 328 THR A O 1
ATOM 2584 N N . THR A 1 329 ? 2.981 10.183 1.021 1.00 92.88 329 THR A N 1
ATOM 2585 C CA . THR A 1 329 ? 2.205 10.876 -0.016 1.00 92.88 329 THR A CA 1
ATOM 2586 C C . THR A 1 329 ? 2.987 11.039 -1.327 1.00 92.88 329 THR A C 1
ATOM 2588 O O . THR A 1 329 ? 2.389 10.959 -2.402 1.00 92.88 329 THR A O 1
ATOM 2591 N N . TYR A 1 330 ? 4.316 11.197 -1.272 1.00 91.56 330 TYR A N 1
ATOM 2592 C CA . TYR A 1 330 ? 5.158 11.315 -2.469 1.00 91.56 330 TYR A CA 1
ATOM 2593 C C . TYR A 1 330 ? 5.117 10.054 -3.333 1.00 91.56 330 TYR A C 1
ATOM 2595 O O . TYR A 1 330 ? 4.995 10.152 -4.554 1.00 91.56 330 TYR A O 1
ATOM 2603 N N . ASP A 1 331 ? 5.131 8.878 -2.704 1.00 93.75 331 ASP A N 1
ATOM 2604 C CA . ASP A 1 331 ? 5.064 7.592 -3.404 1.00 93.75 331 ASP A CA 1
ATOM 2605 C C . ASP A 1 331 ? 3.743 7.455 -4.173 1.00 93.75 331 ASP A C 1
ATOM 2607 O O . ASP A 1 331 ? 3.711 7.035 -5.330 1.00 93.75 331 ASP A O 1
ATOM 2611 N N . LEU A 1 332 ? 2.635 7.885 -3.564 1.00 95.88 332 LEU A N 1
ATOM 2612 C CA . LEU A 1 332 ? 1.315 7.858 -4.197 1.00 95.88 332 LEU A CA 1
ATOM 2613 C C . LEU A 1 332 ? 1.205 8.849 -5.361 1.00 95.88 332 LEU A C 1
ATOM 2615 O O . LEU A 1 332 ? 0.588 8.529 -6.381 1.00 95.88 332 LEU A O 1
ATOM 2619 N N . ILE A 1 333 ? 1.819 10.029 -5.235 1.00 94.06 333 ILE A N 1
ATOM 2620 C CA . ILE A 1 333 ? 1.894 11.017 -6.318 1.00 94.06 333 ILE A CA 1
ATOM 2621 C C . ILE A 1 333 ? 2.713 10.460 -7.488 1.00 94.06 333 ILE A C 1
ATOM 2623 O O . ILE A 1 333 ? 2.258 10.560 -8.627 1.00 94.06 333 ILE A O 1
ATOM 2627 N N . ALA A 1 334 ? 3.860 9.827 -7.224 1.00 94.25 334 ALA A N 1
ATOM 2628 C CA . ALA A 1 334 ? 4.681 9.193 -8.254 1.00 94.25 334 ALA A CA 1
ATOM 2629 C C . ALA A 1 334 ? 3.919 8.067 -8.971 1.00 94.25 334 ALA A C 1
ATOM 2631 O O . ALA A 1 334 ? 3.867 8.039 -10.199 1.00 94.25 334 ALA A O 1
ATOM 2632 N N . ILE A 1 335 ? 3.232 7.189 -8.226 1.00 96.56 335 ILE A N 1
ATOM 2633 C CA . ILE A 1 335 ? 2.386 6.133 -8.811 1.00 96.56 335 ILE A CA 1
ATOM 2634 C C . ILE A 1 335 ? 1.304 6.734 -9.700 1.00 96.56 335 ILE A C 1
ATOM 2636 O O . ILE A 1 335 ? 1.060 6.241 -10.802 1.00 96.56 335 ILE A O 1
ATOM 2640 N N . ARG A 1 336 ? 0.658 7.807 -9.248 1.00 95.50 336 ARG A N 1
ATOM 2641 C CA . ARG A 1 336 ? -0.359 8.494 -10.035 1.00 95.50 336 ARG A CA 1
ATOM 2642 C C . ARG A 1 336 ? 0.209 9.049 -11.342 1.00 95.50 336 ARG A C 1
ATOM 2644 O O . ARG A 1 336 ? -0.371 8.787 -12.395 1.00 95.50 336 ARG A O 1
ATOM 2651 N N . SER A 1 337 ? 1.322 9.775 -11.278 1.00 93.69 337 SER A N 1
ATOM 2652 C CA . SER A 1 337 ? 2.000 10.326 -12.457 1.00 93.69 337 SER A CA 1
ATOM 2653 C C . SER A 1 337 ? 2.396 9.222 -13.436 1.00 93.69 337 SER A C 1
ATOM 2655 O O . SER A 1 337 ? 2.077 9.311 -14.622 1.00 93.69 337 SER A O 1
ATOM 2657 N N . ALA A 1 338 ? 2.969 8.126 -12.934 1.00 94.75 338 ALA A N 1
ATOM 2658 C CA . ALA A 1 338 ? 3.355 6.985 -13.750 1.00 94.75 338 ALA A CA 1
ATOM 2659 C C . ALA A 1 338 ? 2.142 6.310 -14.420 1.00 94.75 338 ALA A C 1
ATOM 2661 O O . ALA A 1 338 ? 2.219 5.957 -15.594 1.00 94.75 338 ALA A O 1
ATOM 2662 N N . ILE A 1 339 ? 0.998 6.190 -13.729 1.00 95.44 339 ILE A N 1
ATOM 2663 C CA . ILE A 1 339 ? -0.258 5.703 -14.328 1.00 95.44 339 ILE A CA 1
ATOM 2664 C C . ILE A 1 339 ? -0.726 6.631 -15.452 1.00 95.44 339 ILE A C 1
ATOM 2666 O O . ILE A 1 339 ? -1.127 6.148 -16.508 1.00 95.44 339 ILE A O 1
ATOM 2670 N N . HIS A 1 340 ? -0.695 7.949 -15.239 1.00 93.50 340 HIS A N 1
ATOM 2671 C CA . HIS A 1 340 ? -1.135 8.928 -16.242 1.00 93.50 340 HIS A CA 1
ATOM 2672 C C . HIS A 1 340 ? -0.211 8.944 -17.464 1.00 93.50 340 HIS A C 1
ATOM 2674 O O . HIS A 1 340 ? -0.671 9.200 -18.574 1.00 93.50 340 HIS A O 1
ATOM 2680 N N . GLY A 1 341 ? 1.070 8.628 -17.265 1.00 91.31 341 GLY A N 1
ATOM 2681 C CA . GLY A 1 341 ? 2.058 8.466 -18.327 1.00 91.31 341 GLY A CA 1
ATOM 2682 C C . GLY A 1 341 ? 1.902 7.185 -19.154 1.00 91.31 341 GLY A C 1
ATOM 2683 O O . GLY A 1 341 ? 2.534 7.071 -20.204 1.00 91.31 341 GLY A O 1
ATOM 2684 N N . LEU A 1 342 ? 1.067 6.225 -18.733 1.00 91.81 342 LEU A N 1
ATOM 2685 C CA . LEU A 1 342 ? 0.813 5.016 -19.517 1.00 91.81 342 LEU A CA 1
ATOM 2686 C C . LEU A 1 342 ? 0.003 5.358 -20.767 1.00 91.81 342 LEU A C 1
ATOM 2688 O O . LEU A 1 342 ? -1.196 5.635 -20.702 1.00 91.81 342 LEU A O 1
ATOM 2692 N N . GLY A 1 343 ? 0.635 5.254 -21.929 1.00 85.00 343 GLY A N 1
ATOM 2693 C CA . GLY A 1 343 ? -0.018 5.482 -23.206 1.00 85.00 343 GLY A CA 1
ATOM 2694 C C . GLY A 1 343 ? 0.815 5.016 -24.385 1.00 85.00 343 GLY A C 1
ATOM 2695 O O . GLY A 1 343 ? 2.013 4.773 -24.264 1.00 85.00 343 GLY A O 1
ATOM 2696 N N . ASP A 1 344 ? 0.160 4.904 -25.534 1.00 76.31 344 ASP A N 1
ATOM 2697 C CA . ASP A 1 344 ? 0.807 4.634 -26.815 1.00 76.31 344 ASP A CA 1
ATOM 2698 C C . ASP A 1 344 ? 0.573 5.834 -27.737 1.00 76.31 344 ASP A C 1
ATOM 2700 O O . ASP A 1 344 ? -0.564 6.269 -27.930 1.00 76.31 344 ASP A O 1
ATOM 2704 N N . ASN A 1 345 ? 1.652 6.419 -28.263 1.00 76.56 345 ASN A N 1
ATOM 2705 C CA . ASN A 1 345 ? 1.618 7.595 -29.144 1.00 76.56 345 ASN A CA 1
ATOM 2706 C C . ASN A 1 345 ? 0.813 8.790 -28.588 1.00 76.56 345 ASN A C 1
ATOM 2708 O O . ASN A 1 345 ? 0.099 9.473 -29.322 1.00 76.56 345 ASN A O 1
ATOM 2712 N N . GLY A 1 346 ? 0.911 9.034 -27.277 1.00 77.75 346 GLY A N 1
ATOM 2713 C CA . GLY A 1 346 ? 0.204 10.128 -26.600 1.00 77.75 346 GLY A CA 1
ATOM 2714 C C . GLY A 1 346 ? -1.275 9.853 -26.309 1.00 77.75 346 GLY A C 1
ATOM 2715 O O . GLY A 1 346 ? -1.961 10.732 -25.792 1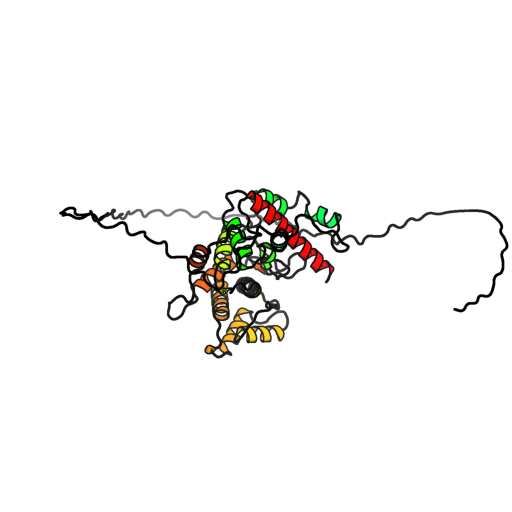.00 77.75 346 GLY A O 1
ATOM 2716 N N . VAL A 1 347 ? -1.774 8.648 -26.606 1.00 84.56 347 VAL A N 1
ATOM 2717 C CA . VAL A 1 347 ? -3.117 8.209 -26.210 1.00 84.56 347 VAL A CA 1
ATOM 2718 C C . VAL A 1 347 ? -3.024 7.455 -24.881 1.00 84.56 347 VAL A C 1
ATOM 2720 O O . VAL A 1 347 ? -2.344 6.426 -24.834 1.00 84.56 347 VAL A O 1
ATOM 2723 N N . PRO A 1 348 ? -3.705 7.912 -23.813 1.00 87.12 348 PRO A N 1
ATOM 2724 C CA . PRO A 1 348 ? -3.709 7.216 -22.530 1.00 87.12 348 PRO A CA 1
ATOM 2725 C C . PRO A 1 348 ? -4.240 5.787 -22.673 1.00 87.12 348 PRO A C 1
ATOM 2727 O O . PRO A 1 348 ? -5.306 5.561 -23.250 1.00 87.12 348 PRO A O 1
ATOM 2730 N N . MET A 1 349 ? -3.512 4.815 -22.124 1.00 89.56 349 MET A N 1
ATOM 2731 C CA . MET A 1 349 ? -3.930 3.410 -22.098 1.00 89.56 349 MET A CA 1
ATOM 2732 C C . MET A 1 349 ? -5.072 3.185 -21.097 1.00 89.56 349 MET A C 1
ATOM 2734 O O . MET A 1 349 ? -5.926 2.319 -21.296 1.00 89.56 349 MET A O 1
ATOM 2738 N N . PHE A 1 350 ? -5.090 3.973 -20.022 1.00 91.00 350 PHE A N 1
ATOM 2739 C CA . PHE A 1 350 ? -6.093 3.925 -18.966 1.00 91.00 350 PHE A CA 1
ATOM 2740 C C . PHE A 1 350 ? -6.664 5.321 -18.696 1.00 91.00 350 PHE A C 1
ATOM 2742 O O . PHE A 1 350 ? -6.065 6.333 -19.054 1.00 91.00 350 PHE A O 1
ATOM 2749 N N . ALA A 1 351 ? -7.837 5.362 -18.059 1.00 93.12 351 ALA A N 1
ATOM 2750 C CA . ALA A 1 351 ? -8.382 6.600 -17.508 1.00 93.12 351 ALA A CA 1
ATOM 2751 C C . ALA A 1 351 ? -7.471 7.129 -16.393 1.00 93.12 351 ALA A C 1
ATOM 2753 O O . ALA A 1 351 ? -6.759 6.353 -15.756 1.00 93.12 351 ALA A O 1
ATOM 2754 N N . THR A 1 352 ? -7.537 8.425 -16.094 1.00 95.06 352 THR A N 1
ATOM 2755 C CA . THR A 1 352 ? -6.770 8.963 -14.962 1.00 95.06 352 THR A CA 1
ATOM 2756 C C . THR A 1 352 ? -7.244 8.351 -13.638 1.00 95.06 352 THR A C 1
ATOM 2758 O O . THR A 1 352 ? -8.330 7.765 -13.526 1.00 95.06 352 THR A O 1
ATOM 2761 N N . THR A 1 353 ? -6.436 8.477 -12.591 1.00 95.56 353 THR A N 1
ATOM 2762 C CA . THR A 1 353 ? -6.808 8.040 -11.235 1.00 95.56 353 THR A CA 1
ATOM 2763 C C . THR A 1 353 ? -8.033 8.788 -10.700 1.00 95.56 353 THR A C 1
ATOM 2765 O O . THR A 1 353 ? -8.901 8.191 -10.068 1.00 95.56 353 THR A O 1
ATOM 2768 N N . GLU A 1 354 ? -8.157 10.077 -11.013 1.00 95.44 354 GLU A N 1
ATOM 2769 C CA . GLU A 1 354 ? -9.280 10.937 -10.650 1.00 95.44 354 GLU A CA 1
ATOM 2770 C C . GLU A 1 354 ? -10.559 10.492 -11.363 1.00 95.44 354 GLU A C 1
ATOM 2772 O O . GLU A 1 354 ? -11.615 10.373 -10.740 1.00 95.44 354 GLU A O 1
ATOM 2777 N N . GLU A 1 355 ? -10.473 10.200 -12.664 1.00 95.25 355 GLU A N 1
ATOM 2778 C CA . GLU A 1 355 ? -11.591 9.653 -13.436 1.00 95.25 355 GLU A CA 1
ATOM 2779 C C . GLU A 1 355 ? -11.990 8.268 -12.929 1.00 95.25 355 GLU A C 1
ATOM 2781 O O . GLU A 1 355 ? -13.178 7.988 -12.760 1.00 95.25 355 GLU A O 1
ATOM 2786 N N . SER A 1 356 ? -11.010 7.419 -12.623 1.00 94.94 356 SER A N 1
ATOM 2787 C CA . SER A 1 356 ? -11.243 6.084 -12.073 1.00 94.94 356 SER A CA 1
ATOM 2788 C C . SER A 1 356 ? -11.978 6.145 -10.735 1.00 94.94 356 SER A C 1
ATOM 2790 O O . SER A 1 356 ? -12.963 5.428 -10.552 1.00 94.94 356 SER A O 1
ATOM 2792 N N . LEU A 1 357 ? -11.572 7.041 -9.831 1.00 95.31 357 LEU A N 1
ATOM 2793 C CA . LEU A 1 357 ? -12.264 7.275 -8.563 1.00 95.31 357 LEU A CA 1
ATOM 2794 C C . LEU A 1 357 ? -13.656 7.891 -8.773 1.00 95.31 357 LEU A C 1
ATOM 2796 O O . LEU A 1 357 ? -14.622 7.472 -8.144 1.00 95.31 357 LEU A O 1
ATOM 2800 N N . LYS A 1 358 ? -13.813 8.821 -9.718 1.00 94.31 358 LYS A N 1
ATOM 2801 C CA . LYS A 1 358 ? -15.122 9.407 -10.054 1.00 94.31 358 LYS A CA 1
ATOM 2802 C C . LYS A 1 358 ? -16.110 8.366 -10.591 1.00 94.31 358 LYS A C 1
ATOM 2804 O O . LYS A 1 358 ? -17.307 8.442 -10.305 1.00 94.31 358 LYS A O 1
ATOM 2809 N N . HIS A 1 359 ? -15.624 7.410 -11.380 1.00 92.12 359 HIS A N 1
ATOM 2810 C CA . HIS A 1 359 ? -16.407 6.285 -11.896 1.00 92.12 359 HIS A CA 1
ATOM 2811 C C . HIS A 1 359 ? -16.552 5.140 -10.885 1.00 92.12 359 HIS A C 1
ATOM 2813 O O . HIS A 1 359 ? -17.386 4.245 -11.074 1.00 92.12 359 HIS A O 1
ATOM 2819 N N . PHE A 1 360 ? -15.783 5.167 -9.797 1.00 90.56 360 PHE A N 1
ATOM 2820 C CA . PHE A 1 360 ? -15.944 4.252 -8.687 1.00 90.56 360 PHE A CA 1
ATOM 2821 C C . PHE A 1 360 ? -17.209 4.620 -7.905 1.00 90.56 360 PHE A C 1
ATOM 2823 O O . PHE A 1 360 ? -17.283 5.587 -7.153 1.00 90.56 360 PHE A O 1
ATOM 2830 N N . HIS A 1 361 ? -18.252 3.817 -8.098 1.00 85.19 361 HIS A N 1
ATOM 2831 C CA . HIS A 1 361 ? -19.498 3.944 -7.357 1.00 85.19 361 HIS A CA 1
ATOM 2832 C C . HIS A 1 361 ? -19.547 2.882 -6.266 1.00 85.19 361 HIS A C 1
ATOM 2834 O O . HIS A 1 361 ? -19.839 1.715 -6.568 1.00 85.19 361 HIS A O 1
ATOM 2840 N N . PRO A 1 362 ? -19.261 3.250 -5.003 1.00 77.50 362 PRO A N 1
ATOM 2841 C CA . PRO A 1 362 ? -19.254 2.258 -3.963 1.00 77.50 362 PRO A CA 1
ATOM 2842 C C . PRO A 1 362 ? -20.661 1.720 -3.704 1.00 77.50 362 PRO A C 1
ATOM 2844 O O . PRO A 1 362 ? -21.633 2.482 -3.654 1.00 77.50 362 PRO A O 1
ATOM 2847 N N . ASP A 1 363 ? -20.779 0.407 -3.518 1.00 82.31 363 ASP A N 1
ATOM 2848 C CA . ASP A 1 363 ? -22.013 -0.184 -3.019 1.00 82.31 363 ASP A CA 1
ATOM 2849 C C . ASP A 1 363 ? -22.113 0.163 -1.538 1.00 82.31 363 ASP A C 1
ATOM 2851 O O . ASP A 1 363 ? -21.549 -0.513 -0.685 1.00 82.31 363 ASP A O 1
ATOM 2855 N N . ARG A 1 364 ? -22.832 1.248 -1.234 1.00 74.12 364 ARG A N 1
ATOM 2856 C CA . ARG A 1 364 ? -22.989 1.767 0.131 1.00 74.12 364 ARG A CA 1
ATOM 2857 C C . ARG A 1 364 ? -23.581 0.752 1.111 1.00 74.12 364 ARG A C 1
ATOM 2859 O O . ARG A 1 364 ? -23.592 1.041 2.297 1.00 74.12 364 ARG A O 1
ATOM 2866 N N . LYS A 1 365 ? -24.111 -0.380 0.636 1.00 77.31 365 LYS A N 1
ATOM 2867 C CA . LYS A 1 365 ? -24.667 -1.454 1.466 1.00 77.31 365 LYS A CA 1
ATOM 2868 C C . LYS A 1 365 ? -23.734 -2.655 1.612 1.00 77.31 365 LYS A C 1
ATOM 2870 O O . LYS A 1 365 ? -24.105 -3.608 2.292 1.00 77.31 365 LYS A O 1
ATOM 2875 N N . ALA A 1 366 ? -22.566 -2.646 0.972 1.00 78.06 366 ALA A N 1
ATOM 2876 C CA . ALA A 1 366 ? -21.614 -3.733 1.123 1.00 78.06 366 ALA A CA 1
ATOM 2877 C C . ALA A 1 366 ? -21.117 -3.810 2.574 1.00 78.06 366 ALA A C 1
ATOM 2879 O O . ALA A 1 366 ? -20.827 -2.792 3.205 1.00 78.06 366 ALA A O 1
ATOM 2880 N N . ALA A 1 367 ? -21.029 -5.036 3.091 1.00 79.56 367 ALA A N 1
ATOM 2881 C CA . ALA A 1 367 ? -20.509 -5.299 4.425 1.00 79.56 367 ALA A CA 1
ATOM 2882 C C . ALA A 1 367 ? -19.083 -4.739 4.582 1.00 79.56 367 ALA A C 1
ATOM 2884 O O . ALA A 1 367 ? -18.287 -4.783 3.643 1.00 79.56 367 ALA A O 1
ATOM 2885 N N . GLY A 1 368 ? -18.787 -4.205 5.769 1.00 80.31 368 GLY A N 1
ATOM 2886 C CA . GLY A 1 368 ? -17.481 -3.639 6.122 1.00 80.31 368 GLY A CA 1
ATOM 2887 C C . GLY A 1 368 ? -17.263 -2.191 5.673 1.00 80.31 368 GLY A C 1
ATOM 2888 O O . GLY A 1 368 ? -16.248 -1.605 6.027 1.00 80.31 368 GLY A O 1
ATOM 2889 N N . ILE A 1 369 ? -18.195 -1.589 4.923 1.00 86.94 369 ILE A N 1
ATOM 2890 C CA . ILE A 1 369 ? -18.083 -0.185 4.512 1.00 86.94 369 ILE A CA 1
ATOM 2891 C C . ILE A 1 369 ? -18.716 0.720 5.576 1.00 86.94 369 ILE A C 1
ATOM 2893 O O . ILE A 1 369 ? -19.923 0.608 5.799 1.00 86.94 369 ILE A O 1
ATOM 2897 N N . PRO A 1 370 ? -17.961 1.653 6.186 1.00 89.69 370 PRO A N 1
ATOM 2898 C CA . PRO A 1 370 ? -18.538 2.608 7.120 1.00 89.69 370 PRO A CA 1
ATOM 2899 C C . PRO A 1 370 ? -19.503 3.570 6.407 1.00 89.69 370 PRO A C 1
ATOM 2901 O O . PRO A 1 370 ? -19.237 4.086 5.313 1.00 89.69 370 PRO A O 1
ATOM 2904 N N . HIS A 1 371 ? -20.665 3.793 7.018 1.00 87.44 371 HIS A N 1
ATOM 2905 C CA . HIS A 1 371 ? -21.738 4.636 6.491 1.00 87.44 371 HIS A CA 1
ATOM 2906 C C . HIS A 1 371 ? -21.610 6.094 6.937 1.00 87.44 371 HIS A C 1
ATOM 2908 O O . HIS A 1 371 ? -21.925 6.999 6.160 1.00 87.44 371 HIS A O 1
ATOM 2914 N N . ASP A 1 372 ? -21.124 6.308 8.157 1.00 88.00 372 ASP A N 1
ATOM 2915 C CA . ASP A 1 372 ? -20.914 7.607 8.786 1.00 88.00 372 ASP A CA 1
ATOM 2916 C C . ASP A 1 372 ? -19.576 7.642 9.546 1.00 88.00 372 ASP A C 1
ATOM 2918 O O . ASP A 1 372 ? -18.826 6.665 9.563 1.00 88.00 372 ASP A O 1
ATOM 2922 N N . TYR A 1 373 ? -19.261 8.791 10.143 1.00 88.44 373 TYR A N 1
ATOM 2923 C CA . TYR A 1 373 ? -17.991 9.015 10.833 1.00 88.44 373 TYR A CA 1
ATOM 2924 C C . TYR A 1 373 ? -17.894 8.285 12.185 1.00 88.44 373 TYR A C 1
ATOM 2926 O O . TYR A 1 373 ? -16.794 7.935 12.602 1.00 88.44 373 TYR A O 1
ATOM 2934 N N . LEU A 1 374 ? -19.017 8.012 12.863 1.00 90.62 374 LEU A N 1
ATOM 2935 C CA . LEU A 1 374 ? -19.014 7.253 14.121 1.00 90.62 374 LEU A CA 1
ATOM 2936 C C . LEU A 1 374 ? -18.669 5.789 13.845 1.00 90.62 374 LEU A C 1
ATOM 2938 O O . LEU A 1 374 ? -17.821 5.198 14.517 1.00 90.62 374 LEU A O 1
ATOM 2942 N N . GLN A 1 375 ? -19.282 5.222 12.807 1.00 91.94 375 GLN A N 1
ATOM 2943 C CA . GLN A 1 375 ? -18.957 3.887 12.336 1.00 91.94 375 GLN A CA 1
ATOM 2944 C C . GLN A 1 375 ? -17.544 3.832 11.755 1.00 91.94 375 GLN A C 1
ATOM 2946 O O . GLN A 1 375 ? -16.839 2.863 12.014 1.00 91.94 375 GLN A O 1
ATOM 2951 N N . LEU A 1 376 ? -17.107 4.864 11.020 1.00 93.50 376 LEU A N 1
ATOM 2952 C CA . LEU A 1 376 ? -15.730 4.977 10.535 1.00 93.50 376 LEU A CA 1
ATOM 2953 C C . LEU A 1 376 ? -14.735 4.907 11.689 1.00 93.50 376 LEU A C 1
ATOM 2955 O O . LEU A 1 376 ? -13.829 4.086 11.634 1.00 93.50 376 LEU A O 1
ATOM 2959 N N . ARG A 1 377 ? -14.930 5.707 12.743 1.00 93.25 377 ARG A N 1
ATOM 2960 C CA . ARG A 1 377 ? -14.075 5.699 13.934 1.00 93.25 377 ARG A CA 1
ATOM 2961 C C . ARG A 1 377 ? -14.002 4.309 14.563 1.00 93.25 377 ARG A C 1
ATOM 2963 O O . ARG A 1 377 ? -12.910 3.792 14.774 1.00 93.25 377 ARG A O 1
ATOM 2970 N N . SER A 1 378 ? -15.154 3.673 14.789 1.00 92.56 378 SER A N 1
ATOM 2971 C CA . SER A 1 378 ? -15.213 2.316 15.348 1.00 92.56 378 SER A CA 1
ATOM 2972 C C . SER A 1 378 ? -14.516 1.282 14.454 1.00 92.56 378 SER A C 1
ATOM 2974 O O . SER A 1 378 ? -13.755 0.451 14.946 1.00 92.56 378 SER A O 1
ATOM 2976 N N . PHE A 1 379 ? -14.741 1.333 13.139 1.00 94.44 379 PHE A N 1
ATOM 2977 C CA . PHE A 1 379 ? -14.132 0.407 12.180 1.00 94.44 379 PHE A CA 1
ATOM 2978 C C . PHE A 1 379 ? -12.627 0.625 12.066 1.00 94.44 379 PHE A C 1
ATOM 2980 O O . PHE A 1 379 ? -11.883 -0.346 11.965 1.00 94.44 379 PHE A O 1
ATOM 2987 N N . HIS A 1 380 ? -12.181 1.879 12.114 1.00 94.12 380 HIS A N 1
ATOM 2988 C CA . HIS A 1 380 ? -10.774 2.233 12.043 1.00 94.12 380 HIS A CA 1
ATOM 2989 C C . HIS A 1 380 ? -10.013 1.724 13.264 1.00 94.12 380 HIS A C 1
ATOM 2991 O O . HIS A 1 380 ? -9.062 0.966 13.094 1.00 94.12 380 HIS A O 1
ATOM 2997 N N . GLN A 1 381 ? -10.508 2.006 14.470 1.00 93.19 381 GLN A N 1
ATOM 2998 C CA . GLN A 1 381 ? -9.926 1.480 15.704 1.00 93.19 381 GLN A CA 1
ATOM 2999 C C . GLN A 1 381 ? -9.898 -0.056 15.709 1.00 93.19 381 GLN A C 1
ATOM 3001 O O . GLN A 1 381 ? -8.858 -0.661 15.956 1.00 93.19 381 GLN A O 1
ATOM 3006 N N . ARG A 1 382 ? -11.021 -0.712 15.388 1.00 93.44 382 ARG A N 1
ATOM 3007 C CA . ARG A 1 382 ? -11.098 -2.182 15.378 1.00 93.44 382 ARG A CA 1
ATOM 3008 C C . ARG A 1 382 ? -10.147 -2.817 14.372 1.00 93.44 382 ARG A C 1
ATOM 3010 O O . ARG A 1 382 ? -9.501 -3.807 14.703 1.00 93.44 382 ARG A O 1
ATOM 3017 N N . ALA A 1 383 ? -10.050 -2.253 13.172 1.00 95.00 383 ALA A N 1
ATOM 3018 C CA . ALA A 1 383 ? -9.171 -2.781 12.142 1.00 95.00 383 ALA A CA 1
ATOM 3019 C C . ALA A 1 383 ? -7.696 -2.575 12.475 1.00 95.00 383 ALA A C 1
ATOM 3021 O O . ALA A 1 383 ? -6.900 -3.462 12.184 1.00 95.00 383 ALA A O 1
ATOM 3022 N N . TRP A 1 384 ? -7.344 -1.451 13.105 1.00 94.25 384 TRP A N 1
ATOM 3023 C CA . TRP A 1 384 ? -5.997 -1.243 13.621 1.00 94.25 384 TRP A CA 1
ATOM 3024 C C . TRP A 1 384 ? -5.655 -2.284 14.688 1.00 94.25 384 TRP A C 1
ATOM 3026 O O . TRP A 1 384 ? -4.681 -3.010 14.526 1.00 94.25 384 TRP A O 1
ATOM 3036 N N . LEU A 1 385 ? -6.508 -2.448 15.709 1.00 93.31 385 LEU A N 1
ATOM 3037 C CA . LEU A 1 385 ? -6.318 -3.459 16.758 1.00 93.31 385 LEU A CA 1
ATOM 3038 C C . LEU A 1 385 ? -6.204 -4.864 16.168 1.00 93.31 385 LEU A C 1
ATOM 3040 O O . LEU A 1 385 ? -5.351 -5.652 16.562 1.00 93.31 385 LEU A O 1
ATOM 3044 N N . HIS A 1 386 ? -7.069 -5.195 15.209 1.00 94.44 386 HIS A N 1
ATOM 3045 C CA . HIS A 1 386 ? -7.023 -6.479 14.529 1.00 94.44 386 HIS A CA 1
ATOM 3046 C C . HIS A 1 386 ? -5.689 -6.708 13.822 1.00 94.44 386 HIS A C 1
ATOM 3048 O O . HIS A 1 386 ? -5.142 -7.804 13.919 1.00 94.44 386 HIS A O 1
ATOM 3054 N N . GLU A 1 387 ? -5.154 -5.688 13.155 1.00 94.81 387 GLU A N 1
ATOM 3055 C CA . GLU A 1 387 ? -3.869 -5.798 12.480 1.00 94.81 387 GLU A CA 1
ATOM 3056 C C . GLU A 1 387 ? -2.707 -5.903 13.473 1.00 94.81 387 GLU A C 1
ATOM 3058 O O . GLU A 1 387 ? -1.868 -6.784 13.312 1.00 94.81 387 GLU A O 1
ATOM 3063 N N . GLN A 1 388 ? -2.707 -5.120 14.555 1.00 92.56 388 GLN A N 1
ATOM 3064 C CA . GLN A 1 388 ? -1.699 -5.215 15.620 1.00 92.56 388 GLN A CA 1
ATOM 3065 C C . GLN A 1 388 ? -1.667 -6.608 16.259 1.00 92.56 388 GLN A C 1
ATOM 3067 O O . GLN A 1 388 ? -0.605 -7.213 16.388 1.00 92.56 388 GLN A O 1
ATOM 3072 N N . ARG A 1 389 ? -2.838 -7.190 16.551 1.00 93.12 389 ARG A N 1
ATOM 3073 C CA . ARG A 1 389 ? -2.943 -8.581 17.024 1.00 93.12 389 ARG A CA 1
ATOM 3074 C C . ARG A 1 389 ? -2.309 -9.567 16.047 1.00 93.12 389 ARG A C 1
ATOM 3076 O O . ARG A 1 389 ? -1.633 -10.501 16.469 1.00 93.12 389 ARG A O 1
ATOM 3083 N N . ARG A 1 390 ? -2.538 -9.389 14.741 1.00 93.62 390 ARG A N 1
ATOM 3084 C CA . ARG A 1 390 ? -1.955 -10.257 13.706 1.00 93.62 390 ARG A CA 1
ATOM 3085 C C . ARG A 1 390 ? -0.437 -10.110 13.641 1.00 93.62 390 ARG A C 1
ATOM 3087 O O . ARG A 1 390 ? 0.233 -11.129 13.514 1.00 93.62 390 ARG A O 1
ATOM 3094 N N . ILE A 1 391 ? 0.082 -8.887 13.751 1.00 92.50 391 ILE A N 1
ATOM 3095 C CA . ILE A 1 391 ? 1.522 -8.603 13.758 1.00 92.50 391 ILE A CA 1
ATOM 3096 C C . ILE A 1 391 ? 2.189 -9.266 14.964 1.00 92.50 391 ILE A C 1
ATOM 3098 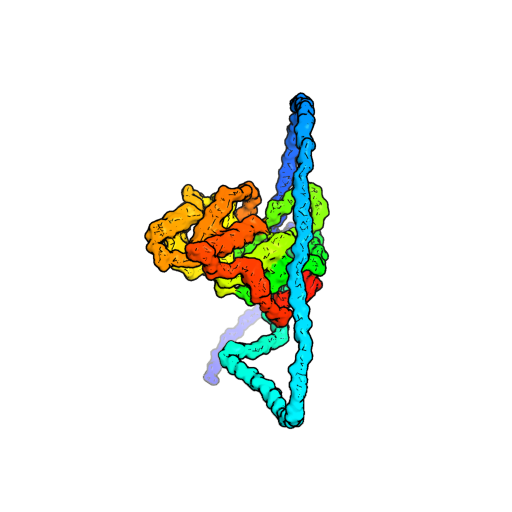O O . ILE A 1 391 ? 3.084 -10.086 14.785 1.00 92.50 391 ILE A O 1
ATOM 3102 N N . ILE A 1 392 ? 1.693 -9.007 16.176 1.00 91.75 392 ILE A N 1
ATOM 3103 C CA . ILE A 1 392 ? 2.255 -9.571 17.412 1.00 91.75 392 ILE A CA 1
ATOM 3104 C C . ILE A 1 392 ? 2.217 -11.103 17.384 1.00 91.75 392 ILE A C 1
ATOM 3106 O O . ILE A 1 392 ? 3.199 -11.762 17.716 1.00 91.75 392 ILE A O 1
ATOM 3110 N N . ARG A 1 393 ? 1.104 -11.697 16.932 1.00 91.56 393 ARG A N 1
ATOM 3111 C CA . ARG A 1 393 ? 1.001 -13.158 16.790 1.00 91.56 393 ARG A CA 1
ATOM 3112 C C . ARG A 1 393 ? 1.967 -13.724 15.750 1.00 91.56 393 ARG A C 1
ATOM 3114 O O . ARG A 1 393 ? 2.434 -14.841 15.935 1.00 91.56 393 ARG A O 1
ATOM 3121 N N . ALA A 1 394 ? 2.232 -13.009 14.657 1.00 90.81 394 ALA A N 1
ATOM 3122 C CA . ALA A 1 394 ? 3.210 -13.441 13.660 1.00 90.81 394 ALA A CA 1
ATOM 3123 C C . ALA A 1 394 ? 4.632 -13.401 14.234 1.00 90.81 394 ALA A C 1
ATOM 3125 O O . ALA A 1 394 ? 5.356 -14.380 14.104 1.00 90.81 394 ALA A O 1
ATOM 3126 N N . LEU A 1 395 ? 4.972 -12.331 14.958 1.00 89.31 395 LEU A N 1
ATOM 3127 C CA . LEU A 1 395 ? 6.267 -12.167 15.624 1.00 89.31 395 LEU A CA 1
ATOM 3128 C C . LEU A 1 395 ? 6.544 -13.228 16.698 1.00 89.31 395 LEU A C 1
ATOM 3130 O O . LEU A 1 395 ? 7.696 -13.540 16.953 1.00 89.31 395 LEU A O 1
ATOM 3134 N N . ARG A 1 396 ? 5.507 -13.803 17.322 1.00 87.81 396 ARG A N 1
ATOM 3135 C CA . ARG A 1 396 ? 5.647 -14.916 18.285 1.00 87.81 396 ARG A CA 1
ATOM 3136 C C . ARG A 1 396 ? 5.896 -16.281 17.631 1.00 87.81 396 ARG A C 1
ATOM 3138 O O . ARG A 1 396 ? 6.192 -17.238 18.340 1.00 87.81 396 ARG A O 1
ATOM 3145 N N . LYS A 1 397 ? 5.667 -16.406 16.319 1.00 83.19 397 LYS A N 1
ATOM 3146 C CA . LYS A 1 397 ? 5.788 -17.673 15.571 1.00 83.19 397 LYS A CA 1
ATOM 3147 C C . LYS A 1 397 ? 7.117 -17.817 14.841 1.00 83.19 397 LYS A C 1
ATOM 3149 O O . LYS A 1 397 ? 7.443 -18.935 14.443 1.00 83.19 397 LYS A O 1
ATOM 3154 N N . GLU A 1 398 ? 7.806 -16.704 14.620 1.00 63.16 398 GLU A N 1
ATOM 3155 C CA . GLU A 1 398 ? 9.185 -16.646 14.125 1.00 63.16 398 GLU A CA 1
ATOM 3156 C C . GLU A 1 398 ? 10.166 -16.875 15.277 1.00 63.16 398 GLU A C 1
ATOM 3158 O O . GLU A 1 398 ? 11.189 -17.552 15.023 1.00 63.16 398 GLU A O 1
#

Organism: NCBI:txid1237068

Secondary structure (DSSP, 8-state):
----------------------------------------------------------------------------PPPPP--------PPP-----PPP----TT------S--HHHHHHHH--SSPPPBTTB-HHHHHHHT-TT-HHHHHHHT--TT-HHHHHHHHHIIIIISS-HHHHS-GGGTEEE--S---TT------SS-HHHHHHHHHHHH-GGGTT-HHHHHHHHHHHHHHHHT--S----------THHHHHHHHHHTPPSSPSS-HHHHHHHHHHHS-GGG--HHHHHHHHHHHHHTTS-------EETTEE-EEE-HHHHHHHHHHHHT-EETTEESS--HHHHHHH----TTSTT---SHHHHHHHHHHHHHHHHHHHHHHHTT-

pLDDT: mean 75.08, std 23.17, range [28.31, 97.69]

Foldseek 3Di:
DDDDDDDDDDDDDDDDDDDDDDDDDDDDDPPPDDDPPDPPPPDDDDDDDDDDDDDDDDDDDDDDDDDDDDDDDDDDDDDDDDDDDDDDDDDDDDDPDDPDPPPDPPDDPDDDAQDLVLQCQALNHPDDDDDPLHHPVNVCVVPDPPDLVVQQLVVQDQVLVLLLLLQLLCCFLQVYGPCVLQALVLQHHADEPDDDPPDPDRRHRADSLRSNLNSLLSLFCPCVSPSLLVSQLQLLLLCLLQLQQALDPRGDDPDWQLRVQLNVVSVVDDPRHPDGSLVSSVVSNVPTDPVTDDLSSQLSNQSNVVSVPDDNDDFDQDDPNRGHRHGYSVSSVSSQVSQQPCDDPPHRPGDHSVVSSVPDDGPCRHHNNDNGRVSSSSSVVSNVSNSVSVVSSVVVVD